Protein AF-0000000072921471 (afdb_homodimer)

Foldseek 3Di:
DCPCVDDDPPPPPPPPPPPPPPPPPPPPPPPPPPCPVVVVVVVVVVVVVVVVVVVVVVVVVVCCVVVPPVQLVVCPVLDQDACLSVVDRKDKDKDKDDPDDPDDDLCRDADDPSSVVVLVVLLLPFAWFWDAPVRCVSSVHDDLAKWWDVVQPIGHTDADLVSPLSNLVVLLVCCPPRNVVVDLVVADDLSVDDDPSSVVSNVVSVVSNVVVCVSVPDPDDWAWDWDDVVDTDTDTDSGDMDIDIPSVSSSVVSNVRGDDDPVPADPNGIDDGDPVSDDPDDD/DDDPDDPDDPPDPPPDDPPPPPPPPPPPPPPDPPPPVVVVVVVVVVVVVVVVVVVVVVVVVVCCVVVVPVQLVVPPVLDQDACLSVVDRKDKDKDKDDPDDPDDDLCRDADDPSSVVVLVVLLLPFAWFWDAPVRCVSNVHDPLAKWWDVVQPIGHTDADLVSPLSNLVVLLVCCDPRNVVVDLVVADDLSVDDDPSSVVSNVVSVVSNVVVCVSVPDPDDWAWDWDDPVDTDTDTDSGDMDIDIPSVSSSVVSNVRGDDDPVPADPNGIDDGDPVSDDPDDD

Sequence (566 aa):
MAHKEAISPFNPHVDGNSSDEESDSFHYVPPTRRRRLSLCRCFGWAITLLSIILISAFAGAWISMVYVNIDQICTAHTSQWSPLLDNIAIKYKMQPFDGNFMRENIFRGNASPEVDAAWEALGVDYRPGVISYKDGLSSGLDDSFVQRAPQHGGGFIVNVEGMHHLHCLNLLRKSLWYNYEYYKDLGGHAFKNDGEVFRMHVTHCLDTVRQVLMCNVDTGVLGQVWVNPKNPNAFPDFNTRHVCKNYNDVREWAEKLQAPPTSEIPDDYLLLPKNKDILESTPMAHKEAISPFNPHVDGNSSDEESDSFHYVPPTRRRRLSLCRCFGWAITLLSIILISAFAGAWISMVYVNIDQICTAHTSQWSPLLDNIAIKYKMQPFDGNFMRENIFRGNASPEVDAAWEALGVDYRPGVISYKDGLSSGLDDSFVQRAPQHGGGFIVNVEGMHHLHCLNLLRKSLWYNYEYYKDLGGHAFKNDGEVFRMHVTHCLDTVRQVLMCNVDTGVLGQVWVNPKNPNAFPDFNTRHVCKNYNDVREWAEKLQAPPTSEIPDDYLLLPKNKDILESTP

Secondary structure (DSSP, 8-state):
-----------------------------------HHHHHHHHHHHHHHHHHHHHHHHHHHHHHHHHS-HHHHHHHHHS---THHHHS---EEEEE----SSS--GGGSPSSHHHHHHHHTTTTTPPPEEE-HHHHHHTT--TTB-BB-GGGT--EEEEEHHHHHHHHHHHHHHTBTTTHHHHHHH--GGGGS-HHHHHHHHHHHHHHHHHHHHHT----EEEEEEE-TTS-EEEE----EEEEE-HHHHHHHHHHHBPPPGGGS-TT-BPPPPGGGEESS--/-----------------------------------HHHHHHHHHHHHHHHHHHHHHHHHHHHHHHHHS-HHHHHHHHHS---THHHHS---EEEEE----SSS--GGGSPSSHHHHHHHHTTTTTPPPEEE-HHHHHHTT--TTB-BB-GGGT--EEEEEHHHHHHHHHHHHHHTBTTTHHHHHHH--GGGGS-HHHHHHHHHHHHHHHHHHHHHT----EEEEEEE-TTS-EEEE----EEEEE-HHHHHHHHHHHBPPPGGGS-TT-BPPPPGGGEESS--

Structure (mmCIF, N/CA/C/O backbone):
data_AF-0000000072921471-model_v1
#
loop_
_entity.id
_entity.type
_entity.pdbx_description
1 polymer 'Tat pathway signal sequence'
#
loop_
_atom_site.group_PDB
_atom_site.id
_atom_site.type_symbol
_atom_site.label_atom_id
_atom_site.label_alt_id
_atom_site.label_comp_id
_atom_site.label_asym_id
_atom_site.label_entity_id
_atom_site.label_seq_id
_atom_site.pdbx_PDB_ins_code
_atom_site.Cartn_x
_atom_site.Cartn_y
_atom_site.Cartn_z
_atom_site.occupancy
_atom_site.B_iso_or_equiv
_atom_site.auth_seq_id
_atom_site.auth_comp_id
_atom_site.auth_asym_id
_atom_site.auth_atom_id
_atom_site.pdbx_PDB_model_num
ATOM 1 N N . MET A 1 1 ? -72.25 99.5 84.875 1 26.23 1 MET A N 1
ATOM 2 C CA . MET A 1 1 ? -71.812 100.062 83.562 1 26.23 1 MET A CA 1
ATOM 3 C C . MET A 1 1 ? -70.375 100.5 83.625 1 26.23 1 MET A C 1
ATOM 5 O O . MET A 1 1 ? -70.062 101.562 84.125 1 26.23 1 MET A O 1
ATOM 9 N N . ALA A 1 2 ? -69.5 99.438 84 1 26.89 2 ALA A N 1
ATOM 10 C CA . ALA A 1 2 ? -68.188 99.25 84.562 1 26.89 2 ALA A CA 1
ATOM 11 C C . ALA A 1 2 ? -67.125 99.625 83.562 1 26.89 2 ALA A C 1
ATOM 13 O O . ALA A 1 2 ? -67 99.062 82.5 1 26.89 2 ALA A O 1
ATOM 14 N N . HIS A 1 3 ? -66.75 100.938 83.5 1 24.89 3 HIS A N 1
ATOM 15 C CA . HIS A 1 3 ? -66.062 101.938 82.688 1 24.89 3 HIS A CA 1
ATOM 16 C C . HIS A 1 3 ? -64.562 101.688 82.625 1 24.89 3 HIS A C 1
ATOM 18 O O . HIS A 1 3 ? -63.75 102.562 82.25 1 24.89 3 HIS A O 1
ATOM 24 N N . LYS A 1 4 ? -64.062 100.375 82.875 1 27.5 4 LYS A N 1
ATOM 25 C CA . LYS A 1 4 ? -62.719 100.188 83.312 1 27.5 4 LYS A CA 1
ATOM 26 C C . LYS A 1 4 ? -61.719 100.625 82.188 1 27.5 4 LYS A C 1
ATOM 28 O O . LYS A 1 4 ? -61.719 100.125 81.125 1 27.5 4 LYS A O 1
ATOM 33 N N . GLU A 1 5 ? -61.156 101.875 82.188 1 25.72 5 GLU A N 1
ATOM 34 C CA . GLU A 1 5 ? -60.438 102.812 81.312 1 25.72 5 GLU A CA 1
ATOM 35 C C . GLU A 1 5 ? -59 102.312 81.062 1 25.72 5 GLU A C 1
ATOM 37 O O . GLU A 1 5 ? -58.188 103.062 80.562 1 25.72 5 GLU A O 1
ATOM 42 N N . ALA A 1 6 ? -58.688 101 81.188 1 27.78 6 ALA A N 1
ATOM 43 C CA . ALA A 1 6 ? -57.312 100.688 81.625 1 27.78 6 ALA A CA 1
ATOM 44 C C . ALA A 1 6 ? -56.312 101.25 80.625 1 27.78 6 ALA A C 1
ATOM 46 O O . ALA A 1 6 ? -56.656 101.625 79.5 1 27.78 6 ALA A O 1
ATOM 47 N N . ILE A 1 7 ? -55 101.125 80.812 1 28.59 7 ILE A N 1
ATOM 48 C CA . ILE A 1 7 ? -53.625 101.625 81 1 28.59 7 ILE A CA 1
ATOM 49 C C . ILE A 1 7 ? -52.875 101.5 79.688 1 28.59 7 ILE A C 1
ATOM 51 O O . ILE A 1 7 ? -52.906 100.438 79 1 28.59 7 ILE A O 1
ATOM 55 N N . SER A 1 8 ? -52.5 102.625 79.125 1 28.52 8 SER A N 1
ATOM 56 C CA . SER A 1 8 ? -51.844 103.125 77.875 1 28.52 8 SER A CA 1
ATOM 57 C C . SER A 1 8 ? -50.469 102.438 77.688 1 28.52 8 SER A C 1
ATOM 59 O O . SER A 1 8 ? -49.625 102.5 78.562 1 28.52 8 SER A O 1
ATOM 61 N N . PRO A 1 9 ? -50.406 101.312 77 1 29.27 9 PRO A N 1
ATOM 62 C CA . PRO A 1 9 ? -49.281 100.375 76.875 1 29.27 9 PRO A CA 1
ATOM 63 C C . PRO A 1 9 ? -48.062 101 76.25 1 29.27 9 PRO A C 1
ATOM 65 O O . PRO A 1 9 ? -48.188 101.812 75.312 1 29.27 9 PRO A O 1
ATOM 68 N N . PHE A 1 10 ? -47.031 101.5 77.062 1 29.27 10 PHE A N 1
ATOM 69 C CA . PHE A 1 10 ? -45.781 102.25 76.812 1 29.27 10 PHE A CA 1
ATOM 70 C C . PHE A 1 10 ? -44.969 101.562 75.75 1 29.27 10 PHE A C 1
ATOM 72 O O . PHE A 1 10 ? -44.656 100.375 75.812 1 29.27 10 PHE A O 1
ATOM 79 N N . ASN A 1 11 ? -45.125 101.875 74.438 1 26.81 11 ASN A N 1
ATOM 80 C CA . ASN A 1 11 ? -44.562 101.375 73.188 1 26.81 11 ASN A CA 1
ATOM 81 C C . ASN A 1 11 ? -43.062 101.562 73.188 1 26.81 11 ASN A C 1
ATOM 83 O O . ASN A 1 11 ? -42.531 102.688 73 1 26.81 11 ASN A O 1
ATOM 87 N N . PRO A 1 12 ? -42.219 101.062 74.188 1 29.7 12 PRO A N 1
ATOM 88 C CA . PRO A 1 12 ? -40.844 101.562 74.062 1 29.7 12 PRO A CA 1
ATOM 89 C C . PRO A 1 12 ? -40.188 101.188 72.75 1 29.7 12 PRO A C 1
ATOM 91 O O . PRO A 1 12 ? -40.562 100.188 72.125 1 29.7 12 PRO A O 1
ATOM 94 N N . HIS A 1 13 ? -39.812 102.062 71.875 1 29.56 13 HIS A N 1
ATOM 95 C CA . HIS A 1 13 ? -39.25 102.125 70.562 1 29.56 13 HIS A CA 1
ATOM 96 C C . HIS A 1 13 ? -37.875 101.438 70.5 1 29.56 13 HIS A C 1
ATOM 98 O O . HIS A 1 13 ? -36.906 102 71.062 1 29.56 13 HIS A O 1
ATOM 104 N N . VAL A 1 14 ? -37.75 100.188 70.938 1 30.3 14 VAL A N 1
ATOM 105 C CA . VAL A 1 14 ? -36.406 99.562 71 1 30.3 14 VAL A CA 1
ATOM 106 C C . VAL A 1 14 ? -35.719 99.625 69.688 1 30.3 14 VAL A C 1
ATOM 108 O O . VAL A 1 14 ? -36.344 99.375 68.625 1 30.3 14 VAL A O 1
ATOM 111 N N . ASP A 1 15 ? -34.688 100.5 69.5 1 28.94 15 ASP A N 1
ATOM 112 C CA . ASP A 1 15 ? -33.812 100.875 68.375 1 28.94 15 ASP A CA 1
ATOM 113 C C . ASP A 1 15 ? -33.094 99.625 67.875 1 28.94 15 ASP A C 1
ATOM 115 O O . ASP A 1 15 ? -32.5 98.875 68.625 1 28.94 15 ASP A O 1
ATOM 119 N N . GLY A 1 16 ? -33.594 98.938 66.875 1 27.23 16 GLY A N 1
ATOM 120 C CA . GLY A 1 16 ? -33.219 97.688 66.188 1 27.23 16 GLY A CA 1
ATOM 121 C C . GLY A 1 16 ? -31.844 97.75 65.5 1 27.23 16 GLY A C 1
ATOM 122 O O . GLY A 1 16 ? -31.609 98.625 64.688 1 27.23 16 GLY A O 1
ATOM 123 N N . ASN A 1 17 ? -30.719 97.688 66.312 1 27.39 17 ASN A N 1
ATOM 124 C CA . ASN A 1 17 ? -29.359 97.688 65.812 1 27.39 17 ASN A CA 1
ATOM 125 C C . ASN A 1 17 ? -29.188 96.688 64.688 1 27.39 17 ASN A C 1
ATOM 127 O O . ASN A 1 17 ? -29.609 95.5 64.812 1 27.39 17 ASN A O 1
ATOM 131 N N . SER A 1 18 ? -29.078 97.062 63.438 1 28.48 18 SER A N 1
ATOM 132 C CA . SER A 1 18 ? -28.984 96.438 62.125 1 28.48 18 SER A CA 1
ATOM 133 C C . SER A 1 18 ? -27.688 95.625 62 1 28.48 18 SER A C 1
ATOM 135 O O . SER A 1 18 ? -26.594 96.125 61.969 1 28.48 18 SER A O 1
ATOM 137 N N . SER A 1 19 ? -27.328 94.625 62.875 1 28.16 19 SER A N 1
ATOM 138 C CA . SER A 1 19 ? -26.047 93.938 62.656 1 28.16 19 SER A CA 1
ATOM 139 C C . SER A 1 19 ? -25.969 93.312 61.281 1 28.16 19 SER A C 1
ATOM 141 O O . SER A 1 19 ? -26.938 92.75 60.812 1 28.16 19 SER A O 1
ATOM 143 N N . ASP A 1 20 ? -25.094 93.812 60.344 1 28.38 20 ASP A N 1
ATOM 144 C CA . ASP A 1 20 ? -24.734 93.5 58.969 1 28.38 20 ASP A CA 1
ATOM 145 C C . ASP A 1 20 ? -24.219 92.062 58.875 1 28.38 20 ASP A C 1
ATOM 147 O O . ASP A 1 20 ? -23.203 91.688 59.469 1 28.38 20 ASP A O 1
ATOM 151 N N . GLU A 1 21 ? -24.969 91 59.094 1 29.67 21 GLU A N 1
ATOM 152 C CA . GLU A 1 21 ? -24.469 89.625 58.906 1 29.67 21 GLU A CA 1
ATOM 153 C C . GLU A 1 21 ? -23.953 89.438 57.5 1 29.67 21 GLU A C 1
ATOM 155 O O . GLU A 1 21 ? -24.656 89.625 56.531 1 29.67 21 GLU A O 1
ATOM 160 N N . GLU A 1 22 ? -22.641 89.562 57.25 1 32.12 22 GLU A N 1
ATOM 161 C CA . GLU A 1 22 ? -21.938 89.25 56 1 32.12 22 GLU A CA 1
ATOM 162 C C . GLU A 1 22 ? -22.188 87.812 55.594 1 32.12 22 GLU A C 1
ATOM 164 O O . GLU A 1 22 ? -22.016 86.875 56.375 1 32.12 22 GLU A O 1
ATOM 169 N N . SER A 1 23 ? -23.188 87.5 54.719 1 33.44 23 SER A N 1
ATOM 170 C CA . SER A 1 23 ? -23.531 86.25 54.062 1 33.44 23 SER A CA 1
ATOM 171 C C . SER A 1 23 ? -22.312 85.688 53.344 1 33.44 23 SER A C 1
ATOM 173 O O . SER A 1 23 ? -21.703 86.312 52.531 1 33.44 23 SER A O 1
ATOM 175 N N . ASP A 1 24 ? -21.469 84.875 54.031 1 34.72 24 ASP A N 1
ATOM 176 C CA . ASP A 1 24 ? -20.406 84.125 53.406 1 34.72 24 ASP A CA 1
ATOM 177 C C . ASP A 1 24 ? -20.938 83.312 52.219 1 34.72 24 ASP A C 1
ATOM 179 O O . ASP A 1 24 ? -21.922 82.625 52.344 1 34.72 24 ASP A O 1
ATOM 183 N N . SER A 1 25 ? -20.922 83.938 51.031 1 36.66 25 SER A N 1
ATOM 184 C CA . SER A 1 25 ? -21.219 83.25 49.781 1 36.66 25 SER A CA 1
ATOM 185 C C . SER A 1 25 ? -20.453 81.938 49.656 1 36.66 25 SER A C 1
ATOM 187 O O . SER A 1 25 ? -19.234 81.875 49.75 1 36.66 25 SER A O 1
ATOM 189 N N . PHE A 1 26 ? -21 80.812 50.312 1 39.38 26 PHE A N 1
ATOM 190 C CA . PHE A 1 26 ? -20.5 79.5 50.062 1 39.38 26 PHE A CA 1
ATOM 191 C C . PHE A 1 26 ? -20.312 79.25 48.562 1 39.38 26 PHE A C 1
ATOM 193 O O . PHE A 1 26 ? -21.266 79.312 47.812 1 39.38 26 PHE A O 1
ATOM 200 N N . HIS A 1 27 ? -19.203 79.688 47.938 1 40.25 27 HIS A N 1
ATOM 201 C CA . HIS A 1 27 ? -18.844 79.312 46.562 1 40.25 27 HIS A CA 1
ATOM 202 C C . HIS A 1 27 ? -18.953 77.812 46.406 1 40.25 27 HIS A C 1
ATOM 204 O O . HIS A 1 27 ? -18.359 77 47.156 1 40.25 27 HIS A O 1
ATOM 210 N N . TYR A 1 28 ? -20.125 77.25 45.969 1 42.69 28 TYR A N 1
ATOM 211 C CA . TYR A 1 28 ? -20.344 75.875 45.5 1 42.69 28 TYR A CA 1
ATOM 212 C C . TYR A 1 28 ? -19.219 75.438 44.562 1 42.69 28 TYR A C 1
ATOM 214 O O . TYR A 1 28 ? -19.047 76 43.5 1 42.69 28 TYR A O 1
ATOM 222 N N . VAL A 1 29 ? -18.047 75 45.062 1 47.5 29 VAL A N 1
ATOM 223 C CA . VAL A 1 29 ? -17.062 74.375 44.188 1 47.5 29 VAL A CA 1
ATOM 224 C C . VAL A 1 29 ? -17.703 73.188 43.5 1 47.5 29 VAL A C 1
ATOM 226 O O . VAL A 1 29 ? -18.25 72.312 44.156 1 47.5 29 VAL A O 1
ATOM 229 N N . PRO A 1 30 ? -18.141 73.312 42.25 1 49.88 30 PRO A N 1
ATOM 230 C CA . PRO A 1 30 ? -18.703 72.188 41.562 1 49.88 30 PRO A CA 1
ATOM 231 C C . PRO A 1 30 ? -17.891 70.875 41.781 1 49.88 30 PRO A C 1
ATOM 233 O O . PRO A 1 30 ? -16.688 70.938 42 1 49.88 30 PRO A O 1
ATOM 236 N N . PRO A 1 31 ? -18.516 69.875 42.344 1 49.59 31 PRO A N 1
ATOM 237 C CA . PRO A 1 31 ? -17.812 68.625 42.531 1 49.59 31 PRO A CA 1
ATOM 238 C C . PRO A 1 31 ? -16.875 68.25 41.375 1 49.59 31 PRO A C 1
ATOM 240 O O . PRO A 1 31 ? -17.125 68.688 40.25 1 49.59 31 PRO A O 1
ATOM 243 N N . THR A 1 32 ? -15.625 68.188 41.531 1 45.56 32 THR A N 1
ATOM 244 C CA . THR A 1 32 ? -14.641 67.688 40.562 1 45.56 32 THR A CA 1
ATOM 245 C C . THR A 1 32 ? -15.188 66.5 39.781 1 45.56 32 THR A C 1
ATOM 247 O O . THR A 1 32 ? -15.703 65.562 40.375 1 45.56 32 THR A O 1
ATOM 250 N N . ARG A 1 33 ? -15.75 66.688 38.594 1 45.84 33 ARG A N 1
ATOM 251 C CA . ARG A 1 33 ? -16.016 65.562 37.656 1 45.84 33 ARG A CA 1
ATOM 252 C C . ARG A 1 33 ? -14.961 64.5 37.781 1 45.84 33 ARG A C 1
ATOM 254 O O . ARG A 1 33 ? -13.789 64.688 37.469 1 45.84 33 ARG A O 1
ATOM 261 N N . ARG A 1 34 ? -15.016 63.594 38.719 1 45.53 34 ARG A N 1
ATOM 262 C CA . ARG A 1 34 ? -14.195 62.406 38.781 1 45.53 34 ARG A CA 1
ATOM 263 C C . ARG A 1 34 ? -13.977 61.812 37.406 1 45.53 34 ARG A C 1
ATOM 265 O O . ARG A 1 34 ? -14.875 61.812 36.562 1 45.53 34 ARG A O 1
ATOM 272 N N . ARG A 1 35 ? -12.727 61.562 36.969 1 47.56 35 ARG A N 1
ATOM 273 C CA . ARG A 1 35 ? -12.039 60.938 35.812 1 47.56 35 ARG A CA 1
ATOM 274 C C . ARG A 1 35 ? -12.656 59.594 35.469 1 47.56 35 ARG A C 1
ATOM 276 O O . ARG A 1 35 ? -12.219 58.562 35.969 1 47.56 35 ARG A O 1
ATOM 283 N N . ARG A 1 36 ? -13.984 59.375 35.562 1 49.69 36 ARG A N 1
ATOM 284 C CA . ARG A 1 36 ? -14.594 58.188 34.938 1 49.69 36 ARG A CA 1
ATOM 285 C C . ARG A 1 36 ? -14.086 58 33.5 1 49.69 36 ARG A C 1
ATOM 287 O O . ARG A 1 36 ? -14.242 56.938 32.906 1 49.69 36 ARG A O 1
ATOM 294 N N . LEU A 1 37 ? -13.68 59.094 32.938 1 52.41 37 LEU A N 1
ATOM 295 C CA . LEU A 1 37 ? -13.227 59 31.547 1 52.41 37 LEU A CA 1
ATOM 296 C C . LEU A 1 37 ? -11.961 58.156 31.438 1 52.41 37 LEU A C 1
ATOM 298 O O . LEU A 1 37 ? -11.711 57.531 30.406 1 52.41 37 LEU A O 1
ATOM 302 N N . SER A 1 38 ? -11.273 58 32.625 1 57.69 38 SER A N 1
ATOM 303 C CA . SER A 1 38 ? -9.984 57.344 32.531 1 57.69 38 SER A CA 1
ATOM 304 C C . SER A 1 38 ? -10.164 55.812 32.5 1 57.69 38 SER A C 1
ATOM 306 O O . SER A 1 38 ? -9.445 55.125 31.766 1 57.69 38 SER A O 1
ATOM 308 N N . LEU A 1 39 ? -11.195 55.375 33.25 1 59.91 39 LEU A N 1
ATOM 309 C CA . LEU A 1 39 ? -11.391 53.906 33.281 1 59.91 39 LEU A CA 1
ATOM 310 C C . LEU A 1 39 ? -11.969 53.438 31.953 1 59.91 39 LEU A C 1
ATOM 312 O O . LEU A 1 39 ? -11.602 52.344 31.469 1 59.91 39 LEU A O 1
ATOM 316 N N . CYS A 1 40 ? -12.859 54.281 31.422 1 61.53 40 CYS A N 1
ATOM 317 C CA . CYS A 1 40 ? -13.492 53.938 30.172 1 61.53 40 CYS A CA 1
ATOM 318 C C . CYS A 1 40 ? -12.484 53.938 29.031 1 61.53 40 CYS A C 1
ATOM 320 O O . CYS A 1 40 ? -12.539 53.094 28.141 1 61.53 40 CYS A O 1
ATOM 322 N N . ARG A 1 41 ? -11.578 54.812 29.047 1 70.81 41 ARG A N 1
ATOM 323 C CA . ARG A 1 41 ? -10.531 54.844 28.031 1 70.81 41 ARG A CA 1
ATOM 324 C C . ARG A 1 41 ? -9.57 53.688 28.172 1 70.81 41 ARG A C 1
ATOM 326 O O . ARG A 1 41 ? -9.148 53.094 27.172 1 70.81 41 ARG A O 1
ATOM 333 N N . CYS A 1 42 ? -9.383 53.344 29.469 1 74.75 42 CYS A N 1
ATOM 334 C CA . CYS A 1 42 ? -8.516 52.188 29.703 1 74.75 42 CYS A CA 1
ATOM 335 C C . CYS A 1 42 ? -9.195 50.906 29.266 1 74.75 42 CYS A C 1
ATOM 337 O O . CYS A 1 42 ? -8.547 50 28.719 1 74.75 42 CYS A O 1
ATOM 339 N N . PHE A 1 43 ? -10.539 50.844 29.562 1 79.75 43 PHE A N 1
ATOM 340 C CA . PHE A 1 43 ? -11.297 49.688 29.125 1 79.75 43 PHE A CA 1
ATOM 341 C C . PHE A 1 43 ? -11.32 49.594 27.609 1 79.75 43 PHE A C 1
ATOM 343 O O . PHE A 1 43 ? -11.164 48.5 27.047 1 79.75 43 PHE A O 1
ATOM 350 N N . GLY A 1 44 ? -11.539 50.688 26.953 1 78.25 44 GLY A N 1
ATOM 351 C CA . GLY A 1 44 ? -11.492 50.719 25.5 1 78.25 44 GLY A CA 1
ATOM 352 C C . GLY A 1 44 ? -10.148 50.281 24.953 1 78.25 44 GLY A C 1
ATOM 353 O O . GLY A 1 44 ? -10.086 49.5 23.984 1 78.25 44 GLY A O 1
ATOM 354 N N . TRP A 1 45 ? -9.055 50.812 25.547 1 82.06 45 TRP A N 1
ATOM 355 C CA . TRP A 1 45 ? -7.711 50.438 25.125 1 82.06 45 TRP A CA 1
ATOM 356 C C . TRP A 1 45 ? -7.449 48.969 25.391 1 82.06 45 TRP A C 1
ATOM 358 O O . TRP A 1 45 ? -6.812 48.281 24.594 1 82.06 45 TRP A O 1
ATOM 368 N N . ALA A 1 46 ? -7.992 48.438 26.516 1 83.06 46 ALA A N 1
ATOM 369 C CA . ALA A 1 46 ? -7.824 47.031 26.828 1 83.06 46 ALA A CA 1
ATOM 370 C C . ALA A 1 46 ? -8.555 46.125 25.828 1 83.06 46 ALA A C 1
ATOM 372 O O . ALA A 1 46 ? -8.016 45.125 25.375 1 83.06 46 ALA A O 1
ATOM 373 N N . ILE A 1 47 ? -9.75 46.5 25.406 1 84.94 47 ILE A N 1
ATOM 374 C CA . ILE A 1 47 ? -10.523 45.75 24.438 1 84.94 47 ILE A CA 1
ATOM 375 C C . ILE A 1 47 ? -9.836 45.781 23.078 1 84.94 47 ILE A C 1
ATOM 377 O O . ILE A 1 47 ? -9.75 44.781 22.375 1 84.94 47 ILE A O 1
ATOM 381 N N . THR A 1 48 ? -9.328 46.938 22.703 1 83.19 48 THR A N 1
ATOM 382 C CA . THR A 1 48 ? -8.609 47.062 21.438 1 83.19 48 THR A CA 1
ATOM 383 C C . THR A 1 48 ? -7.352 46.219 21.453 1 83.19 48 THR A C 1
ATOM 385 O O . THR A 1 48 ? -7.051 45.531 20.453 1 83.19 48 THR A O 1
ATOM 388 N N . LEU A 1 49 ? -6.637 46.219 22.594 1 84.25 49 LEU A N 1
ATOM 389 C CA . LEU A 1 49 ? -5.426 45.406 22.688 1 84.25 49 LEU A CA 1
ATOM 390 C C . LEU A 1 49 ? -5.762 43.938 22.609 1 84.25 49 LEU A C 1
ATOM 392 O O . LEU A 1 49 ? -5.074 43.188 21.906 1 84.25 49 LEU A O 1
ATOM 396 N N . LEU A 1 50 ? -6.801 43.469 23.281 1 85.06 50 LEU A N 1
ATOM 397 C CA . LEU A 1 50 ? -7.223 42.094 23.234 1 85.06 50 LEU A CA 1
ATOM 398 C C . LEU A 1 50 ? -7.629 41.688 21.828 1 85.06 50 LEU A C 1
ATOM 400 O O . LEU A 1 50 ? -7.293 40.594 21.359 1 85.06 50 LEU A O 1
ATOM 404 N N . SER A 1 51 ? -8.312 42.594 21.125 1 86.38 51 SER A N 1
ATOM 405 C CA . SER A 1 51 ? -8.703 42.312 19.75 1 86.38 51 SER A CA 1
ATOM 406 C C . SER A 1 51 ? -7.484 42.156 18.844 1 86.38 51 SER A C 1
ATOM 408 O O . SER A 1 51 ? -7.441 41.281 17.984 1 86.38 51 SER A O 1
ATOM 410 N N . ILE A 1 52 ? -6.504 42.969 19.047 1 83.88 52 ILE A N 1
ATOM 411 C CA . ILE A 1 52 ? -5.285 42.906 18.25 1 83.88 52 ILE A CA 1
ATOM 412 C C . ILE A 1 52 ? -4.562 41.594 18.531 1 83.88 52 ILE A C 1
ATOM 414 O O . ILE A 1 52 ? -4.074 40.938 17.594 1 83.88 52 ILE A O 1
ATOM 418 N N . ILE A 1 53 ? -4.523 41.156 19.766 1 83.56 53 ILE A N 1
ATOM 419 C CA . ILE A 1 53 ? -3.877 39.906 20.141 1 83.56 53 ILE A CA 1
ATOM 420 C C . ILE A 1 53 ? -4.609 38.719 19.5 1 83.56 53 ILE A C 1
ATOM 422 O O . ILE A 1 53 ? -3.984 37.844 18.906 1 83.56 53 ILE A O 1
ATOM 426 N N . LEU A 1 54 ? -5.887 38.75 19.516 1 84.44 54 LEU A N 1
ATOM 427 C CA . LEU A 1 54 ? -6.68 37.656 18.969 1 84.44 54 LEU A CA 1
ATOM 428 C C . LEU A 1 54 ? -6.574 37.625 17.438 1 84.44 54 LEU A C 1
ATOM 430 O O . LEU A 1 54 ? -6.43 36.531 16.859 1 84.44 54 LEU A O 1
ATOM 434 N N . ILE A 1 55 ? -6.609 38.75 16.844 1 82.81 55 ILE A N 1
ATOM 435 C CA . ILE A 1 55 ? -6.508 38.812 15.391 1 82.81 55 ILE A CA 1
ATOM 436 C C . ILE A 1 55 ? -5.113 38.375 14.945 1 82.81 55 ILE A C 1
ATOM 438 O O . ILE A 1 55 ? -4.965 37.656 13.961 1 82.81 55 ILE A O 1
ATOM 442 N N . SER A 1 56 ? -4.117 38.781 15.719 1 84.56 56 SER A N 1
ATOM 443 C CA . SER A 1 56 ? -2.754 38.375 15.383 1 84.56 56 SER A CA 1
ATOM 444 C C . SER A 1 56 ? -2.559 36.875 15.562 1 84.56 56 SER A C 1
ATOM 446 O O . SER A 1 56 ? -1.908 36.25 14.742 1 84.56 56 SER A O 1
ATOM 448 N N . ALA A 1 57 ? -3.102 36.344 16.594 1 81.69 57 ALA A N 1
ATOM 449 C CA . ALA A 1 57 ? -3.02 34.906 16.828 1 81.69 57 ALA A CA 1
ATOM 450 C C . ALA A 1 57 ? -3.73 34.125 15.719 1 81.69 57 ALA A C 1
ATOM 452 O O . ALA A 1 57 ? -3.205 33.125 15.219 1 81.69 57 ALA A O 1
ATOM 453 N N . PHE A 1 58 ? -4.852 34.594 15.289 1 81.38 58 PHE A N 1
ATOM 454 C CA . PHE A 1 58 ? -5.609 33.938 14.234 1 81.38 58 PHE A CA 1
ATOM 455 C C . PHE A 1 58 ? -4.891 34.062 12.891 1 81.38 58 PHE A C 1
ATOM 457 O O . PHE A 1 58 ? -4.852 33.125 12.109 1 81.38 58 PHE A O 1
ATOM 464 N N . ALA A 1 59 ? -4.387 35.219 12.633 1 78.19 59 ALA A N 1
ATOM 465 C CA . ALA A 1 59 ? -3.625 35.406 11.398 1 78.19 59 ALA A CA 1
ATOM 466 C C . ALA A 1 59 ? -2.387 34.531 11.367 1 78.19 59 ALA A C 1
ATOM 468 O O . ALA A 1 59 ? -2.076 33.906 10.336 1 78.19 59 ALA A O 1
ATOM 469 N N . GLY A 1 60 ? -1.702 34.438 12.492 1 74.25 60 GLY A N 1
ATOM 470 C CA . GLY A 1 60 ? -0.546 33.562 12.562 1 74.25 60 GLY A CA 1
ATOM 471 C C . GLY A 1 60 ? -0.891 32.094 12.336 1 74.25 60 GLY A C 1
ATOM 472 O O . GLY A 1 60 ? -0.194 31.406 11.594 1 74.25 60 GLY A O 1
ATOM 473 N N . ALA A 1 61 ? -1.928 31.672 12.953 1 74.69 61 ALA A N 1
ATOM 474 C CA . ALA A 1 61 ? -2.402 30.297 12.758 1 74.69 61 ALA A CA 1
ATOM 475 C C . ALA A 1 61 ? -2.789 30.062 11.297 1 74.69 61 ALA A C 1
ATOM 477 O O . ALA A 1 61 ? -2.461 29.016 10.734 1 74.69 61 ALA A O 1
ATOM 478 N N . TRP A 1 62 ? -3.451 31 10.742 1 71.25 62 TRP A N 1
ATOM 479 C CA . TRP A 1 62 ? -3.893 30.891 9.359 1 71.25 62 TRP A CA 1
ATOM 480 C C . TRP A 1 62 ? -2.701 30.875 8.406 1 71.25 62 TRP A C 1
ATOM 482 O O . TRP A 1 62 ? -2.646 30.062 7.48 1 71.25 62 TRP A O 1
ATOM 492 N N . ILE A 1 63 ? -1.809 31.734 8.555 1 65.94 63 ILE A N 1
ATOM 493 C CA . ILE A 1 63 ? -0.606 31.781 7.734 1 65.94 63 ILE A CA 1
ATOM 494 C C . ILE A 1 63 ? 0.134 30.438 7.824 1 65.94 63 ILE A C 1
ATOM 496 O O . ILE A 1 63 ? 0.583 29.906 6.812 1 65.94 63 ILE A O 1
ATOM 500 N N . SER A 1 64 ? 0.219 29.953 9.039 1 64.5 64 SER A N 1
ATOM 501 C CA . SER A 1 64 ? 0.896 28.672 9.203 1 64.5 64 SER A CA 1
ATOM 502 C C . SER A 1 64 ? 0.179 27.562 8.445 1 64.5 64 SER A C 1
ATOM 504 O O . SER A 1 64 ? 0.818 26.75 7.773 1 64.5 64 SER A O 1
ATOM 506 N N . MET A 1 65 ? -1.06 27.641 8.508 1 63.59 65 MET A N 1
ATOM 507 C CA . MET A 1 65 ? -1.851 26.609 7.844 1 63.59 65 MET A CA 1
ATOM 508 C C . MET A 1 65 ? -1.747 26.734 6.328 1 63.59 65 MET A C 1
ATOM 510 O O . MET A 1 65 ? -1.701 25.719 5.617 1 63.59 65 MET A O 1
ATOM 514 N N . VAL A 1 66 ? -1.863 27.984 5.934 1 58.97 66 VAL A N 1
ATOM 515 C CA . VAL A 1 66 ? -1.877 28.234 4.496 1 58.97 66 VAL A CA 1
ATOM 516 C C . VAL A 1 66 ? -0.489 27.969 3.916 1 58.97 66 VAL A C 1
ATOM 518 O O . VAL A 1 66 ? -0.363 27.438 2.809 1 58.97 66 VAL A O 1
ATOM 521 N N . TYR A 1 67 ? 0.456 28.422 4.66 1 60.84 67 TYR A N 1
ATOM 522 C CA . TYR A 1 67 ? 1.787 28.312 4.07 1 60.84 67 TYR A CA 1
ATOM 523 C C . TYR A 1 67 ? 2.395 26.938 4.348 1 60.84 67 TYR A C 1
ATOM 525 O O . TYR A 1 67 ? 3.422 26.578 3.768 1 60.84 67 TYR A O 1
ATOM 533 N N . VAL A 1 68 ? 1.638 26.344 5.242 1 67.19 68 VAL A N 1
ATOM 534 C CA . VAL A 1 68 ? 2.131 24.984 5.496 1 67.19 68 VAL A CA 1
ATOM 535 C C . VAL A 1 68 ? 1.706 24.062 4.359 1 67.19 68 VAL A C 1
ATOM 537 O O . VAL A 1 68 ? 0.528 24.016 4 1 67.19 68 VAL A O 1
ATOM 540 N N . ASN A 1 69 ? 2.689 23.625 3.525 1 85.06 69 ASN A N 1
ATOM 541 C CA . ASN A 1 69 ? 2.463 22.625 2.484 1 85.06 69 ASN A CA 1
ATOM 542 C C . ASN A 1 69 ? 2.016 21.297 3.076 1 85.06 69 ASN A C 1
ATOM 544 O O . ASN A 1 69 ? 2.846 20.5 3.512 1 85.06 69 ASN A O 1
ATOM 548 N N . ILE A 1 70 ? 0.675 21.141 3.154 1 89.19 70 ILE A N 1
ATOM 549 C CA . ILE A 1 70 ? 0.076 20 3.834 1 89.19 70 ILE A CA 1
ATOM 550 C C . ILE A 1 70 ? 0.594 18.703 3.217 1 89.19 70 ILE A C 1
ATOM 552 O O . ILE A 1 70 ? 0.789 17.703 3.92 1 89.19 70 ILE A O 1
A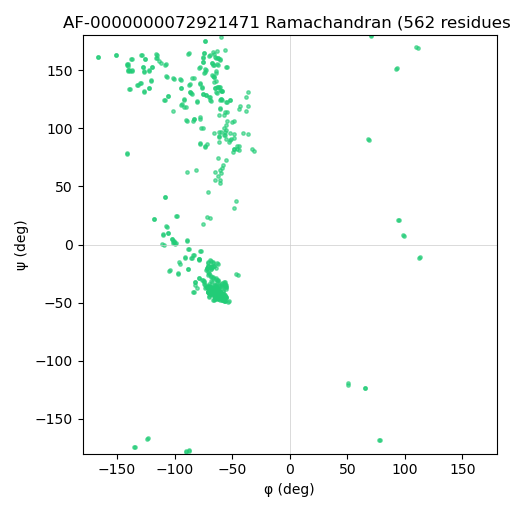TOM 556 N N . ASP A 1 71 ? 0.864 18.781 1.926 1 94.88 71 ASP A N 1
ATOM 557 C CA . ASP A 1 71 ? 1.406 17.594 1.263 1 94.88 71 ASP A CA 1
ATOM 558 C C . ASP A 1 71 ? 2.754 17.203 1.861 1 94.88 71 ASP A C 1
ATOM 560 O O . ASP A 1 71 ? 2.979 16.031 2.184 1 94.88 71 ASP A O 1
ATOM 564 N N . GLN A 1 72 ? 3.598 18.141 2.043 1 93.88 72 GLN A N 1
ATOM 565 C CA . GLN A 1 72 ? 4.938 17.844 2.545 1 93.88 72 GLN A CA 1
ATOM 566 C C . GLN A 1 72 ? 4.898 17.469 4.027 1 93.88 72 GLN A C 1
ATOM 568 O O . GLN A 1 72 ? 5.621 16.578 4.465 1 93.88 72 GLN A O 1
ATOM 573 N N . ILE A 1 73 ? 4.035 18.109 4.738 1 90.56 73 ILE A N 1
ATOM 574 C CA . ILE A 1 73 ? 3.904 17.797 6.156 1 90.56 73 ILE A CA 1
ATOM 575 C C . ILE A 1 73 ? 3.4 16.375 6.328 1 90.56 73 ILE A C 1
ATOM 577 O O . ILE A 1 73 ? 3.953 15.602 7.121 1 90.56 73 ILE A O 1
ATOM 581 N N . CYS A 1 74 ? 2.434 16.047 5.613 1 94.44 74 CYS A N 1
ATOM 582 C CA . CYS A 1 74 ? 1.849 14.711 5.742 1 94.44 74 CYS A CA 1
ATOM 583 C C . CYS A 1 74 ? 2.799 13.648 5.211 1 94.44 74 CYS A C 1
ATOM 585 O O . CYS A 1 74 ? 2.871 12.547 5.762 1 94.44 74 CYS A O 1
ATOM 587 N N . THR A 1 75 ? 3.498 13.977 4.148 1 96.62 75 THR A N 1
ATOM 588 C CA . THR A 1 75 ? 4.488 13.031 3.648 1 96.62 75 THR A CA 1
ATOM 589 C C . THR A 1 75 ? 5.559 12.758 4.703 1 96.62 75 THR A C 1
ATOM 591 O O . THR A 1 75 ? 5.914 11.609 4.953 1 96.62 75 THR A O 1
ATOM 594 N N . ALA A 1 76 ? 6.043 13.797 5.32 1 94.38 76 ALA A N 1
ATOM 595 C CA . ALA A 1 76 ? 7.086 13.656 6.336 1 94.38 76 ALA A CA 1
ATOM 596 C C . ALA A 1 76 ? 6.574 12.883 7.547 1 94.38 76 ALA A C 1
ATOM 598 O O . ALA A 1 76 ? 7.32 12.125 8.164 1 94.38 76 ALA A O 1
ATOM 599 N N . HIS A 1 77 ? 5.305 13.109 7.836 1 94.19 77 HIS A N 1
ATOM 600 C CA . HIS A 1 77 ? 4.727 12.516 9.039 1 94.19 77 HIS A CA 1
ATOM 601 C C . HIS A 1 77 ? 4.383 11.047 8.812 1 94.19 77 HIS A C 1
ATOM 603 O O . HIS A 1 77 ? 4.441 10.242 9.742 1 94.19 77 HIS A O 1
ATOM 609 N N . THR A 1 78 ? 4.062 10.641 7.582 1 97.69 78 THR A N 1
ATOM 610 C CA . THR A 1 78 ? 3.492 9.32 7.34 1 97.69 78 THR A CA 1
ATOM 611 C C . THR A 1 78 ? 4.492 8.422 6.613 1 97.69 78 THR A C 1
ATOM 613 O O . THR A 1 78 ? 4.141 7.34 6.145 1 97.69 78 THR A O 1
ATOM 616 N N . SER A 1 79 ? 5.723 8.828 6.441 1 97.69 79 SER A N 1
ATOM 617 C CA . SER A 1 79 ? 6.723 8.031 5.734 1 97.69 79 SER A CA 1
ATOM 618 C C . SER A 1 79 ? 8.078 8.094 6.438 1 97.69 79 SER A C 1
ATOM 620 O O . SER A 1 79 ? 8.383 9.07 7.117 1 97.69 79 SER A O 1
ATOM 622 N N . GLN A 1 80 ? 8.836 7.004 6.305 1 97 80 GLN A N 1
ATOM 623 C CA . GLN A 1 80 ? 10.242 7.039 6.699 1 97 80 GLN A CA 1
ATOM 624 C C . GLN A 1 80 ? 11.039 8.008 5.824 1 97 80 GLN A C 1
ATOM 626 O O . GLN A 1 80 ? 10.883 8.008 4.602 1 97 80 GLN A O 1
ATOM 631 N N . TRP A 1 81 ? 11.836 8.789 6.445 1 97 81 TRP A N 1
ATOM 632 C CA . TRP A 1 81 ? 12.578 9.805 5.703 1 97 81 TRP A CA 1
ATOM 633 C C . TRP A 1 81 ? 13.578 9.148 4.754 1 97 81 TRP A C 1
ATOM 635 O O . TRP A 1 81 ? 14.203 8.141 5.094 1 97 81 TRP A O 1
ATOM 645 N N . SER A 1 82 ? 13.766 9.695 3.668 1 98.06 82 SER A N 1
ATOM 646 C CA . SER A 1 82 ? 14.805 9.461 2.68 1 98.06 82 SER A CA 1
ATOM 647 C C . SER A 1 82 ? 15.109 10.727 1.88 1 98.06 82 SER A C 1
ATOM 649 O O . SER A 1 82 ? 14.344 11.688 1.922 1 98.06 82 SER A O 1
ATOM 651 N N . PRO A 1 83 ? 16.25 10.758 1.208 1 98.25 83 PRO A N 1
ATOM 652 C CA . PRO A 1 83 ? 16.547 11.961 0.438 1 98.25 83 PRO A CA 1
ATOM 653 C C . PRO A 1 83 ? 15.531 12.211 -0.681 1 98.25 83 PRO A C 1
ATOM 655 O O . PRO A 1 83 ? 15.461 13.32 -1.214 1 98.25 83 PRO A O 1
ATOM 658 N N . LEU A 1 84 ? 14.789 11.203 -1.007 1 98 84 LEU A N 1
ATOM 659 C CA . LEU A 1 84 ? 13.734 11.359 -1.998 1 98 84 LEU A CA 1
ATOM 660 C C . LEU A 1 84 ? 12.781 12.492 -1.602 1 98 84 LEU A C 1
ATOM 662 O O . LEU A 1 84 ? 12.336 13.258 -2.455 1 98 84 LEU A O 1
ATOM 666 N N . LEU A 1 85 ? 12.508 12.664 -0.356 1 96.81 85 LEU A N 1
ATOM 667 C CA . LEU A 1 85 ? 11.539 13.633 0.137 1 96.81 85 LEU A CA 1
ATOM 668 C C . LEU A 1 85 ? 12.078 15.055 0.001 1 96.81 85 LEU A C 1
ATOM 670 O O . LEU A 1 85 ? 11.312 16.016 -0.002 1 96.81 85 LEU A O 1
ATOM 674 N N . ASP A 1 86 ? 13.406 15.203 -0.092 1 95.31 86 ASP A N 1
ATOM 675 C CA . ASP A 1 86 ? 14.016 16.516 -0.298 1 95.31 86 ASP A CA 1
ATOM 676 C C . ASP A 1 86 ? 14.125 16.844 -1.786 1 95.31 86 ASP A C 1
ATOM 678 O O . ASP A 1 86 ? 14.258 18 -2.164 1 95.31 86 ASP A O 1
ATOM 682 N N . ASN A 1 87 ? 14.086 15.805 -2.562 1 96.12 87 ASN A N 1
ATOM 683 C CA . ASN A 1 87 ? 14.367 15.984 -3.982 1 96.12 87 ASN A CA 1
ATOM 684 C C . ASN A 1 87 ? 13.078 16.109 -4.797 1 96.12 87 ASN A C 1
ATOM 686 O O . ASN A 1 87 ? 13.094 16.672 -5.895 1 96.12 87 ASN A O 1
ATOM 690 N N . ILE A 1 88 ? 12.016 15.57 -4.277 1 96.12 88 ILE A N 1
ATOM 691 C CA . ILE A 1 88 ? 10.75 15.586 -5 1 96.12 88 ILE A CA 1
ATOM 692 C C . ILE A 1 88 ? 9.641 16.109 -4.09 1 96.12 88 ILE A C 1
ATOM 694 O O . ILE A 1 88 ? 9.578 15.758 -2.91 1 96.12 88 ILE A O 1
ATOM 698 N N . ALA A 1 89 ? 8.812 16.938 -4.723 1 95.62 89 ALA A N 1
ATOM 699 C CA . ALA A 1 89 ? 7.605 17.359 -4.012 1 95.62 89 ALA A CA 1
ATOM 700 C C . ALA A 1 89 ? 6.504 16.312 -4.137 1 95.62 89 ALA A C 1
ATOM 702 O O . ALA A 1 89 ? 5.879 16.172 -5.188 1 95.62 89 ALA A O 1
ATOM 703 N N . ILE A 1 90 ? 6.277 15.648 -3.039 1 97.69 90 ILE A N 1
ATOM 704 C CA . ILE A 1 90 ? 5.199 14.664 -3.045 1 97.69 90 ILE A CA 1
ATOM 705 C C . ILE A 1 90 ? 3.85 15.375 -2.986 1 97.69 90 ILE A C 1
ATOM 707 O O . ILE A 1 90 ? 3.658 16.297 -2.186 1 97.69 90 ILE A O 1
ATOM 711 N N . LYS A 1 91 ? 3 15.016 -3.855 1 97.69 91 LYS A N 1
ATOM 712 C CA . LYS A 1 91 ? 1.644 15.555 -3.934 1 97.69 91 LYS A CA 1
ATOM 713 C C . LYS A 1 91 ? 0.604 14.445 -3.787 1 97.69 91 LYS A C 1
ATOM 715 O O . LYS A 1 91 ? 0.812 13.328 -4.262 1 97.69 91 LYS A O 1
ATOM 720 N N . TYR A 1 92 ? -0.438 14.805 -3.08 1 97.62 92 TYR A N 1
ATOM 721 C CA . TYR A 1 92 ? -1.565 13.898 -2.918 1 97.62 92 TYR A CA 1
ATOM 722 C C . TYR A 1 92 ? -2.754 14.344 -3.758 1 97.62 92 TYR A C 1
ATOM 724 O O . TYR A 1 92 ? -3.182 15.5 -3.676 1 97.62 92 TYR A O 1
ATOM 732 N N . LYS A 1 93 ? -3.283 13.422 -4.566 1 98.12 93 LYS A N 1
ATOM 733 C CA . LYS A 1 93 ? -4.43 13.719 -5.418 1 98.12 93 LYS A CA 1
ATOM 734 C C . LYS A 1 93 ? -5.406 12.547 -5.461 1 98.12 93 LYS A C 1
ATOM 736 O O . LYS A 1 93 ? -4.996 11.391 -5.379 1 98.12 93 LYS A O 1
ATOM 741 N N . MET A 1 94 ? -6.629 12.922 -5.633 1 97.69 94 MET A N 1
ATOM 742 C CA . MET A 1 94 ? -7.652 11.891 -5.824 1 97.69 94 MET A CA 1
ATOM 743 C C . MET A 1 94 ? -7.484 11.203 -7.172 1 97.69 94 MET A C 1
ATOM 745 O O . MET A 1 94 ? -7.371 11.867 -8.203 1 97.69 94 MET A O 1
ATOM 749 N N . GLN A 1 95 ? -7.41 9.898 -7.141 1 98 95 GLN A N 1
ATOM 750 C CA . GLN A 1 95 ? -7.246 9.102 -8.352 1 98 95 GLN A CA 1
ATOM 751 C C . GLN A 1 95 ? -8.234 7.941 -8.391 1 98 95 GLN A C 1
ATOM 753 O O . GLN A 1 95 ? -8.453 7.277 -7.375 1 98 95 GLN A O 1
ATOM 758 N N . PRO A 1 96 ? -8.836 7.715 -9.578 1 97.62 96 PRO A N 1
ATOM 759 C CA . PRO A 1 96 ? -9.68 6.527 -9.711 1 97.62 96 PRO A CA 1
ATOM 760 C C . PRO A 1 96 ? -8.867 5.246 -9.906 1 97.62 96 PRO A C 1
ATOM 762 O O . PRO A 1 96 ? -7.84 5.258 -10.586 1 97.62 96 PRO A O 1
ATOM 765 N N . PHE A 1 97 ? -9.32 4.211 -9.234 1 98.19 97 PHE A N 1
ATOM 766 C CA . PHE A 1 97 ? -8.781 2.887 -9.523 1 98.19 97 PHE A CA 1
ATOM 767 C C . PHE A 1 97 ? -9.555 2.227 -10.664 1 98.19 97 PHE A C 1
ATOM 769 O O . PHE A 1 97 ? -10.781 2.357 -10.742 1 98.19 97 PHE A O 1
ATOM 776 N N . ASP A 1 98 ? -8.805 1.594 -11.555 1 97.94 98 ASP A N 1
ATOM 777 C CA . ASP A 1 98 ? -9.438 0.731 -12.547 1 97.94 98 ASP A CA 1
ATOM 778 C C . ASP A 1 98 ? -9.883 -0.59 -11.922 1 97.94 98 ASP A C 1
ATOM 780 O O . ASP A 1 98 ? -9.078 -1.507 -11.758 1 97.94 98 ASP A O 1
ATOM 784 N N . GLY A 1 99 ? -11.172 -0.687 -11.625 1 96.5 99 GLY A N 1
ATOM 785 C CA . GLY A 1 99 ? -11.711 -1.87 -10.977 1 96.5 99 GLY A CA 1
ATOM 786 C C . GLY A 1 99 ? -12.547 -2.73 -11.906 1 96.5 99 GLY A C 1
ATOM 787 O O . GLY A 1 99 ? -13.305 -3.588 -11.453 1 96.5 99 GLY A O 1
ATOM 788 N N . ASN A 1 100 ? -12.43 -2.521 -13.25 1 94.62 100 ASN A N 1
ATOM 789 C CA . ASN A 1 100 ? -13.234 -3.297 -14.188 1 94.62 100 ASN A CA 1
ATOM 790 C C . ASN A 1 100 ? -12.938 -4.789 -14.078 1 94.62 100 ASN A C 1
ATOM 792 O O . ASN A 1 100 ? -11.812 -5.223 -14.328 1 94.62 100 ASN A O 1
ATOM 796 N N . PHE A 1 101 ? -13.977 -5.5 -13.852 1 93.12 101 PHE A N 1
ATOM 797 C CA . PHE A 1 101 ? -13.789 -6.91 -13.539 1 93.12 101 PHE A CA 1
ATOM 798 C C . PHE A 1 101 ? -13.641 -7.734 -14.812 1 93.12 101 PHE A C 1
ATOM 800 O O . PHE A 1 101 ? -12.75 -8.586 -14.906 1 93.12 101 PHE A O 1
ATOM 807 N N . MET A 1 102 ? -14.43 -7.438 -15.859 1 90.19 102 MET A N 1
ATOM 808 C CA . MET A 1 102 ? -14.516 -8.312 -17.031 1 90.19 102 MET A CA 1
ATOM 809 C C . MET A 1 102 ? -13.578 -7.832 -18.141 1 90.19 102 MET A C 1
ATOM 811 O O . MET A 1 102 ? -13.328 -8.555 -19.094 1 90.19 102 MET A O 1
ATOM 815 N N . ARG A 1 103 ? -13.109 -6.613 -18.031 1 91.06 103 ARG A N 1
ATOM 816 C CA . ARG A 1 103 ? -12.188 -6.066 -19.031 1 91.06 103 ARG A CA 1
ATOM 817 C C . ARG A 1 103 ? -10.781 -5.93 -18.453 1 91.06 103 ARG A C 1
ATOM 819 O O . ARG A 1 103 ? -10.562 -5.16 -17.516 1 91.06 103 ARG A O 1
ATOM 826 N N . GLU A 1 104 ? -9.875 -6.547 -19.141 1 94.69 104 GLU A N 1
ATOM 827 C CA . GLU A 1 104 ? -8.5 -6.539 -18.641 1 94.69 104 GLU A CA 1
ATOM 828 C C . GLU A 1 104 ? -7.695 -5.402 -19.266 1 94.69 104 GLU A C 1
ATOM 830 O O . GLU A 1 104 ? -7.824 -5.125 -20.469 1 94.69 104 GLU A O 1
ATOM 835 N N . ASN A 1 105 ? -6.992 -4.734 -18.453 1 97.75 105 ASN A N 1
ATOM 836 C CA . ASN A 1 105 ? -5.969 -3.828 -18.969 1 97.75 105 ASN A CA 1
ATOM 837 C C . ASN A 1 105 ? -4.641 -4.547 -19.188 1 97.75 105 ASN A C 1
ATOM 839 O O . ASN A 1 105 ? -4.555 -5.766 -19.016 1 97.75 105 ASN A O 1
ATOM 843 N N . ILE A 1 106 ? -3.572 -3.883 -19.609 1 98.56 106 ILE A N 1
ATOM 844 C CA . ILE A 1 106 ? -2.314 -4.48 -20.047 1 98.56 106 ILE A CA 1
ATOM 845 C C . ILE A 1 106 ? -1.656 -5.215 -18.875 1 98.56 106 ILE A C 1
ATOM 847 O O . ILE A 1 106 ? -0.987 -6.23 -19.078 1 98.56 106 ILE A O 1
ATOM 851 N N . PHE A 1 107 ? -1.868 -4.797 -17.656 1 98.75 107 PHE A N 1
ATOM 852 C CA . PHE A 1 107 ? -1.188 -5.352 -16.484 1 98.75 107 PHE A CA 1
ATOM 853 C C . PHE A 1 107 ? -1.821 -6.672 -16.062 1 98.75 107 PHE A C 1
ATOM 855 O O . PHE A 1 107 ? -1.241 -7.422 -15.281 1 98.75 107 PHE A O 1
ATOM 862 N N . ARG A 1 108 ? -2.984 -6.965 -16.625 1 98.06 108 ARG A N 1
ATOM 863 C CA . ARG A 1 108 ? -3.748 -8.156 -16.281 1 98.06 108 ARG A CA 1
ATOM 864 C C . ARG A 1 108 ? -3.57 -9.25 -17.328 1 98.06 108 ARG A C 1
ATOM 866 O O . ARG A 1 108 ? -4.141 -10.336 -17.219 1 98.06 108 ARG A O 1
ATOM 873 N N . GLY A 1 109 ? -2.75 -8.992 -18.359 1 97.31 109 GLY A N 1
ATOM 874 C CA . GLY A 1 109 ? -2.588 -9.93 -19.469 1 97.31 109 GLY A CA 1
ATOM 875 C C . GLY A 1 109 ? -1.758 -11.141 -19.109 1 97.31 109 GLY A C 1
ATOM 876 O O . GLY A 1 109 ? -1.029 -11.133 -18.109 1 97.31 109 GLY A O 1
ATOM 877 N N . ASN A 1 110 ? -1.848 -12.141 -19.953 1 96.38 110 ASN A N 1
ATOM 878 C CA . ASN A 1 110 ? -1.009 -13.32 -19.828 1 96.38 110 ASN A CA 1
ATOM 879 C C . ASN A 1 110 ? 0.463 -13 -20.062 1 96.38 110 ASN A C 1
ATOM 881 O O . ASN A 1 110 ? 0.789 -11.961 -20.641 1 96.38 110 ASN A O 1
ATOM 885 N N . ALA A 1 111 ? 1.268 -13.945 -19.641 1 97.69 111 ALA A N 1
ATOM 886 C CA . ALA A 1 111 ? 2.709 -13.797 -19.828 1 97.69 111 ALA A CA 1
ATOM 887 C C . ALA A 1 111 ? 3.047 -13.539 -21.297 1 97.69 111 ALA A C 1
ATOM 889 O O . ALA A 1 111 ? 2.666 -14.32 -22.172 1 97.69 111 ALA A O 1
ATOM 890 N N . SER A 1 112 ? 3.656 -12.547 -21.578 1 97.75 112 SER A N 1
ATOM 891 C CA . SER A 1 112 ? 4.09 -12.141 -22.922 1 97.75 112 SER A CA 1
ATOM 892 C C . SER A 1 112 ? 5.105 -11 -22.844 1 97.75 112 SER A C 1
ATOM 894 O O . SER A 1 112 ? 5.188 -10.297 -21.844 1 97.75 112 SER A O 1
ATOM 896 N N . PRO A 1 113 ? 5.855 -10.781 -23.875 1 97.69 113 PRO A N 1
ATOM 897 C CA . PRO A 1 113 ? 6.812 -9.672 -23.906 1 97.69 113 PRO A CA 1
ATOM 898 C C . PRO A 1 113 ? 6.141 -8.312 -23.719 1 97.69 113 PRO A C 1
ATOM 900 O O . PRO A 1 113 ? 6.711 -7.418 -23.109 1 97.69 113 PRO A O 1
ATOM 903 N N . GLU A 1 114 ? 4.973 -8.188 -24.266 1 98.44 114 GLU A N 1
ATOM 904 C CA . GLU A 1 114 ? 4.25 -6.918 -24.156 1 98.44 114 GLU A CA 1
ATOM 905 C C . GLU A 1 114 ? 3.855 -6.629 -22.719 1 98.44 114 GLU A C 1
ATOM 907 O O . GLU A 1 114 ? 4.016 -5.504 -22.234 1 98.44 114 GLU A O 1
ATOM 912 N N . VAL A 1 115 ? 3.355 -7.625 -22.047 1 98.62 115 VAL A N 1
ATOM 913 C CA . VAL A 1 115 ? 2.965 -7.477 -20.656 1 98.62 115 VAL A CA 1
ATOM 914 C C . VAL A 1 115 ? 4.203 -7.242 -19.797 1 98.62 115 VAL A C 1
ATOM 916 O O . VAL A 1 115 ? 4.188 -6.406 -18.891 1 98.62 115 VAL A O 1
ATOM 919 N N . ASP A 1 116 ? 5.266 -7.914 -20.156 1 98.38 116 ASP A N 1
ATOM 920 C CA . ASP A 1 116 ? 6.52 -7.723 -19.422 1 98.38 116 ASP A CA 1
ATOM 921 C C . ASP A 1 116 ? 7.031 -6.293 -19.578 1 98.38 116 ASP A C 1
ATOM 923 O O . ASP A 1 116 ? 7.504 -5.691 -18.609 1 98.38 116 ASP A O 1
ATOM 927 N N . ALA A 1 117 ? 6.918 -5.785 -20.75 1 98.62 117 ALA A N 1
ATOM 928 C CA . ALA A 1 117 ? 7.371 -4.418 -20.984 1 98.62 117 ALA A CA 1
ATOM 929 C C . ALA A 1 117 ? 6.559 -3.416 -20.172 1 98.62 117 ALA A C 1
ATOM 931 O O . ALA A 1 117 ? 7.105 -2.434 -19.672 1 98.62 117 ALA A O 1
ATOM 932 N N . ALA A 1 118 ? 5.285 -3.625 -20.062 1 98.81 118 ALA A N 1
ATOM 933 C CA . ALA A 1 118 ? 4.43 -2.75 -19.25 1 98.81 118 ALA A CA 1
ATOM 934 C C . ALA A 1 118 ? 4.844 -2.773 -17.781 1 98.81 118 ALA A C 1
ATOM 936 O O . ALA A 1 118 ? 4.945 -1.726 -17.141 1 98.81 118 ALA A O 1
ATOM 937 N N . TRP A 1 119 ? 5.082 -3.945 -17.281 1 98.81 119 TRP A N 1
ATOM 938 C CA . TRP A 1 119 ? 5.496 -4.078 -15.891 1 98.81 119 TRP A CA 1
ATOM 939 C C . TRP A 1 119 ? 6.887 -3.482 -15.68 1 98.81 119 TRP A C 1
ATOM 941 O O . TRP A 1 119 ? 7.133 -2.807 -14.68 1 98.81 119 TRP A O 1
ATOM 951 N N . GLU A 1 120 ? 7.777 -3.703 -16.625 1 98.31 120 GLU A N 1
ATOM 952 C CA . GLU A 1 120 ? 9.125 -3.15 -16.516 1 98.31 120 GLU A CA 1
ATOM 953 C C . GLU A 1 120 ? 9.094 -1.624 -16.5 1 98.31 120 GLU A C 1
ATOM 955 O O . GLU A 1 120 ? 9.914 -0.99 -15.836 1 98.31 120 GLU A O 1
ATOM 960 N N . ALA A 1 121 ? 8.148 -1.086 -17.156 1 98.69 121 ALA A N 1
ATOM 961 C CA . ALA A 1 121 ? 8.023 0.367 -17.219 1 98.69 121 ALA A CA 1
ATOM 962 C C . ALA A 1 121 ? 7.629 0.946 -15.867 1 98.69 121 ALA A C 1
ATOM 964 O O . ALA A 1 121 ? 7.746 2.154 -15.641 1 98.69 121 ALA A O 1
ATOM 965 N N . LEU A 1 122 ? 7.203 0.108 -14.969 1 98.81 122 LEU A N 1
ATOM 966 C CA . LEU A 1 122 ? 6.828 0.556 -13.625 1 98.81 122 LEU A CA 1
ATOM 967 C C . LEU A 1 122 ? 8.055 0.674 -12.734 1 98.81 122 LEU A C 1
ATOM 969 O O . LEU A 1 122 ? 7.961 1.146 -11.594 1 98.81 122 LEU A O 1
ATOM 973 N N . GLY A 1 123 ? 9.227 0.216 -13.164 1 98.69 123 G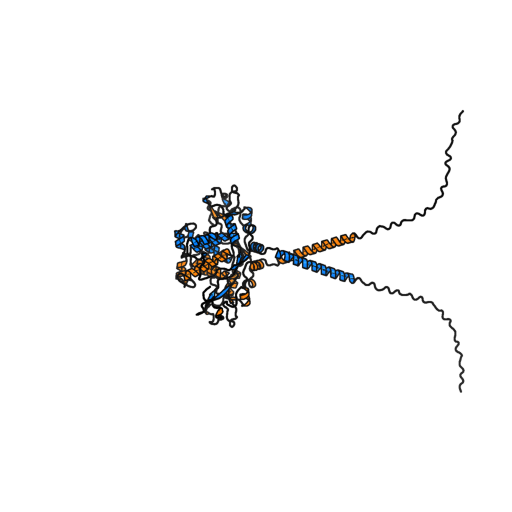LY A N 1
ATOM 974 C CA . GLY A 1 123 ? 10.445 0.298 -12.383 1 98.69 123 GLY A CA 1
ATOM 975 C C . GLY A 1 123 ? 10.719 -0.954 -11.57 1 98.69 123 GLY A C 1
ATOM 976 O O . GLY A 1 123 ? 11.469 -0.915 -10.594 1 98.69 123 GLY A O 1
ATOM 977 N N . VAL A 1 124 ? 10.133 -2.1 -11.945 1 98.25 124 VAL A N 1
ATOM 978 C CA . VAL A 1 124 ? 10.195 -3.318 -11.141 1 98.25 124 VAL A CA 1
ATOM 979 C C . VAL A 1 124 ? 11.609 -3.893 -11.188 1 98.25 124 VAL A C 1
ATOM 981 O O . VAL A 1 124 ? 11.992 -4.691 -10.328 1 98.25 124 VAL A O 1
ATOM 984 N N . ASP A 1 125 ? 12.422 -3.486 -12.195 1 96.75 125 ASP A N 1
ATOM 985 C CA . ASP A 1 125 ? 13.758 -4.051 -12.336 1 96.75 125 ASP A CA 1
ATOM 986 C C . ASP A 1 125 ? 14.828 -2.977 -12.18 1 96.75 125 ASP A C 1
ATOM 988 O O . ASP A 1 125 ? 15.945 -3.123 -12.688 1 96.75 125 ASP A O 1
ATOM 992 N N . TYR A 1 126 ? 14.453 -1.897 -11.531 1 98.06 126 TYR A N 1
ATOM 993 C CA . TYR A 1 126 ? 15.43 -0.832 -11.32 1 98.06 126 TYR A CA 1
ATOM 994 C C . TYR A 1 126 ? 16.594 -1.317 -10.469 1 98.06 126 TYR A C 1
ATOM 996 O O . TYR A 1 126 ? 16.391 -2.051 -9.5 1 98.06 126 TYR A O 1
ATOM 1004 N N . ARG A 1 127 ? 17.734 -0.978 -10.891 1 97.31 127 ARG A N 1
ATOM 1005 C CA . ARG A 1 127 ? 18.969 -1.333 -10.188 1 97.31 127 ARG A CA 1
ATOM 1006 C C . ARG A 1 127 ? 19.156 -0.472 -8.945 1 97.31 127 ARG A C 1
ATOM 1008 O O . ARG A 1 127 ? 18.531 0.583 -8.812 1 97.31 127 ARG A O 1
ATOM 1015 N N . PRO A 1 128 ? 20 -0.957 -8.055 1 97.56 128 PRO A N 1
ATOM 1016 C CA . PRO A 1 128 ? 20.328 -0.079 -6.93 1 97.56 128 PRO A CA 1
ATOM 1017 C C . PRO A 1 128 ? 21.031 1.2 -7.367 1 97.56 128 PRO A C 1
ATOM 1019 O O . PRO A 1 128 ? 21.625 1.241 -8.453 1 97.56 128 PRO A O 1
ATOM 1022 N N . GLY A 1 129 ? 20.891 2.201 -6.543 1 97.88 129 GLY A N 1
ATOM 1023 C CA . GLY A 1 129 ? 21.594 3.459 -6.723 1 97.88 129 GLY A CA 1
ATOM 1024 C C . GLY A 1 129 ? 22.422 3.854 -5.516 1 97.88 129 GLY A C 1
ATOM 1025 O O . GLY A 1 129 ? 22.766 3.008 -4.684 1 97.88 129 GLY A O 1
ATOM 1026 N N . VAL A 1 130 ? 22.875 5.188 -5.559 1 98 130 VAL A N 1
ATOM 1027 C CA . VAL A 1 130 ? 23.734 5.668 -4.484 1 98 130 VAL A CA 1
ATOM 1028 C C . VAL A 1 130 ? 23.141 6.941 -3.877 1 98 130 VAL A C 1
ATOM 1030 O O . VAL A 1 130 ? 22.688 7.828 -4.602 1 98 130 VAL A O 1
ATOM 1033 N N . ILE A 1 131 ? 23.094 6.918 -2.578 1 98.56 131 ILE A N 1
ATOM 1034 C CA . ILE A 1 131 ? 22.781 8.156 -1.874 1 98.56 131 ILE A CA 1
ATOM 1035 C C . ILE A 1 131 ? 23.984 8.578 -1.021 1 98.56 131 ILE A C 1
ATOM 1037 O O . ILE A 1 131 ? 24.844 7.754 -0.721 1 98.56 131 ILE A O 1
ATOM 1041 N N . SER A 1 132 ? 24.047 9.852 -0.637 1 98.25 132 SER A N 1
ATOM 1042 C CA . SER A 1 132 ? 25.188 10.359 0.106 1 98.25 132 SER A CA 1
ATOM 1043 C C . SER A 1 132 ? 25.312 9.688 1.474 1 98.25 132 SER A C 1
ATOM 1045 O O . SER A 1 132 ? 24.328 9.117 1.973 1 98.25 132 SER A O 1
ATOM 1047 N N . TYR A 1 133 ? 26.5 9.797 2.008 1 98.25 133 TYR A N 1
ATOM 1048 C CA . TYR A 1 133 ? 26.75 9.266 3.342 1 98.25 133 TYR A CA 1
ATOM 1049 C C . TYR A 1 133 ? 25.828 9.906 4.367 1 98.25 133 TYR A C 1
ATOM 1051 O O . TYR A 1 133 ? 25.188 9.203 5.16 1 98.25 133 TYR A O 1
ATOM 1059 N N . LYS A 1 134 ? 25.703 11.18 4.328 1 98 134 LYS A N 1
ATOM 1060 C CA . LYS A 1 134 ? 24.844 11.906 5.25 1 98 134 LYS A CA 1
ATOM 1061 C C . LYS A 1 134 ? 23.375 11.477 5.098 1 98 134 LYS A C 1
ATOM 1063 O O . LYS A 1 134 ? 22.688 11.242 6.09 1 98 134 LYS A O 1
ATOM 1068 N N . ASP A 1 135 ? 22.969 11.289 3.896 1 98.19 135 ASP A N 1
ATOM 1069 C CA . ASP A 1 135 ? 21.594 10.891 3.621 1 98.19 135 ASP A CA 1
ATOM 1070 C C . ASP A 1 135 ? 21.328 9.461 4.082 1 98.19 135 ASP A C 1
ATOM 1072 O O . ASP A 1 135 ? 20.234 9.148 4.555 1 98.19 135 ASP A O 1
ATOM 1076 N N . GLY A 1 136 ? 22.297 8.609 3.852 1 98.44 136 GLY A N 1
ATOM 1077 C CA . GLY A 1 136 ? 22.156 7.238 4.316 1 98.44 136 GLY A CA 1
ATOM 1078 C C . GLY A 1 136 ? 21.953 7.137 5.82 1 98.44 136 GLY A C 1
ATOM 1079 O O . GLY A 1 136 ? 21.078 6.406 6.285 1 98.44 136 GLY A O 1
ATOM 1080 N N . LEU A 1 137 ? 22.75 7.914 6.523 1 98 137 LEU A N 1
ATOM 1081 C CA . LEU A 1 137 ? 22.609 7.93 7.977 1 98 137 LEU A CA 1
ATOM 1082 C C . LEU A 1 137 ? 21.234 8.438 8.391 1 98 137 LEU A C 1
ATOM 1084 O O . LEU A 1 137 ? 20.594 7.863 9.266 1 98 137 LEU A O 1
ATOM 1088 N N . SER A 1 138 ? 20.812 9.469 7.715 1 96.94 138 SER A N 1
ATOM 1089 C CA . SER A 1 138 ? 19.516 10.055 8.016 1 96.94 138 SER A CA 1
ATOM 1090 C C . SER A 1 138 ? 18.375 9.117 7.633 1 96.94 138 SER A C 1
ATOM 1092 O O . SER A 1 138 ? 17.25 9.25 8.125 1 96.94 138 SER A O 1
ATOM 1094 N N . SER A 1 139 ? 18.672 8.164 6.719 1 97.56 139 SER A N 1
ATOM 1095 C CA . SER A 1 139 ? 17.656 7.207 6.27 1 97.56 139 SER A CA 1
ATOM 1096 C C . SER A 1 139 ? 17.641 5.965 7.156 1 97.56 139 SER A C 1
ATOM 1098 O O . SER A 1 139 ? 16.906 5.012 6.887 1 97.56 139 SER A O 1
ATOM 1100 N N . GLY A 1 140 ? 18.438 5.945 8.156 1 96.19 140 GLY A N 1
ATOM 1101 C CA . GLY A 1 140 ? 18.438 4.852 9.117 1 96.19 140 GLY A CA 1
ATOM 1102 C C . GLY A 1 140 ? 19.547 3.836 8.867 1 96.19 140 GLY A C 1
ATOM 1103 O O . GLY A 1 140 ? 19.578 2.785 9.508 1 96.19 140 GLY A O 1
ATOM 1104 N N . LEU A 1 141 ? 20.453 4.121 7.938 1 97.94 141 LEU A N 1
ATOM 1105 C CA . LEU A 1 141 ? 21.594 3.242 7.691 1 97.94 141 LEU A CA 1
ATOM 1106 C C . LEU A 1 141 ? 22.766 3.592 8.609 1 97.94 141 LEU A C 1
ATOM 1108 O O . LEU A 1 141 ? 22.75 4.637 9.258 1 97.94 141 LEU A O 1
ATOM 1112 N N . ASP A 1 142 ? 23.688 2.689 8.688 1 97.25 142 ASP A N 1
ATOM 1113 C CA . ASP A 1 142 ? 24.891 2.959 9.469 1 97.25 142 ASP A CA 1
ATOM 1114 C C . ASP A 1 142 ? 26.141 2.516 8.719 1 97.25 142 ASP A C 1
ATOM 1116 O O . ASP A 1 142 ? 26.062 2.039 7.582 1 97.25 142 ASP A O 1
ATOM 1120 N N . ASP A 1 143 ? 27.25 2.59 9.336 1 96.56 143 ASP A N 1
ATOM 1121 C CA . ASP A 1 143 ? 28.547 2.445 8.672 1 96.56 143 ASP A CA 1
ATOM 1122 C C . ASP A 1 143 ? 28.75 1.016 8.18 1 96.56 143 ASP A C 1
ATOM 1124 O O . ASP A 1 143 ? 29.609 0.765 7.332 1 96.56 143 ASP A O 1
ATOM 1128 N N . SER A 1 144 ? 28.031 0.086 8.703 1 97.38 144 SER A N 1
ATOM 1129 C CA . SER A 1 144 ? 28.25 -1.311 8.336 1 97.38 144 SER 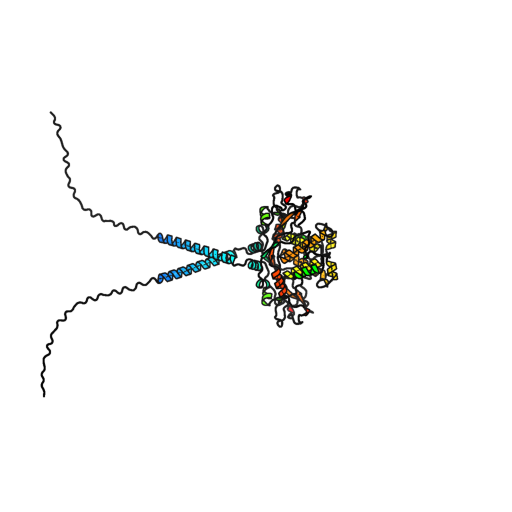A CA 1
ATOM 1130 C C . SER A 1 144 ? 27.609 -1.633 6.984 1 97.38 144 SER A C 1
ATOM 1132 O O . SER A 1 144 ? 27.906 -2.676 6.395 1 97.38 144 SER A O 1
ATOM 1134 N N . PHE A 1 145 ? 26.781 -0.747 6.496 1 98.5 145 PHE A N 1
ATOM 1135 C CA . PHE A 1 145 ? 26.094 -0.986 5.23 1 98.5 145 PHE A CA 1
ATOM 1136 C C . PHE A 1 145 ? 27.047 -0.785 4.055 1 98.5 145 PHE A C 1
ATOM 1138 O O . PHE A 1 145 ? 28.047 -0.071 4.172 1 98.5 145 PHE A O 1
ATOM 1145 N N . VAL A 1 146 ? 26.688 -1.418 2.957 1 98.31 146 VAL A N 1
ATOM 1146 C CA . VAL A 1 146 ? 27.516 -1.38 1.753 1 98.31 146 VAL A CA 1
ATOM 1147 C C . VAL A 1 146 ? 27.594 0.053 1.23 1 98.31 146 VAL A C 1
ATOM 1149 O O . VAL A 1 146 ? 26.578 0.731 1.092 1 98.31 146 VAL A O 1
ATOM 1152 N N . GLN A 1 147 ? 28.812 0.474 0.959 1 98.31 147 GLN A N 1
ATOM 1153 C CA . GLN A 1 147 ? 29.078 1.816 0.454 1 98.31 147 GLN A CA 1
ATOM 1154 C C . GLN A 1 147 ? 29.906 1.768 -0.829 1 98.31 147 GLN A C 1
ATOM 1156 O O . GLN A 1 147 ? 30.641 0.812 -1.06 1 98.31 147 GLN A O 1
ATOM 1161 N N . ARG A 1 148 ? 29.672 2.732 -1.656 1 97.81 148 ARG A N 1
ATOM 1162 C CA . ARG A 1 148 ? 30.594 2.961 -2.766 1 97.81 148 ARG A CA 1
ATOM 1163 C C . ARG A 1 148 ? 31.953 3.432 -2.262 1 97.81 148 ARG A C 1
ATOM 1165 O O . ARG A 1 148 ? 32.031 4.191 -1.295 1 97.81 148 ARG A O 1
ATOM 1172 N N . ALA A 1 149 ? 33 3.006 -2.969 1 97.19 149 ALA A N 1
ATOM 1173 C CA . ALA A 1 149 ? 34.344 3.393 -2.578 1 97.19 149 ALA A CA 1
ATOM 1174 C C . ALA A 1 149 ? 34.531 4.902 -2.697 1 97.19 149 ALA A C 1
ATOM 1176 O O . ALA A 1 149 ? 34 5.535 -3.605 1 97.19 149 ALA A O 1
ATOM 1177 N N . PRO A 1 150 ? 35.406 5.457 -1.806 1 96.88 150 PRO A N 1
ATOM 1178 C CA . PRO A 1 150 ? 35.625 6.902 -1.827 1 96.88 150 PRO A CA 1
ATOM 1179 C C . PRO A 1 150 ? 36.156 7.398 -3.172 1 96.88 150 PRO A C 1
ATOM 1181 O O . PRO A 1 150 ? 35.812 8.508 -3.602 1 96.88 150 PRO A O 1
ATOM 1184 N N . GLN A 1 151 ? 36.969 6.586 -3.836 1 96 151 GLN A N 1
ATOM 1185 C CA . GLN A 1 151 ? 37.531 6.992 -5.109 1 96 151 GLN A CA 1
ATOM 1186 C C . GLN A 1 151 ? 36.469 7.141 -6.184 1 96 151 GLN A C 1
ATOM 1188 O O . GLN A 1 151 ? 36.688 7.828 -7.188 1 96 151 GLN A O 1
ATOM 1193 N N . HIS A 1 152 ? 35.312 6.535 -5.93 1 95.94 152 HIS A N 1
ATOM 1194 C CA . HIS A 1 152 ? 34.219 6.629 -6.883 1 95.94 152 HIS A CA 1
ATOM 1195 C C . HIS A 1 152 ? 33.125 7.57 -6.375 1 95.94 152 HIS A C 1
ATOM 1197 O O . HIS A 1 152 ? 32.031 7.574 -6.898 1 95.94 152 HIS A O 1
ATOM 1203 N N . GLY A 1 153 ? 33.375 8.297 -5.297 1 95.94 153 GLY A N 1
ATOM 1204 C CA . GLY A 1 153 ? 32.469 9.336 -4.84 1 95.94 153 GLY A CA 1
ATOM 1205 C C . GLY A 1 153 ? 31.812 9.008 -3.512 1 95.94 153 GLY A C 1
ATOM 1206 O O . GLY A 1 153 ? 31.125 9.852 -2.924 1 95.94 153 GLY A O 1
ATOM 1207 N N . GLY A 1 154 ? 31.922 7.812 -3.029 1 97.62 154 GLY A N 1
ATOM 1208 C CA . GLY A 1 154 ? 31.344 7.438 -1.749 1 97.62 154 GLY A CA 1
ATOM 1209 C C . GLY A 1 154 ? 29.828 7.367 -1.775 1 97.62 154 GLY A C 1
ATOM 1210 O O . GLY A 1 154 ? 29.219 7.531 -2.83 1 97.62 154 GLY A O 1
ATOM 1211 N N . GLY A 1 155 ? 29.281 6.984 -0.532 1 98.38 155 GLY A N 1
ATOM 1212 C CA . GLY A 1 155 ? 27.828 6.883 -0.399 1 98.38 155 GLY A CA 1
ATOM 1213 C C . GLY A 1 155 ? 27.344 5.457 -0.228 1 98.38 155 GLY A C 1
ATOM 1214 O O . GLY A 1 155 ? 28.109 4.508 -0.411 1 98.38 155 GLY A O 1
ATOM 1215 N N . PHE A 1 156 ? 26.094 5.383 0.107 1 98.75 156 PHE A N 1
ATOM 1216 C CA . PHE A 1 156 ? 25.484 4.082 0.376 1 98.75 156 PHE A CA 1
ATOM 1217 C C . PHE A 1 156 ? 24.797 3.535 -0.87 1 98.75 156 PHE A C 1
ATOM 1219 O O . PHE A 1 156 ? 24.156 4.281 -1.608 1 98.75 156 PHE A O 1
ATOM 1226 N N . ILE A 1 157 ? 24.891 2.238 -1.089 1 98.38 157 ILE A N 1
ATOM 1227 C CA . ILE A 1 157 ? 24.125 1.547 -2.117 1 98.38 157 ILE A CA 1
ATOM 1228 C C . ILE A 1 157 ? 22.719 1.266 -1.606 1 98.38 157 ILE A C 1
ATOM 1230 O O . ILE A 1 157 ? 22.547 0.636 -0.561 1 98.38 157 ILE A O 1
ATOM 1234 N N . VAL A 1 158 ? 21.719 1.769 -2.357 1 98.75 158 VAL A N 1
ATOM 1235 C CA . VAL A 1 158 ? 20.359 1.62 -1.845 1 98.75 158 VAL A CA 1
ATOM 1236 C C . VAL A 1 158 ? 19.406 1.294 -2.992 1 98.75 158 VAL A C 1
ATOM 1238 O O . VAL A 1 158 ? 19.719 1.562 -4.156 1 98.75 158 VAL A O 1
ATOM 1241 N N . ASN A 1 159 ? 18.328 0.668 -2.695 1 98.5 159 ASN A N 1
ATOM 1242 C CA . ASN A 1 159 ? 17.141 0.579 -3.533 1 98.5 159 ASN A CA 1
ATOM 1243 C C . ASN A 1 159 ? 16 1.423 -2.973 1 98.5 159 ASN A C 1
ATOM 1245 O O . ASN A 1 159 ? 16 1.766 -1.79 1 98.5 159 ASN A O 1
ATOM 1249 N N . VAL A 1 160 ? 15.125 1.809 -3.852 1 98.69 160 VAL A N 1
ATOM 1250 C CA . VAL A 1 160 ? 13.93 2.52 -3.412 1 98.69 160 VAL A CA 1
ATOM 1251 C C . VAL A 1 160 ? 12.844 1.517 -3.025 1 98.69 160 VAL A C 1
ATOM 1253 O O . VAL A 1 160 ? 12.523 0.613 -3.799 1 98.69 160 VAL A O 1
ATOM 1256 N N . GLU A 1 161 ? 12.266 1.692 -1.861 1 98.69 161 GLU A N 1
ATOM 1257 C CA . GLU A 1 161 ? 11.312 0.741 -1.297 1 98.69 161 GLU A CA 1
ATOM 1258 C C . GLU A 1 161 ? 10.117 0.546 -2.221 1 98.69 161 GLU A C 1
ATOM 1260 O O . GLU A 1 161 ? 9.664 -0.581 -2.434 1 98.69 161 GLU A O 1
ATOM 1265 N N . GLY A 1 162 ? 9.594 1.645 -2.74 1 98.81 162 GLY A N 1
ATOM 1266 C CA . GLY A 1 162 ? 8.438 1.541 -3.617 1 98.81 162 GLY A CA 1
ATOM 1267 C C . GLY A 1 162 ? 8.68 0.659 -4.828 1 98.81 162 GLY A C 1
ATOM 1268 O O . GLY A 1 162 ? 7.812 -0.121 -5.219 1 98.81 162 GLY A O 1
ATOM 1269 N N . MET A 1 163 ? 9.828 0.731 -5.43 1 98.88 163 MET A N 1
ATOM 1270 C CA . MET A 1 163 ? 10.195 -0.108 -6.57 1 98.88 163 MET A CA 1
ATOM 1271 C C . MET A 1 163 ? 10.367 -1.561 -6.141 1 98.88 163 MET A C 1
ATOM 1273 O O . MET A 1 163 ? 9.977 -2.479 -6.863 1 98.88 163 MET A O 1
ATOM 1277 N N . HIS A 1 164 ? 10.922 -1.714 -4.977 1 98.75 164 HIS A N 1
ATOM 1278 C CA . HIS A 1 164 ? 11.07 -3.062 -4.441 1 98.75 164 HIS A CA 1
ATOM 1279 C C . HIS A 1 164 ? 9.719 -3.736 -4.262 1 98.75 164 HIS A C 1
ATOM 1281 O O . HIS A 1 164 ? 9.555 -4.914 -4.59 1 98.75 164 HIS A O 1
ATOM 1287 N N . HIS A 1 165 ? 8.75 -3.006 -3.717 1 98.88 165 HIS A N 1
ATOM 1288 C CA . HIS A 1 165 ? 7.418 -3.564 -3.518 1 98.88 165 HIS A CA 1
ATOM 1289 C C . HIS A 1 165 ? 6.789 -3.982 -4.844 1 98.88 165 HIS A C 1
ATOM 1291 O O . HIS A 1 165 ? 6.18 -5.051 -4.938 1 98.88 165 HIS A O 1
ATOM 1297 N N . LEU A 1 166 ? 6.965 -3.156 -5.844 1 98.94 166 LEU A N 1
ATOM 1298 C CA . LEU A 1 166 ? 6.438 -3.492 -7.16 1 98.94 166 LEU A CA 1
ATOM 1299 C C . LEU A 1 166 ? 7.203 -4.656 -7.773 1 98.94 166 LEU A C 1
ATOM 1301 O O . LEU A 1 166 ? 6.625 -5.484 -8.484 1 98.94 166 LEU A O 1
ATOM 1305 N N . HIS A 1 167 ? 8.516 -4.723 -7.559 1 98.69 167 HIS A N 1
ATOM 1306 C CA . HIS A 1 167 ? 9.312 -5.879 -7.945 1 98.69 167 HIS A CA 1
ATOM 1307 C C . HIS A 1 167 ? 8.758 -7.164 -7.348 1 98.69 167 HIS A C 1
ATOM 1309 O O . HIS A 1 167 ? 8.609 -8.172 -8.047 1 98.69 167 HIS A O 1
ATOM 1315 N N . CYS A 1 168 ? 8.43 -7.086 -6.051 1 98.75 168 CYS A N 1
ATOM 1316 C CA . CYS A 1 168 ? 7.859 -8.234 -5.355 1 98.75 168 CYS A CA 1
ATOM 1317 C C . CYS A 1 168 ? 6.535 -8.648 -5.988 1 98.75 168 CYS A C 1
ATOM 1319 O O . CYS A 1 168 ? 6.301 -9.836 -6.223 1 98.75 168 CYS A O 1
ATOM 1321 N N . LEU A 1 169 ? 5.691 -7.695 -6.273 1 98.94 169 LEU A N 1
ATOM 1322 C CA . LEU A 1 169 ? 4.406 -8.023 -6.883 1 98.94 169 LEU A CA 1
ATOM 1323 C C . LEU A 1 169 ? 4.602 -8.648 -8.258 1 98.94 169 LEU A C 1
ATOM 1325 O O . LEU A 1 169 ? 3.883 -9.578 -8.625 1 98.94 169 LEU A O 1
ATOM 1329 N N . ASN A 1 170 ? 5.551 -8.109 -9 1 98.81 170 ASN A N 1
ATOM 1330 C CA . ASN A 1 170 ? 5.848 -8.672 -10.312 1 98.81 170 ASN A CA 1
ATOM 1331 C C . ASN A 1 170 ? 6.316 -10.117 -10.219 1 98.81 170 ASN A C 1
ATOM 1333 O O . ASN A 1 170 ? 5.98 -10.945 -11.07 1 98.81 170 ASN A O 1
ATOM 1337 N N . LEU A 1 171 ? 7.102 -10.406 -9.227 1 98.44 171 LEU A N 1
ATOM 1338 C CA . LEU A 1 171 ? 7.535 -11.789 -9.047 1 98.44 171 LEU A CA 1
ATOM 1339 C C . LEU A 1 171 ? 6.348 -12.688 -8.711 1 98.44 171 LEU A C 1
ATOM 1341 O O . LEU A 1 171 ? 6.281 -13.828 -9.172 1 98.44 171 LEU A O 1
ATOM 1345 N N . LEU A 1 172 ? 5.426 -12.195 -7.906 1 98.69 172 LEU A N 1
ATOM 1346 C CA . LEU A 1 172 ? 4.203 -12.953 -7.645 1 98.69 172 LEU A CA 1
ATOM 1347 C C . LEU A 1 172 ? 3.43 -13.195 -8.938 1 98.69 172 LEU A C 1
ATOM 1349 O O . LEU A 1 172 ? 2.973 -14.312 -9.195 1 98.69 172 LEU A O 1
ATOM 1353 N N . ARG A 1 173 ? 3.289 -12.148 -9.758 1 98.81 173 ARG A N 1
ATOM 1354 C CA . ARG A 1 173 ? 2.625 -12.266 -11.047 1 98.81 173 ARG A CA 1
ATOM 1355 C C . ARG A 1 173 ? 3.244 -13.391 -11.875 1 98.81 173 ARG A C 1
ATOM 1357 O O . ARG A 1 173 ? 2.529 -14.242 -12.414 1 98.81 173 ARG A O 1
ATOM 1364 N N . LYS A 1 174 ? 4.52 -13.383 -11.961 1 98.31 174 LYS A N 1
ATOM 1365 C CA . LYS A 1 174 ? 5.242 -14.344 -12.789 1 98.31 174 LYS A CA 1
ATOM 1366 C C . LYS A 1 174 ? 5.125 -15.758 -12.219 1 98.31 174 LYS A C 1
ATOM 1368 O O . LYS A 1 174 ? 5.305 -16.734 -12.938 1 98.31 174 LYS A O 1
ATOM 1373 N N . SER A 1 175 ? 4.773 -15.852 -10.93 1 97.69 175 SER A N 1
ATOM 1374 C CA . SER A 1 175 ? 4.758 -17.141 -10.234 1 97.69 175 SER A CA 1
ATOM 1375 C C . SER A 1 175 ? 3.34 -17.672 -10.094 1 97.69 175 SER A C 1
ATOM 1377 O O . SER A 1 175 ? 3.105 -18.641 -9.367 1 97.69 175 SER A O 1
ATOM 1379 N N . LEU A 1 176 ? 2.391 -17.016 -10.664 1 98.06 176 LEU A N 1
ATOM 1380 C CA . LEU A 1 176 ? 1.022 -17.516 -10.688 1 98.06 176 LEU A CA 1
ATOM 1381 C C . LEU A 1 176 ? 0.927 -18.797 -11.531 1 98.06 176 LEU A C 1
ATOM 1383 O O . LEU A 1 176 ? 1.691 -18.969 -12.484 1 98.06 176 LEU A O 1
ATOM 1387 N N . TRP A 1 177 ? -0.053 -19.609 -11.227 1 95.94 177 TRP A N 1
ATOM 1388 C CA . TRP A 1 177 ? -0.113 -20.953 -11.766 1 95.94 177 TRP A CA 1
ATOM 1389 C C . TRP A 1 177 ? -0.101 -20.938 -13.289 1 95.94 177 TRP A C 1
ATOM 1391 O O . TRP A 1 177 ? 0.505 -21.812 -13.922 1 95.94 177 TRP A O 1
ATOM 1401 N N . TYR A 1 178 ? -0.693 -19.953 -13.938 1 95.69 178 TYR A N 1
ATOM 1402 C CA . TYR A 1 178 ? -0.817 -19.938 -15.391 1 95.69 178 TYR A CA 1
ATOM 1403 C C . TYR A 1 178 ? 0.372 -19.234 -16.031 1 95.69 178 TYR A C 1
ATOM 1405 O O . TYR A 1 178 ? 0.552 -19.281 -17.25 1 95.69 178 TYR A O 1
ATOM 1413 N N . ASN A 1 179 ? 1.19 -18.547 -15.242 1 96.88 179 ASN A N 1
ATOM 1414 C CA . ASN A 1 179 ? 2.342 -17.797 -15.75 1 96.88 179 ASN A CA 1
ATOM 1415 C C . ASN A 1 179 ? 3.648 -18.531 -15.469 1 96.88 179 ASN A C 1
ATOM 1417 O O . ASN A 1 179 ? 4.645 -18.328 -16.172 1 96.88 179 ASN A O 1
ATOM 1421 N N . TYR A 1 180 ? 3.66 -19.406 -14.516 1 95.94 180 TYR A N 1
ATOM 1422 C CA . TYR A 1 180 ? 4.871 -19.938 -13.906 1 95.94 180 TYR A CA 1
ATOM 1423 C C . TYR A 1 180 ? 5.719 -20.688 -14.938 1 95.94 180 TYR A C 1
ATOM 1425 O O . TYR A 1 180 ? 6.922 -20.453 -15.047 1 95.94 180 TYR A O 1
ATOM 1433 N N . GLU A 1 181 ? 5.137 -21.547 -15.727 1 95.12 181 GLU A N 1
ATOM 1434 C CA . GLU A 1 181 ? 5.898 -22.344 -16.688 1 95.12 181 GLU A CA 1
ATOM 1435 C C . GLU A 1 181 ? 6.574 -21.469 -17.734 1 95.12 181 GLU A C 1
ATOM 1437 O O . GLU A 1 181 ? 7.707 -21.734 -18.141 1 95.12 181 GLU A O 1
ATOM 1442 N N . TYR A 1 182 ? 5.875 -20.438 -18.156 1 96.62 182 TYR A N 1
ATOM 1443 C CA . TYR A 1 182 ? 6.426 -19.516 -19.141 1 96.62 182 TYR A CA 1
ATOM 1444 C C . TYR A 1 182 ? 7.711 -18.875 -18.625 1 96.62 182 TYR A C 1
ATOM 1446 O O . TYR A 1 182 ? 8.727 -18.859 -19.328 1 96.62 182 TYR A O 1
ATOM 1454 N N . TYR A 1 183 ? 7.68 -18.438 -17.453 1 96.44 183 TYR A N 1
ATOM 1455 C CA . TYR A 1 183 ? 8.82 -17.688 -16.922 1 96.44 183 TYR A CA 1
ATOM 1456 C C . TYR A 1 183 ? 9.906 -18.625 -16.422 1 96.44 183 TYR A C 1
ATOM 1458 O O . TYR A 1 183 ? 11.094 -18.297 -16.453 1 96.44 183 TYR A O 1
ATOM 1466 N N . LYS A 1 184 ? 9.492 -19.766 -15.922 1 93.81 184 LYS A N 1
ATOM 1467 C CA . LYS A 1 184 ? 10.484 -20.781 -15.602 1 93.81 184 LYS A CA 1
ATOM 1468 C C . LYS A 1 184 ? 11.328 -21.141 -16.828 1 93.81 184 LYS A C 1
ATOM 1470 O O . LYS A 1 184 ? 12.555 -21.25 -16.734 1 93.81 184 LYS A O 1
ATOM 1475 N N . ASP A 1 185 ? 10.688 -21.281 -17.938 1 93.94 185 ASP A N 1
ATOM 1476 C CA . ASP A 1 185 ? 11.367 -21.625 -19.188 1 93.94 185 ASP A CA 1
ATOM 1477 C C . ASP A 1 185 ? 12.258 -20.469 -19.656 1 93.94 185 ASP A C 1
ATOM 1479 O O . ASP A 1 185 ? 13.336 -20.703 -20.203 1 93.94 185 ASP A O 1
ATOM 1483 N N . LEU A 1 186 ? 11.727 -19.266 -19.5 1 92.38 186 LEU A N 1
ATOM 1484 C CA . LEU A 1 186 ? 12.508 -18.094 -19.891 1 92.38 186 LEU A CA 1
ATOM 1485 C C . LEU A 1 186 ? 13.75 -17.953 -19.016 1 92.38 186 LEU A C 1
ATOM 1487 O O . LEU A 1 186 ? 14.805 -17.547 -19.5 1 92.38 186 LEU A O 1
ATOM 1491 N N . GLY A 1 187 ? 13.531 -18.234 -17.688 1 89.06 187 GLY A N 1
ATOM 1492 C CA . GLY A 1 187 ? 14.641 -18.141 -16.75 1 89.06 187 GLY A CA 1
ATOM 1493 C C . GLY A 1 187 ? 14.977 -16.719 -16.344 1 89.06 187 GLY A C 1
ATOM 1494 O O . GLY A 1 187 ? 14.109 -15.844 -16.391 1 89.06 187 GLY A O 1
ATOM 1495 N N . GLY A 1 188 ? 16.203 -16.562 -15.656 1 79.56 188 GLY A N 1
ATOM 1496 C CA . GLY A 1 188 ? 16.672 -15.25 -15.258 1 79.56 188 GLY A CA 1
ATOM 1497 C C . GLY A 1 188 ? 16.25 -14.859 -13.859 1 79.56 188 GLY A C 1
ATOM 1498 O O . GLY A 1 188 ? 15.258 -15.375 -13.336 1 79.56 188 GLY A O 1
ATOM 1499 N N . HIS A 1 189 ? 17.141 -14.031 -13.336 1 77.56 189 HIS A N 1
ATOM 1500 C CA . HIS A 1 189 ? 16.891 -13.445 -12.016 1 77.56 189 HIS A CA 1
ATOM 1501 C C . HIS A 1 189 ? 16.531 -14.523 -11 1 77.56 189 HIS A C 1
ATOM 1503 O O . HIS A 1 189 ? 17.312 -15.438 -10.758 1 77.56 189 HIS A O 1
ATOM 1509 N N . ALA A 1 190 ? 15.359 -14.445 -10.391 1 81.69 190 ALA A N 1
ATOM 1510 C CA . ALA A 1 190 ? 14.945 -15.391 -9.359 1 81.69 190 ALA A CA 1
ATOM 1511 C C . ALA A 1 190 ? 14.719 -16.781 -9.938 1 81.69 190 ALA A C 1
ATOM 1513 O O . ALA A 1 190 ? 14.922 -17.797 -9.258 1 81.69 190 ALA A O 1
ATOM 1514 N N . PHE A 1 191 ? 14.383 -16.891 -11.188 1 83.31 191 PHE A N 1
ATOM 1515 C CA . PHE A 1 191 ? 14.023 -18.156 -11.812 1 83.31 191 PHE A CA 1
ATOM 1516 C C . PHE A 1 191 ? 15.266 -18.984 -12.125 1 83.31 191 PHE A C 1
ATOM 1518 O O . PHE A 1 191 ? 15.156 -20.141 -12.531 1 83.31 191 PHE A O 1
ATOM 1525 N N . LYS A 1 192 ? 16.438 -18.391 -11.906 1 81 192 LYS A N 1
ATOM 1526 C CA . LYS A 1 192 ? 17.672 -19.156 -11.992 1 81 192 LYS A CA 1
ATOM 1527 C C . LYS A 1 192 ? 17.797 -20.141 -10.82 1 81 192 LYS A C 1
ATOM 1529 O O . LYS A 1 192 ? 18.547 -21.109 -10.898 1 81 192 LYS A O 1
ATOM 1534 N N . ASN A 1 193 ? 17.109 -19.734 -9.812 1 80.25 193 ASN A N 1
ATOM 1535 C CA . ASN A 1 193 ? 17.062 -20.609 -8.641 1 80.25 193 ASN A CA 1
ATOM 1536 C C . ASN A 1 193 ? 16 -21.703 -8.781 1 80.25 193 ASN A C 1
ATOM 1538 O O . ASN A 1 193 ? 15.078 -21.562 -9.586 1 80.25 193 ASN A O 1
ATOM 1542 N N . ASP A 1 194 ? 16.406 -22.891 -8.242 1 75 194 ASP A N 1
ATOM 1543 C CA . ASP A 1 194 ? 15.43 -23.969 -8.328 1 75 194 ASP A CA 1
ATOM 1544 C C . ASP A 1 194 ? 14.898 -24.344 -6.949 1 75 194 ASP A C 1
ATOM 1546 O O . ASP A 1 194 ? 15.469 -23.953 -5.93 1 75 194 ASP A O 1
ATOM 1550 N N . GLY A 1 195 ? 13.711 -24.922 -7.004 1 81.62 195 GLY A N 1
ATOM 1551 C CA . GLY A 1 195 ? 13.172 -25.562 -5.816 1 81.62 195 GLY A CA 1
ATOM 1552 C C . GLY A 1 195 ? 12.875 -24.594 -4.688 1 81.62 195 GLY A C 1
ATOM 1553 O O . GLY A 1 195 ? 12.195 -23.594 -4.891 1 81.62 195 GLY A O 1
ATOM 1554 N N . GLU A 1 196 ? 13.461 -24.828 -3.535 1 86.31 196 GLU A N 1
ATOM 1555 C CA . GLU A 1 196 ? 13.133 -24.188 -2.27 1 86.31 196 GLU A CA 1
ATOM 1556 C C . GLU A 1 196 ? 13.68 -22.75 -2.229 1 86.31 196 GLU A C 1
ATOM 1558 O O . GLU A 1 196 ? 13.047 -21.859 -1.655 1 86.31 196 GLU A O 1
ATOM 1563 N N . VAL A 1 197 ? 14.758 -22.516 -2.887 1 87.06 197 VAL A N 1
ATOM 1564 C CA . VAL A 1 197 ? 15.336 -21.172 -2.877 1 87.06 197 VAL A CA 1
ATOM 1565 C C . VAL A 1 197 ? 14.43 -20.219 -3.666 1 87.06 197 VAL A C 1
ATOM 1567 O O . VAL A 1 197 ? 14.219 -19.078 -3.258 1 87.06 197 VAL A O 1
ATOM 1570 N N . PHE A 1 198 ? 13.922 -20.719 -4.812 1 92.62 198 PHE A N 1
ATOM 1571 C CA . PHE A 1 198 ? 13 -19.891 -5.578 1 92.62 198 PHE A CA 1
ATOM 1572 C C . PHE A 1 198 ? 11.742 -19.594 -4.773 1 92.62 198 PHE A C 1
ATOM 1574 O O . PHE A 1 198 ? 11.258 -18.453 -4.762 1 92.62 198 PHE A O 1
ATOM 1581 N N . ARG A 1 199 ? 11.273 -20.594 -4.086 1 94.69 199 ARG A N 1
ATOM 1582 C CA . ARG A 1 199 ? 10.094 -20.391 -3.256 1 94.69 199 ARG A CA 1
ATOM 1583 C C . ARG A 1 199 ? 10.352 -19.344 -2.178 1 94.69 199 ARG A C 1
ATOM 1585 O O . ARG A 1 199 ? 9.469 -18.562 -1.843 1 94.69 199 ARG A O 1
ATOM 1592 N N . MET A 1 200 ? 11.555 -19.312 -1.661 1 93.94 200 MET A N 1
ATOM 1593 C CA . MET A 1 200 ? 11.914 -18.328 -0.645 1 93.94 200 MET A CA 1
ATOM 1594 C C . MET A 1 200 ? 11.836 -16.906 -1.207 1 93.94 200 MET A C 1
ATOM 1596 O O . MET A 1 200 ? 11.445 -15.984 -0.504 1 93.94 200 MET A O 1
ATOM 1600 N N . HIS A 1 201 ? 12.242 -16.781 -2.504 1 95.5 201 HIS A N 1
ATOM 1601 C CA . HIS A 1 201 ? 12.094 -15.484 -3.154 1 95.5 201 HIS A CA 1
ATOM 1602 C C . HIS A 1 201 ? 10.625 -15.078 -3.256 1 95.5 201 HIS A C 1
ATOM 1604 O O . HIS A 1 201 ? 10.266 -13.953 -2.92 1 95.5 201 HIS A O 1
ATOM 1610 N N . VAL A 1 202 ? 9.844 -16.016 -3.611 1 97.56 202 VAL A N 1
ATOM 1611 C CA . VAL A 1 202 ? 8.438 -15.727 -3.861 1 97.56 202 VAL A CA 1
ATOM 1612 C C . VAL A 1 202 ? 7.727 -15.43 -2.541 1 97.56 202 VAL A C 1
ATOM 1614 O O . VAL A 1 202 ? 6.949 -14.477 -2.447 1 97.56 202 VAL A O 1
ATOM 1617 N N . THR A 1 203 ? 8.062 -16.203 -1.509 1 97.94 203 THR A N 1
ATOM 1618 C CA . THR A 1 203 ? 7.375 -16 -0.236 1 97.94 203 THR A CA 1
ATOM 1619 C C . THR A 1 203 ? 7.867 -14.742 0.459 1 97.94 203 THR A C 1
ATOM 1621 O O . THR A 1 203 ? 7.105 -14.078 1.172 1 97.94 203 THR A O 1
ATOM 1624 N N . HIS A 1 204 ? 9.102 -14.406 0.267 1 97.56 204 HIS A N 1
ATOM 1625 C CA . HIS A 1 204 ? 9.586 -13.102 0.706 1 97.56 204 HIS A CA 1
ATOM 1626 C C . HIS A 1 204 ? 8.75 -11.977 0.096 1 97.56 204 HIS A C 1
ATOM 1628 O O . HIS A 1 204 ? 8.336 -11.055 0.802 1 97.56 204 HIS A O 1
ATOM 1634 N N . CYS A 1 205 ? 8.555 -12.07 -1.215 1 98.5 205 CYS A N 1
ATOM 1635 C CA . CYS A 1 205 ? 7.793 -11.055 -1.934 1 98.5 205 CYS A CA 1
ATOM 1636 C C . CYS A 1 205 ? 6.352 -11.008 -1.44 1 98.5 205 CYS A C 1
ATOM 1638 O O . CYS A 1 205 ? 5.801 -9.922 -1.23 1 98.5 205 CYS A O 1
ATOM 1640 N N . LEU A 1 206 ? 5.77 -12.203 -1.217 1 98.88 206 LEU A N 1
ATOM 1641 C CA . LEU A 1 206 ? 4.402 -12.281 -0.71 1 98.88 206 LEU A CA 1
ATOM 1642 C C . LEU A 1 206 ? 4.281 -11.57 0.634 1 98.88 206 LEU A C 1
ATOM 1644 O O . LEU A 1 206 ? 3.393 -10.734 0.821 1 98.88 206 LEU A O 1
ATOM 1648 N N . ASP A 1 207 ? 5.172 -11.852 1.489 1 98.88 207 ASP A N 1
ATOM 1649 C CA . ASP A 1 207 ? 5.121 -11.297 2.838 1 98.88 207 ASP A CA 1
ATOM 1650 C C . ASP A 1 207 ? 5.441 -9.805 2.834 1 98.88 207 ASP A C 1
ATOM 1652 O O . ASP A 1 207 ? 4.891 -9.047 3.633 1 98.88 207 ASP A O 1
ATOM 1656 N N . THR A 1 208 ? 6.359 -9.391 1.998 1 98.81 208 THR A N 1
ATOM 1657 C CA . THR A 1 208 ? 6.664 -7.969 1.862 1 98.81 208 THR A CA 1
ATOM 1658 C C . THR A 1 208 ? 5.418 -7.184 1.456 1 98.81 208 THR A C 1
ATOM 1660 O O . THR A 1 208 ? 5.094 -6.164 2.066 1 98.81 208 THR A O 1
ATOM 1663 N N . VAL A 1 209 ? 4.684 -7.691 0.468 1 98.94 209 VAL A N 1
ATOM 1664 C CA . VAL A 1 209 ? 3.479 -7.016 -0.003 1 98.94 209 VAL A CA 1
ATOM 1665 C C . VAL A 1 209 ? 2.408 -7.051 1.087 1 98.94 209 VAL A C 1
ATOM 1667 O O . VAL A 1 209 ? 1.689 -6.066 1.288 1 98.94 209 VAL A O 1
ATOM 1670 N N . ARG A 1 210 ? 2.322 -8.172 1.83 1 98.94 210 ARG A N 1
ATOM 1671 C CA . ARG A 1 210 ? 1.386 -8.25 2.947 1 98.94 210 ARG A CA 1
ATOM 1672 C C . ARG A 1 210 ? 1.649 -7.141 3.961 1 98.94 210 ARG A C 1
ATOM 1674 O O . ARG A 1 210 ? 0.729 -6.422 4.359 1 98.94 210 ARG A O 1
ATOM 1681 N N . GLN A 1 211 ? 2.867 -6.98 4.32 1 98.88 211 GLN A N 1
ATOM 1682 C CA . GLN A 1 211 ? 3.236 -6.02 5.352 1 98.88 211 GLN A CA 1
ATOM 1683 C C . GLN A 1 211 ? 2.992 -4.59 4.883 1 98.88 211 GLN A C 1
ATOM 1685 O O . GLN A 1 211 ? 2.521 -3.75 5.656 1 98.88 211 GLN A O 1
ATOM 1690 N N . VAL A 1 212 ? 3.316 -4.324 3.609 1 98.88 212 VAL A N 1
ATOM 1691 C CA . VAL A 1 212 ? 3.135 -2.955 3.141 1 98.88 212 VAL A CA 1
ATOM 1692 C C . VAL A 1 212 ? 1.644 -2.637 3.045 1 98.88 212 VAL A C 1
ATOM 1694 O O . VAL A 1 212 ? 1.225 -1.51 3.32 1 98.88 212 VAL A O 1
ATOM 1697 N N . LEU A 1 213 ? 0.766 -3.623 2.643 1 98.94 213 LEU A N 1
ATOM 1698 C CA . LEU A 1 213 ? -0.675 -3.404 2.592 1 98.94 213 LEU A CA 1
ATOM 1699 C C . LEU A 1 213 ? -1.235 -3.15 3.988 1 98.94 213 LEU A C 1
ATOM 1701 O O . LEU A 1 213 ? -2.105 -2.295 4.164 1 98.94 213 LEU A O 1
ATOM 1705 N N . MET A 1 214 ? -0.723 -3.861 4.977 1 98.88 214 MET A N 1
ATOM 1706 C CA . MET A 1 214 ? -1.143 -3.646 6.359 1 98.88 214 MET A CA 1
ATOM 1707 C C . MET A 1 214 ? -0.662 -2.291 6.867 1 98.88 214 MET A C 1
ATOM 1709 O O . MET A 1 214 ? -1.405 -1.579 7.547 1 98.88 214 MET A O 1
ATOM 1713 N N . CYS A 1 215 ? 0.584 -1.96 6.539 1 98.88 215 CYS A N 1
ATOM 1714 C CA . CYS A 1 215 ? 1.183 -0.703 6.969 1 98.88 215 CYS A CA 1
ATOM 1715 C C . CYS A 1 215 ? 0.386 0.488 6.449 1 98.88 215 CYS A C 1
ATOM 1717 O O . CYS A 1 215 ? 0.177 1.464 7.172 1 98.88 215 CYS A O 1
ATOM 1719 N N . ASN A 1 216 ? -0.052 0.397 5.191 1 98.69 216 ASN A N 1
ATOM 1720 C CA . ASN A 1 216 ? -0.814 1.451 4.527 1 98.69 216 ASN A CA 1
ATOM 1721 C C . ASN A 1 216 ? -2.273 1.051 4.336 1 98.69 216 ASN A C 1
ATOM 1723 O O . ASN A 1 216 ? -2.854 1.289 3.273 1 98.69 216 ASN A O 1
ATOM 1727 N N . VAL A 1 217 ? -2.826 0.407 5.363 1 98.81 217 VAL A N 1
ATOM 1728 C CA . VAL A 1 217 ? -4.18 -0.122 5.242 1 98.81 217 VAL A CA 1
ATOM 1729 C C . VAL A 1 217 ? -5.121 0.978 4.754 1 98.81 217 VAL A C 1
ATOM 1731 O O . VAL A 1 217 ? -5.145 2.076 5.312 1 98.81 217 VAL A O 1
ATOM 1734 N N . ASP A 1 218 ? -5.812 0.731 3.676 1 98.75 218 ASP A N 1
ATOM 1735 C CA . ASP A 1 218 ? -6.758 1.672 3.084 1 98.75 218 ASP A CA 1
ATOM 1736 C C . ASP A 1 218 ? -8.023 1.78 3.93 1 98.75 218 ASP A C 1
ATOM 1738 O O . ASP A 1 218 ? -8.672 0.772 4.215 1 98.75 218 ASP A O 1
ATOM 1742 N N . THR A 1 219 ? -8.406 2.982 4.262 1 98.62 219 THR A N 1
ATOM 1743 C CA . THR A 1 219 ? -9.508 3.199 5.199 1 98.62 219 THR A CA 1
ATOM 1744 C C . THR A 1 219 ? -10.789 3.551 4.453 1 98.62 219 THR A C 1
ATOM 1746 O O . THR A 1 219 ? -11.805 3.877 5.074 1 98.62 219 THR A O 1
ATOM 1749 N N . GLY A 1 220 ? -10.742 3.547 3.143 1 98.25 220 GLY A N 1
ATOM 1750 C CA . GLY A 1 220 ? -11.945 3.785 2.357 1 98.25 220 GLY A CA 1
ATOM 1751 C C . GLY A 1 220 ? -12.906 2.609 2.363 1 98.25 220 GLY A C 1
ATOM 1752 O O . GLY A 1 220 ? -12.617 1.568 2.955 1 98.25 220 GLY A O 1
ATOM 1753 N N . VAL A 1 221 ? -14.062 2.855 1.735 1 98.56 221 VAL A N 1
ATOM 1754 C CA . VAL A 1 221 ? -15.047 1.788 1.572 1 98.56 221 VAL A CA 1
ATOM 1755 C C . VAL A 1 221 ? -15.445 1.673 0.103 1 98.56 221 VAL A C 1
ATOM 1757 O O . VAL A 1 221 ? -15.305 2.631 -0.661 1 98.56 221 VAL A O 1
ATOM 1760 N N . LEU A 1 222 ? -15.844 0.513 -0.276 1 98.38 222 LEU A N 1
ATOM 1761 C CA . LEU A 1 222 ? -16.391 0.306 -1.61 1 98.38 222 LEU A CA 1
ATOM 1762 C C . LEU A 1 222 ? -17.812 -0.267 -1.531 1 98.38 222 LEU A C 1
ATOM 1764 O O . LEU A 1 222 ? -18.094 -1.093 -0.663 1 98.38 222 LEU A O 1
ATOM 1768 N N . GLY A 1 223 ? -18.688 0.27 -2.314 1 98.44 223 GLY A N 1
ATOM 1769 C CA . GLY A 1 223 ? -20.094 -0.138 -2.342 1 98.44 223 GLY A CA 1
ATOM 1770 C C . GLY A 1 223 ? -20.375 -1.248 -3.336 1 98.44 223 GLY A C 1
ATOM 1771 O O . GLY A 1 223 ? -19.438 -1.811 -3.924 1 98.44 223 GLY A O 1
ATOM 1772 N N . GLN A 1 224 ? -21.625 -1.584 -3.4 1 98.19 224 GLN A N 1
ATOM 1773 C CA . GLN A 1 224 ? -22.109 -2.561 -4.367 1 98.19 224 GLN A CA 1
ATOM 1774 C C . GLN A 1 224 ? -23.156 -1.941 -5.297 1 98.19 224 GLN A C 1
ATOM 1776 O O . GLN A 1 224 ? -23.859 -1.009 -4.91 1 98.19 224 GLN A O 1
ATOM 1781 N N . VAL A 1 225 ? -23.219 -2.506 -6.465 1 98 225 VAL A N 1
ATOM 1782 C CA . VAL A 1 225 ? -24.172 -2.031 -7.453 1 98 225 VAL A CA 1
ATOM 1783 C C . VAL A 1 225 ? -25.031 -3.199 -7.938 1 98 225 VAL A C 1
ATOM 1785 O O . VAL A 1 225 ? -24.656 -4.363 -7.785 1 98 225 VAL A O 1
ATOM 1788 N N . TRP A 1 226 ? -26.156 -2.861 -8.477 1 97.75 226 TRP A N 1
ATOM 1789 C CA . TRP A 1 226 ? -27.047 -3.861 -9.062 1 97.75 226 TRP A CA 1
ATOM 1790 C C . TRP A 1 226 ? -26.672 -4.133 -10.516 1 97.75 226 TRP A C 1
ATOM 1792 O O . TRP A 1 226 ? -26.484 -3.197 -11.305 1 97.75 226 TRP A O 1
ATOM 1802 N N . VAL A 1 227 ? -26.578 -5.41 -10.805 1 96.62 227 VAL A N 1
ATOM 1803 C CA . VAL A 1 227 ? -26.234 -5.789 -12.172 1 96.62 227 VAL A CA 1
ATOM 1804 C C . VAL A 1 227 ? -27.234 -6.82 -12.688 1 96.62 227 VAL A C 1
ATOM 1806 O O . VAL A 1 227 ? -28 -7.406 -11.906 1 96.62 227 VAL A O 1
ATOM 1809 N N . ASN A 1 228 ? -27.297 -7.02 -14.023 1 94.12 228 ASN A N 1
ATOM 1810 C CA . ASN A 1 228 ? -28.156 -8.008 -14.656 1 94.12 228 ASN A CA 1
ATOM 1811 C C . ASN A 1 228 ? -29.641 -7.637 -14.523 1 94.12 228 ASN A C 1
ATOM 1813 O O . ASN A 1 228 ? -30.328 -8.156 -13.648 1 94.12 228 ASN A O 1
ATOM 1817 N N . PRO A 1 229 ? -30.203 -6.938 -15.398 1 93.75 229 PRO A N 1
ATOM 1818 C CA . PRO A 1 229 ? -31.578 -6.445 -15.297 1 93.75 229 PRO A CA 1
ATOM 1819 C C . PRO A 1 229 ? -32.594 -7.57 -15.25 1 93.75 229 PRO A C 1
ATOM 1821 O O . PRO A 1 229 ? -33.656 -7.422 -14.617 1 93.75 229 PRO A O 1
ATOM 1824 N N . LYS A 1 230 ? -32.375 -8.664 -15.844 1 93.62 230 LYS A N 1
ATOM 1825 C CA . LYS A 1 230 ? -33.344 -9.766 -15.867 1 93.62 230 LYS A CA 1
ATOM 1826 C C . LYS A 1 230 ? -33.375 -10.477 -14.516 1 93.62 230 LYS A C 1
ATOM 1828 O O . LYS A 1 230 ? -34.438 -10.945 -14.086 1 93.62 230 LYS A O 1
ATOM 1833 N N . ASN A 1 231 ? -32.25 -10.555 -13.859 1 93.31 231 ASN A N 1
ATOM 1834 C CA . ASN A 1 231 ? -32.094 -11.141 -12.531 1 93.31 231 ASN A CA 1
ATOM 1835 C C . ASN A 1 231 ? -31.125 -10.359 -11.672 1 93.31 231 ASN A C 1
ATOM 1837 O O . ASN A 1 231 ? -29.984 -10.805 -11.445 1 93.31 231 ASN A O 1
ATOM 1841 N N . PRO A 1 232 ? -31.594 -9.289 -11.172 1 94.19 232 PRO A N 1
ATOM 1842 C CA . PRO A 1 232 ? -30.688 -8.359 -10.5 1 94.19 232 PRO A CA 1
ATOM 1843 C C . PRO A 1 232 ? -29.953 -9 -9.32 1 94.19 232 PRO A C 1
ATOM 1845 O O . PRO A 1 232 ? -30.578 -9.719 -8.531 1 94.19 232 PRO A O 1
ATOM 1848 N N . ASN A 1 233 ? -28.703 -8.805 -9.281 1 94 233 ASN A N 1
ATOM 1849 C CA . ASN A 1 233 ? -27.875 -9.234 -8.156 1 94 233 ASN A CA 1
ATOM 1850 C C . ASN A 1 233 ? -26.859 -8.172 -7.766 1 94 233 ASN A C 1
ATOM 1852 O O . ASN A 1 233 ? -26.438 -7.371 -8.602 1 94 233 ASN A O 1
ATOM 1856 N N . ALA A 1 234 ? -26.531 -8.148 -6.508 1 95.38 234 ALA A N 1
ATOM 1857 C CA . ALA A 1 234 ? -25.562 -7.199 -5.969 1 95.38 234 ALA A CA 1
ATOM 1858 C C . ALA A 1 234 ? -24.125 -7.609 -6.316 1 95.38 234 ALA A C 1
ATOM 1860 O O . ALA A 1 234 ? -23.781 -8.789 -6.258 1 95.38 234 ALA A O 1
ATOM 1861 N N . PHE A 1 235 ? -23.328 -6.621 -6.754 1 96.06 235 PHE A N 1
ATOM 1862 C CA . PHE A 1 235 ? -21.938 -6.844 -7.102 1 96.06 235 PHE A CA 1
ATOM 1863 C C . PHE A 1 235 ? -21.062 -5.695 -6.605 1 96.06 235 PHE A C 1
ATOM 1865 O O . PHE A 1 235 ? -21.406 -4.527 -6.793 1 96.06 235 PHE A O 1
ATOM 1872 N N . PRO A 1 236 ? -19.938 -6.074 -5.988 1 96.88 236 PRO A N 1
ATOM 1873 C CA . PRO A 1 236 ? -19.062 -4.992 -5.551 1 96.88 236 PRO A CA 1
ATOM 1874 C C . PRO A 1 236 ? -18.578 -4.121 -6.707 1 96.88 236 PRO A C 1
ATOM 1876 O O . PRO A 1 236 ? -18.219 -4.637 -7.77 1 96.88 236 PRO A O 1
ATOM 1879 N N . ASP A 1 237 ? -18.656 -2.832 -6.551 1 97.25 237 ASP A N 1
ATOM 1880 C CA . ASP A 1 237 ? -18.078 -1.894 -7.508 1 97.25 237 ASP A CA 1
ATOM 1881 C C . ASP A 1 237 ? -16.641 -1.559 -7.148 1 97.25 237 ASP A C 1
ATOM 1883 O O . ASP A 1 237 ? -16.375 -0.744 -6.258 1 97.25 237 ASP A O 1
ATOM 1887 N N . PHE A 1 238 ? -15.727 -2.094 -7.918 1 97.56 238 PHE A N 1
ATOM 1888 C CA . PHE A 1 238 ? -14.305 -1.959 -7.602 1 97.56 238 PHE A CA 1
ATOM 1889 C C . PHE A 1 238 ? -13.734 -0.685 -8.211 1 97.56 238 PHE A C 1
ATOM 1891 O O . PHE A 1 238 ? -12.547 -0.404 -8.07 1 97.56 238 PHE A O 1
ATOM 1898 N N . ASN A 1 239 ? -14.594 0.021 -8.984 1 97.06 239 ASN A N 1
ATOM 1899 C CA . ASN A 1 239 ? -14.188 1.336 -9.469 1 97.06 239 ASN A CA 1
ATOM 1900 C C . ASN A 1 239 ? -14.305 2.396 -8.375 1 97.06 239 ASN A C 1
ATOM 1902 O O . ASN A 1 239 ? -15.305 3.113 -8.312 1 97.06 239 ASN A O 1
ATOM 1906 N N . THR A 1 240 ? -13.227 2.496 -7.594 1 97.31 240 THR A N 1
ATOM 1907 C CA . THR A 1 240 ? -13.219 3.365 -6.422 1 97.31 240 THR A CA 1
ATOM 1908 C C . THR A 1 240 ? -12.211 4.496 -6.594 1 97.31 240 THR A C 1
ATOM 1910 O O . THR A 1 240 ? -11.391 4.473 -7.52 1 97.31 240 THR A O 1
ATOM 1913 N N . ARG A 1 241 ? -12.352 5.52 -5.77 1 97 241 ARG A N 1
ATOM 1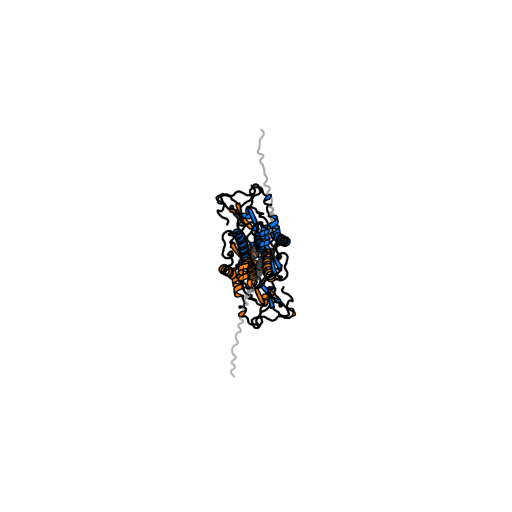914 C CA . ARG A 1 241 ? -11.422 6.641 -5.762 1 97 241 ARG A CA 1
ATOM 1915 C C . ARG A 1 241 ? -10.531 6.605 -4.527 1 97 241 ARG A C 1
ATOM 1917 O O . ARG A 1 241 ? -10.977 6.227 -3.441 1 97 241 ARG A O 1
ATOM 1924 N N . HIS A 1 242 ? -9.32 7.016 -4.695 1 98.31 242 HIS A N 1
ATOM 1925 C CA . HIS A 1 242 ? -8.305 7.023 -3.646 1 98.31 242 HIS A CA 1
ATOM 1926 C C . HIS A 1 242 ? -7.438 8.273 -3.725 1 98.31 242 HIS A C 1
ATOM 1928 O O . HIS A 1 242 ? -7.32 8.883 -4.789 1 98.31 242 HIS A O 1
ATOM 1934 N N . VAL A 1 243 ? -6.863 8.672 -2.611 1 98.56 243 VAL A N 1
ATOM 1935 C CA . VAL A 1 243 ? -5.859 9.734 -2.6 1 98.56 243 VAL A CA 1
ATOM 1936 C C . VAL A 1 243 ? -4.465 9.133 -2.73 1 98.56 243 VAL A C 1
ATOM 1938 O O . VAL A 1 243 ? -4.043 8.336 -1.887 1 98.56 243 VAL A O 1
ATOM 1941 N N . CYS A 1 244 ? -3.814 9.531 -3.816 1 98.81 244 CYS A N 1
ATOM 1942 C CA . CYS A 1 244 ? -2.566 8.852 -4.145 1 98.81 244 CYS A CA 1
ATOM 1943 C C . CYS A 1 244 ? -1.408 9.844 -4.211 1 98.81 244 CYS A C 1
ATOM 1945 O O . CYS A 1 244 ? -1.605 11.016 -4.531 1 98.81 244 CYS A O 1
ATOM 1947 N N . LYS A 1 245 ? -0.225 9.359 -3.887 1 98.75 245 LYS A N 1
ATOM 1948 C CA . LYS A 1 245 ? 1.011 10.086 -4.164 1 98.75 245 LYS A CA 1
ATOM 1949 C C . LYS A 1 245 ? 1.272 10.172 -5.664 1 98.75 245 LYS A C 1
ATOM 1951 O O . LYS A 1 245 ? 0.745 9.375 -6.441 1 98.75 245 LYS A O 1
ATOM 1956 N N . ASN A 1 246 ? 2.08 11.227 -6.023 1 98.69 246 ASN A N 1
ATOM 1957 C CA . ASN A 1 246 ? 2.5 11.336 -7.414 1 98.69 246 ASN A CA 1
ATOM 1958 C C . ASN A 1 246 ? 3.557 10.289 -7.762 1 98.69 246 ASN A C 1
ATOM 1960 O O . ASN A 1 246 ? 4.738 10.609 -7.879 1 98.69 246 ASN A O 1
ATOM 1964 N N . TYR A 1 247 ? 3.135 9.07 -8.102 1 98.81 247 TYR A N 1
ATOM 1965 C CA . TYR A 1 247 ? 3.941 7.879 -8.344 1 98.81 247 TYR A CA 1
ATOM 1966 C C . TYR A 1 247 ? 4.996 8.141 -9.414 1 98.81 247 TYR A C 1
ATOM 1968 O O . TYR A 1 247 ? 6.156 7.758 -9.25 1 98.81 247 TYR A O 1
ATOM 1976 N N . ASN A 1 248 ? 4.594 8.766 -10.469 1 98.69 248 ASN A N 1
ATOM 1977 C CA . ASN A 1 248 ? 5.5 8.938 -11.594 1 98.69 248 ASN A CA 1
ATOM 1978 C C . ASN A 1 248 ? 6.73 9.758 -11.211 1 98.69 248 ASN A C 1
ATOM 1980 O O . ASN A 1 248 ? 7.836 9.484 -11.672 1 98.69 248 ASN A O 1
ATOM 1984 N N . ASP A 1 249 ? 6.586 10.75 -10.391 1 98.69 249 ASP A N 1
ATOM 1985 C CA . ASP A 1 249 ? 7.723 11.539 -9.93 1 98.69 249 ASP A CA 1
ATOM 1986 C C . ASP A 1 249 ? 8.68 10.688 -9.094 1 98.69 249 ASP A C 1
ATOM 1988 O O . ASP A 1 249 ? 9.898 10.82 -9.219 1 98.69 249 ASP A O 1
ATOM 1992 N N . VAL A 1 250 ? 8.125 9.836 -8.25 1 98.69 250 VAL A N 1
ATOM 1993 C CA . VAL A 1 250 ? 8.938 8.945 -7.422 1 98.69 250 VAL A CA 1
ATOM 1994 C C . VAL A 1 250 ? 9.695 7.965 -8.312 1 98.69 250 VAL A C 1
ATOM 1996 O O . VAL A 1 250 ? 10.898 7.754 -8.133 1 98.69 250 VAL A O 1
ATOM 1999 N N . ARG A 1 251 ? 8.984 7.406 -9.266 1 98.81 251 ARG A N 1
ATOM 2000 C CA . ARG A 1 251 ? 9.578 6.457 -10.203 1 98.81 251 ARG A CA 1
ATOM 2001 C C . ARG A 1 251 ? 10.711 7.105 -10.992 1 98.81 251 ARG A C 1
ATOM 2003 O O . ARG A 1 251 ? 11.773 6.5 -11.172 1 98.81 251 ARG A O 1
ATOM 2010 N N . GLU A 1 252 ? 10.484 8.289 -11.445 1 98.62 252 GLU A N 1
ATOM 2011 C CA . GLU A 1 252 ? 11.508 9 -12.219 1 98.62 252 GLU A CA 1
ATOM 2012 C C . GLU A 1 252 ? 12.75 9.273 -11.375 1 98.62 252 GLU A C 1
ATOM 2014 O O . GLU A 1 252 ? 13.875 9.141 -11.859 1 98.62 252 GLU A O 1
ATOM 2019 N N . TRP A 1 253 ? 12.555 9.703 -10.18 1 98.62 253 TRP A N 1
ATOM 2020 C CA . TRP A 1 253 ? 13.688 9.898 -9.273 1 98.62 253 TRP A CA 1
ATOM 2021 C C . TRP A 1 253 ? 14.453 8.602 -9.078 1 98.62 253 TRP A C 1
ATOM 2023 O O . TRP A 1 253 ? 15.688 8.594 -9.117 1 98.62 253 TRP A O 1
ATOM 2033 N N . ALA A 1 254 ? 13.742 7.488 -8.891 1 98.75 254 ALA A N 1
ATOM 2034 C CA . ALA A 1 254 ? 14.359 6.176 -8.719 1 98.75 254 ALA A CA 1
ATOM 2035 C C . ALA A 1 254 ? 15.133 5.77 -9.969 1 98.75 254 ALA A C 1
ATOM 2037 O O . ALA A 1 254 ? 16.203 5.156 -9.867 1 98.75 254 ALA A O 1
ATOM 2038 N N . GLU A 1 255 ? 14.57 6.102 -11.078 1 98.56 255 GLU A N 1
ATOM 2039 C CA . GLU A 1 255 ? 15.234 5.789 -12.344 1 98.56 255 GLU A CA 1
ATOM 2040 C C . GLU A 1 255 ? 16.578 6.508 -12.453 1 98.56 255 GLU A C 1
ATOM 2042 O O . GLU A 1 255 ? 17.578 5.902 -12.828 1 98.56 255 GLU A O 1
ATOM 2047 N N . LYS A 1 256 ? 16.594 7.738 -12.102 1 97.75 256 LYS A N 1
ATOM 2048 C CA . LYS A 1 256 ? 17.797 8.562 -12.195 1 97.75 256 LYS A CA 1
ATOM 2049 C C . LYS A 1 256 ? 18.828 8.141 -11.148 1 97.75 256 LYS A C 1
ATOM 2051 O O . LYS A 1 256 ? 20.031 8.312 -11.359 1 97.75 256 LYS A O 1
ATOM 2056 N N . LEU A 1 257 ? 18.391 7.586 -10.102 1 97.88 257 LEU A N 1
ATOM 2057 C CA . LEU A 1 257 ? 19.25 7.203 -8.984 1 97.88 257 LEU A CA 1
ATOM 2058 C C . LEU A 1 257 ? 20.109 6 -9.344 1 97.88 257 LEU A C 1
ATOM 2060 O O . LEU A 1 257 ? 21.156 5.77 -8.727 1 97.88 257 LEU A O 1
ATOM 2064 N N . GLN A 1 258 ? 19.75 5.227 -10.344 1 97.19 258 GLN A N 1
ATOM 2065 C CA . GLN A 1 258 ? 20.344 3.922 -10.633 1 97.19 258 GLN A CA 1
ATOM 2066 C C . GLN A 1 258 ? 21.828 4.039 -10.938 1 97.19 258 GLN A C 1
ATOM 2068 O O . GLN A 1 258 ? 22.25 4.941 -11.656 1 97.19 258 GLN A O 1
ATOM 2073 N N . ALA A 1 259 ? 22.578 3.137 -10.344 1 94.06 259 ALA A N 1
ATOM 2074 C CA . ALA A 1 259 ? 23.969 2.971 -10.727 1 94.06 259 ALA A CA 1
ATOM 2075 C C . ALA A 1 259 ? 24.094 2.371 -12.125 1 94.06 259 ALA A C 1
ATOM 2077 O O . ALA A 1 259 ? 23.141 1.786 -12.641 1 94.06 259 ALA A O 1
ATOM 2078 N N . PRO A 1 260 ? 25.266 2.51 -12.688 1 91.19 260 PRO A N 1
ATOM 2079 C CA . PRO A 1 260 ? 25.453 1.865 -13.984 1 91.19 260 PRO A CA 1
ATOM 2080 C C . PRO A 1 260 ? 25.281 0.35 -13.922 1 91.19 260 PRO A C 1
ATOM 2082 O O . PRO A 1 260 ? 25.312 -0.235 -12.844 1 91.19 260 PRO A O 1
ATOM 2085 N N . PRO A 1 261 ? 25.016 -0.187 -15.109 1 92.56 261 PRO A N 1
ATOM 2086 C CA . PRO A 1 261 ? 24.906 -1.647 -15.125 1 92.56 261 PRO A CA 1
ATOM 2087 C C . PRO A 1 261 ? 26.141 -2.338 -14.562 1 92.56 261 PRO A C 1
ATOM 2089 O O . PRO A 1 261 ? 27.25 -1.795 -14.641 1 92.56 261 PRO A O 1
ATOM 2092 N N . THR A 1 262 ? 25.875 -3.457 -14.078 1 87.06 262 THR A N 1
ATOM 2093 C CA . THR A 1 262 ? 26.922 -4.215 -13.391 1 87.06 262 THR A CA 1
ATOM 2094 C C . THR A 1 262 ? 28.125 -4.418 -14.305 1 87.06 262 THR A C 1
ATOM 2096 O O . THR A 1 262 ? 29.266 -4.398 -13.844 1 87.06 262 THR A O 1
ATOM 2099 N N . SER A 1 263 ? 27.891 -4.586 -15.547 1 89.75 263 SER A N 1
ATOM 2100 C CA . SER A 1 263 ? 28.969 -4.82 -16.516 1 89.75 263 SER A CA 1
ATOM 2101 C C . SER A 1 263 ? 29.859 -3.594 -16.656 1 89.75 263 SER A C 1
ATOM 2103 O O . SER A 1 263 ? 31 -3.699 -17.109 1 89.75 263 SER A O 1
ATOM 2105 N N . GLU A 1 264 ? 29.391 -2.525 -16.203 1 92.75 264 GLU A N 1
ATOM 2106 C CA . GLU A 1 264 ? 30.109 -1.272 -16.391 1 92.75 264 GLU A CA 1
ATOM 2107 C C . GLU A 1 264 ? 30.703 -0.764 -15.078 1 92.75 264 GLU A C 1
ATOM 2109 O O . GLU A 1 264 ? 31.344 0.287 -15.047 1 92.75 264 GLU A O 1
ATOM 2114 N N . ILE A 1 265 ? 30.469 -1.507 -14.078 1 91.94 265 ILE A N 1
ATOM 2115 C CA . ILE A 1 265 ? 30.953 -1.1 -12.766 1 91.94 265 ILE A CA 1
ATOM 2116 C C . ILE A 1 265 ? 32.344 -1.702 -12.516 1 91.94 265 ILE A C 1
ATOM 2118 O O . ILE A 1 265 ? 32.531 -2.908 -12.688 1 91.94 265 ILE A O 1
ATOM 2122 N N . PRO A 1 266 ? 33.344 -0.869 -12.188 1 92.88 266 PRO A N 1
ATOM 2123 C CA . PRO A 1 266 ? 34.688 -1.394 -11.906 1 92.88 266 PRO A CA 1
ATOM 2124 C C . PRO A 1 266 ? 34.719 -2.332 -10.703 1 92.88 266 PRO A C 1
ATOM 2126 O O . PRO A 1 266 ? 33.844 -2.246 -9.828 1 92.88 266 PRO A O 1
ATOM 2129 N N . ASP A 1 267 ? 35.719 -3.139 -10.57 1 91.19 267 ASP A N 1
ATOM 2130 C CA . ASP A 1 267 ? 35.844 -4.145 -9.523 1 91.19 267 ASP A CA 1
ATOM 2131 C C . ASP A 1 267 ? 36 -3.494 -8.156 1 91.19 267 ASP A C 1
ATOM 2133 O O . ASP A 1 267 ? 35.625 -4.07 -7.137 1 91.19 267 ASP A O 1
ATOM 2137 N N . ASP A 1 268 ? 36.562 -2.336 -8.211 1 94.5 268 ASP A N 1
ATOM 2138 C CA . ASP A 1 268 ? 36.844 -1.675 -6.938 1 94.5 268 ASP A CA 1
ATOM 2139 C C . ASP A 1 268 ? 35.75 -0.653 -6.605 1 94.5 268 ASP A C 1
ATOM 2141 O O . ASP A 1 268 ? 36 0.326 -5.902 1 94.5 268 ASP A O 1
ATOM 2145 N N . TYR A 1 269 ? 34.562 -0.821 -7.137 1 96.19 269 TYR A N 1
ATOM 2146 C CA . TYR A 1 269 ? 33.469 0.137 -7.016 1 96.19 269 TYR A CA 1
ATOM 2147 C C . TYR A 1 269 ? 32.969 0.217 -5.578 1 96.19 269 TYR A C 1
ATOM 2149 O O . TYR A 1 269 ? 32.562 1.288 -5.109 1 96.19 269 TYR A O 1
ATOM 2157 N N . LEU A 1 270 ? 33.031 -0.878 -4.844 1 96.62 270 LEU A N 1
ATOM 2158 C CA . LEU A 1 270 ? 32.5 -0.937 -3.486 1 96.62 270 LEU A CA 1
ATOM 2159 C C . LEU A 1 270 ? 33.625 -0.816 -2.455 1 96.62 270 LEU A C 1
ATOM 2161 O O . LEU A 1 270 ? 34.719 -1.312 -2.674 1 96.62 270 LEU A O 1
ATOM 2165 N N . LEU A 1 271 ? 33.281 -0.142 -1.412 1 96.75 271 LEU A N 1
ATOM 2166 C CA . LEU A 1 271 ? 34.156 -0.088 -0.263 1 96.75 271 LEU A CA 1
ATOM 2167 C C . LEU A 1 271 ? 34.25 -1.442 0.435 1 96.75 271 LEU A C 1
ATOM 2169 O O . LEU A 1 271 ? 33.219 -2.004 0.812 1 96.75 271 LEU A O 1
ATOM 2173 N N . LEU A 1 272 ? 35.375 -1.975 0.597 1 94.31 272 LEU A N 1
ATOM 2174 C CA . LEU A 1 272 ? 35.531 -3.27 1.25 1 94.31 272 LEU A CA 1
ATOM 2175 C C . LEU A 1 272 ? 35.125 -3.199 2.711 1 94.31 272 LEU A C 1
ATOM 2177 O O . LEU A 1 272 ? 35.375 -2.213 3.396 1 94.31 272 LEU A O 1
ATOM 2181 N N . PRO A 1 273 ? 34.469 -4.211 3.125 1 95.38 273 PRO A N 1
ATOM 2182 C CA . PRO A 1 273 ? 33.969 -4.203 4.5 1 95.38 273 PRO A CA 1
ATOM 2183 C C . PRO A 1 273 ? 35.062 -4.512 5.531 1 95.38 273 PRO A C 1
ATOM 2185 O O . PRO A 1 273 ? 36.031 -5.184 5.211 1 95.38 273 PRO A O 1
ATOM 2188 N N . LYS A 1 274 ? 34.812 -3.961 6.738 1 94.56 274 LYS A N 1
ATOM 2189 C CA . LYS A 1 274 ? 35.531 -4.48 7.887 1 94.56 274 LYS A CA 1
ATOM 2190 C C . LYS A 1 274 ? 35.031 -5.855 8.297 1 94.56 274 LYS A C 1
ATOM 2192 O O . LYS A 1 274 ? 33.844 -6.141 8.164 1 94.56 274 LYS A O 1
ATOM 2197 N N . ASN A 1 275 ? 35.906 -6.664 8.852 1 94.19 275 ASN A N 1
ATOM 2198 C CA . ASN A 1 275 ? 35.531 -8.023 9.227 1 94.19 275 ASN A CA 1
ATOM 2199 C C . ASN A 1 275 ? 34.344 -8.039 10.18 1 94.19 275 ASN A C 1
ATOM 2201 O O . ASN A 1 275 ? 33.438 -8.883 10.062 1 94.19 275 ASN A O 1
ATOM 2205 N N . LYS A 1 276 ? 34.312 -7.086 11.031 1 94.44 276 LYS A N 1
ATOM 2206 C CA . LYS A 1 276 ? 33.25 -7.035 12.047 1 94.44 276 LYS A CA 1
ATOM 2207 C C . LYS A 1 276 ? 31.906 -6.68 11.43 1 94.44 276 LYS A C 1
ATOM 2209 O O . LYS A 1 276 ? 30.859 -6.883 12.047 1 94.44 276 LYS A O 1
ATOM 2214 N N . ASP A 1 277 ? 31.922 -6.164 10.188 1 95.5 277 ASP A N 1
ATOM 2215 C CA . ASP A 1 277 ? 30.703 -5.668 9.555 1 95.5 277 ASP A CA 1
ATOM 2216 C C . ASP A 1 277 ? 30.109 -6.707 8.609 1 95.5 277 ASP A C 1
ATOM 2218 O O . ASP A 1 277 ? 29.094 -6.449 7.945 1 95.5 277 ASP A O 1
ATOM 2222 N N . ILE A 1 278 ? 30.719 -7.859 8.5 1 97 278 ILE A N 1
ATOM 2223 C CA . ILE A 1 278 ? 30.234 -8.914 7.621 1 97 278 ILE A CA 1
ATOM 2224 C C . ILE A 1 278 ? 29.359 -9.875 8.414 1 97 278 ILE A C 1
ATOM 2226 O O . ILE A 1 278 ? 29.812 -10.508 9.367 1 97 278 ILE A O 1
ATOM 2230 N N . LEU A 1 279 ? 28.125 -10.016 8.031 1 95.44 279 LEU A N 1
ATOM 2231 C CA . LEU A 1 279 ? 27.203 -10.906 8.703 1 95.44 279 LEU A CA 1
ATOM 2232 C C . LEU A 1 279 ? 27.516 -12.367 8.375 1 95.44 279 LEU A C 1
ATOM 2234 O O . LEU A 1 279 ? 27.875 -12.688 7.246 1 95.44 279 LEU A O 1
ATOM 2238 N N . GLU A 1 280 ? 27.266 -13.211 9.289 1 91.81 280 GLU A N 1
ATOM 2239 C CA . GLU A 1 280 ? 27.531 -14.641 9.109 1 91.81 280 GLU A CA 1
ATOM 2240 C C . GLU A 1 280 ? 26.547 -15.258 8.117 1 91.81 280 GLU A C 1
ATOM 2242 O O . GLU A 1 280 ? 26.906 -16.156 7.352 1 91.81 280 GLU A O 1
ATOM 2247 N N . SER A 1 281 ? 25.266 -14.695 8.203 1 89.5 281 SER A N 1
ATOM 2248 C CA . SER A 1 281 ? 24.25 -15.258 7.332 1 89.5 281 SER A CA 1
ATOM 2249 C C . SER A 1 281 ? 23.391 -14.156 6.703 1 89.5 281 SER A C 1
ATOM 2251 O O . SER A 1 281 ? 23.375 -13.023 7.191 1 89.5 281 SER A O 1
ATOM 2253 N N . THR A 1 282 ? 22.734 -14.508 5.609 1 88.44 282 THR A N 1
ATOM 2254 C CA . THR A 1 282 ? 21.797 -13.609 4.945 1 88.44 282 THR A CA 1
ATOM 2255 C C . THR A 1 282 ? 20.672 -13.211 5.895 1 88.44 282 THR A C 1
ATOM 2257 O O . THR A 1 282 ? 20.078 -14.062 6.562 1 88.44 282 THR A O 1
ATOM 2260 N N . PRO A 1 283 ? 20.578 -12.023 5.984 1 88 283 PRO A N 1
ATOM 2261 C CA . PRO A 1 283 ? 19.531 -11.578 6.918 1 88 283 PRO A CA 1
ATOM 2262 C C . PRO A 1 283 ? 18.125 -11.859 6.402 1 88 283 PRO A C 1
ATOM 2264 O O . PRO A 1 283 ? 17.906 -11.953 5.191 1 88 283 PRO A O 1
ATOM 2267 N N . MET B 1 1 ? 75.688 121.75 42.281 1 20.5 1 MET B N 1
ATOM 2268 C CA . MET B 1 1 ? 74.5 122.312 41.625 1 20.5 1 MET B CA 1
ATOM 2269 C C . MET B 1 1 ? 73.375 121.312 41.594 1 20.5 1 MET B C 1
ATOM 2271 O O . MET B 1 1 ? 72.25 121.562 42.125 1 20.5 1 MET B O 1
ATOM 2275 N N . ALA B 1 2 ? 72.875 120.812 40.406 1 27.27 2 ALA B N 1
ATOM 2276 C CA . ALA B 1 2 ? 71.562 120.812 39.812 1 27.27 2 ALA B CA 1
ATOM 2277 C C . ALA B 1 2 ? 70.75 119.688 40.344 1 27.27 2 ALA B C 1
ATOM 2279 O O . ALA B 1 2 ? 71.125 118.5 40.219 1 27.27 2 ALA B O 1
ATOM 2280 N N . HIS B 1 3 ? 69.75 120 41.25 1 23.48 3 HIS B N 1
ATOM 2281 C CA . HIS B 1 3 ? 68.75 119.625 42.219 1 23.48 3 HIS B CA 1
ATOM 2282 C C . HIS B 1 3 ? 67.688 118.75 41.562 1 23.48 3 HIS B C 1
ATOM 2284 O O . HIS B 1 3 ? 67.125 119.125 40.531 1 23.48 3 HIS B O 1
ATOM 2290 N N . LYS B 1 4 ? 67.562 117.438 41.875 1 27.73 4 LYS B N 1
ATOM 2291 C CA . LYS B 1 4 ? 66.938 116.188 41.406 1 27.73 4 LYS B CA 1
ATOM 2292 C C . LYS B 1 4 ? 65.438 116.188 41.688 1 27.73 4 LYS B C 1
ATOM 2294 O O . LYS B 1 4 ? 64.812 115.125 41.594 1 27.73 4 LYS B O 1
ATOM 2299 N N . GLU B 1 5 ? 64.812 117.562 41.969 1 24.41 5 GLU B N 1
ATOM 2300 C CA . GLU B 1 5 ? 63.688 117.312 42.844 1 24.41 5 GLU B CA 1
ATOM 2301 C C . GLU B 1 5 ? 62.625 116.438 42.156 1 24.41 5 GLU B C 1
ATOM 2303 O O . GLU B 1 5 ? 62.594 116.375 40.938 1 24.41 5 GLU B O 1
ATOM 2308 N N . ALA B 1 6 ? 61.656 115.938 43.125 1 28.8 6 ALA B N 1
ATOM 2309 C CA . ALA B 1 6 ? 60.656 114.875 43.406 1 28.8 6 ALA B CA 1
ATOM 2310 C C . ALA B 1 6 ? 59.312 115.188 42.719 1 28.8 6 ALA B C 1
ATOM 2312 O O . ALA B 1 6 ? 58.625 116.125 43.125 1 28.8 6 ALA B O 1
ATOM 2313 N N . ILE B 1 7 ? 59.156 115.25 41.406 1 29.02 7 ILE B N 1
ATOM 2314 C CA . ILE B 1 7 ? 58.062 115.875 40.719 1 29.02 7 ILE B CA 1
ATOM 2315 C C . ILE B 1 7 ? 56.781 115.062 40.906 1 29.02 7 ILE B C 1
ATOM 2317 O O . ILE B 1 7 ? 56.312 114.375 39.969 1 29.02 7 ILE B O 1
ATOM 2321 N N . SER B 1 8 ? 56.562 114.625 42.344 1 25.14 8 SER B N 1
ATOM 2322 C CA . SER B 1 8 ? 55.625 113.5 42.406 1 25.14 8 SER B CA 1
ATOM 2323 C C . SER B 1 8 ? 54.312 113.812 41.75 1 25.14 8 SER B C 1
ATOM 2325 O O . SER B 1 8 ? 53.938 114.938 41.594 1 25.14 8 SER B O 1
ATOM 2327 N N . PRO B 1 9 ? 53.344 112.688 41.469 1 28.36 9 PRO B N 1
ATOM 2328 C CA . PRO B 1 9 ? 52.312 112.125 40.594 1 28.36 9 PRO B CA 1
ATOM 2329 C C . PRO B 1 9 ? 50.906 112.562 40.938 1 28.36 9 PRO B C 1
ATOM 2331 O O . PRO B 1 9 ? 50.438 112.312 42.062 1 28.36 9 PRO B O 1
ATOM 2334 N N . PHE B 1 10 ? 50.406 113.875 40.906 1 27.3 10 PHE B N 1
ATOM 2335 C CA . PHE B 1 10 ? 49.156 114.375 41.469 1 27.3 10 PHE B CA 1
ATOM 2336 C C . PHE B 1 10 ? 47.938 113.688 40.844 1 27.3 10 PHE B C 1
ATOM 2338 O O . PHE B 1 10 ? 47.656 113.875 39.656 1 27.3 10 PHE B O 1
ATOM 2345 N N . ASN B 1 11 ? 47.781 112.375 41.031 1 26.27 11 ASN B N 1
ATOM 2346 C CA . ASN B 1 11 ? 46.719 111.625 40.344 1 26.27 11 ASN B CA 1
ATOM 2347 C C . ASN B 1 11 ? 45.344 112.125 40.719 1 26.27 11 ASN B C 1
ATOM 2349 O O . ASN B 1 11 ? 44.969 112.062 41.906 1 26.27 11 ASN B O 1
ATOM 2353 N N . PRO B 1 12 ? 44.75 113.125 40.062 1 29.14 12 PRO B N 1
ATOM 2354 C CA . PRO B 1 12 ? 43.469 113.75 40.438 1 29.14 12 PRO B CA 1
ATOM 2355 C C . PRO B 1 12 ? 42.312 112.75 40.438 1 29.14 12 PRO B C 1
ATOM 2357 O O . PRO B 1 12 ? 42.375 111.688 39.75 1 29.14 12 PRO B O 1
ATOM 2360 N N . HIS B 1 13 ? 41.594 112.438 41.594 1 29.06 13 HIS B N 1
ATOM 2361 C CA . HIS B 1 13 ? 40.5 111.625 42.031 1 29.06 13 HIS B CA 1
ATOM 2362 C C . HIS B 1 13 ? 39.219 111.938 41.281 1 29.06 13 HIS B C 1
ATOM 2364 O O . HIS B 1 13 ? 38.656 113 41.438 1 29.06 13 HIS B O 1
ATOM 2370 N N . VAL B 1 14 ? 39.125 111.625 39.969 1 29.89 14 VAL B N 1
ATOM 2371 C CA . VAL B 1 14 ? 37.969 111.938 39.125 1 29.89 14 VAL B CA 1
ATOM 2372 C C . VAL B 1 14 ? 36.719 111.25 39.719 1 29.89 14 VAL B C 1
ATOM 2374 O O . VAL B 1 14 ? 36.719 110.062 39.969 1 29.89 14 VAL B O 1
ATOM 2377 N N . ASP B 1 15 ? 35.875 111.875 40.5 1 28.67 15 ASP B N 1
ATOM 2378 C CA . ASP B 1 15 ? 34.656 111.5 41.219 1 28.67 15 ASP B CA 1
ATOM 2379 C C . ASP B 1 15 ? 33.562 111 40.219 1 28.67 15 ASP B C 1
ATOM 2381 O O . ASP B 1 15 ? 33.094 111.812 39.406 1 28.67 15 ASP B O 1
ATOM 2385 N N . GLY B 1 16 ? 33.75 109.938 39.469 1 26.75 16 GLY B N 1
ATOM 2386 C CA . GLY B 1 16 ? 32.844 109.438 38.469 1 26.75 16 GLY B CA 1
ATOM 2387 C C . GLY B 1 16 ? 31.438 109.188 38.969 1 26.75 16 GLY B C 1
ATOM 2388 O O . GLY B 1 16 ? 31.266 108.812 40.156 1 26.75 16 GLY B O 1
ATOM 2389 N N . ASN B 1 17 ? 30.406 109.938 38.5 1 28.2 17 ASN B N 1
ATOM 2390 C CA . ASN B 1 17 ? 28.953 109.938 38.656 1 28.2 17 ASN B CA 1
ATOM 2391 C C . ASN B 1 17 ? 28.359 108.562 38.406 1 28.2 17 ASN B C 1
ATOM 2393 O O . ASN B 1 17 ? 28.672 107.875 37.375 1 28.2 17 ASN B O 1
ATOM 2397 N N . SER B 1 18 ? 27.906 107.75 39.375 1 28.34 18 SER B N 1
ATOM 2398 C CA . SER B 1 18 ? 27.344 106.375 39.531 1 28.34 18 SER B CA 1
ATOM 2399 C C . SER B 1 18 ? 26 106.312 38.812 1 28.34 18 SER B C 1
ATOM 2401 O O . SER B 1 18 ? 25.016 106.938 39.25 1 28.34 18 SER B O 1
ATOM 2403 N N . SER B 1 19 ? 25.859 106.5 37.5 1 28.33 19 SER B N 1
ATOM 2404 C CA . SER B 1 19 ? 24.531 106.312 36.875 1 28.33 19 SER B CA 1
ATOM 2405 C C . SER B 1 19 ? 23.984 104.938 37.156 1 28.33 19 SER B C 1
ATOM 2407 O O . SER B 1 19 ? 24.719 103.938 37.062 1 28.33 19 SER B O 1
ATOM 2409 N N . ASP B 1 20 ? 22.891 104.75 37.906 1 28.3 20 ASP B N 1
ATOM 2410 C CA . ASP B 1 20 ? 22.094 103.625 38.375 1 28.3 20 ASP B CA 1
ATOM 2411 C C . ASP B 1 20 ? 21.484 102.875 37.219 1 28.3 20 ASP B C 1
ATOM 2413 O O . ASP B 1 20 ? 20.641 103.438 36.5 1 28.3 20 ASP B O 1
ATOM 2417 N N . GLU B 1 21 ? 22.203 102.312 36.25 1 29.23 21 GLU B N 1
ATOM 2418 C CA . GLU B 1 21 ? 21.578 101.562 35.188 1 29.23 21 GLU B CA 1
ATOM 2419 C C . GLU B 1 21 ? 20.703 100.438 35.719 1 29.23 21 GLU B C 1
ATOM 2421 O O . GLU B 1 21 ? 21.141 99.625 36.562 1 29.23 21 GLU B O 1
ATOM 2426 N N . GLU B 1 22 ? 19.359 100.562 35.75 1 31.91 22 GLU B N 1
ATOM 2427 C CA . GLU B 1 22 ? 18.312 99.625 36.062 1 31.91 22 GLU B CA 1
ATOM 2428 C C . GLU B 1 22 ? 18.406 98.375 35.188 1 31.91 22 GLU B C 1
ATOM 2430 O O . GLU B 1 22 ? 18.328 98.5 33.938 1 31.91 22 GLU B O 1
ATOM 2435 N N . SER B 1 23 ? 19.359 97.438 35.344 1 33.31 23 SER B N 1
ATOM 2436 C CA . SER B 1 23 ? 19.469 96.188 34.594 1 33.31 23 SER B CA 1
ATOM 2437 C C . SER B 1 23 ? 18.172 95.438 34.625 1 33.31 23 SER B C 1
ATOM 2439 O O . SER B 1 23 ? 17.609 95.188 35.719 1 33.31 23 SER B O 1
ATOM 2441 N N . ASP B 1 24 ? 17.312 95.562 33.625 1 35.75 24 ASP B N 1
ATOM 2442 C CA . ASP B 1 24 ? 16.125 94.75 33.375 1 35.75 24 ASP B CA 1
ATOM 2443 C C . ASP B 1 24 ? 16.469 93.25 33.469 1 35.75 24 ASP B C 1
ATOM 2445 O O . ASP B 1 24 ? 17.469 92.812 32.906 1 35.75 24 ASP B O 1
ATOM 2449 N N . SER B 1 25 ? 16.266 92.625 34.625 1 36.53 25 SER B N 1
ATOM 2450 C CA . SER B 1 25 ? 16.375 91.188 34.875 1 36.53 25 SER B CA 1
ATOM 2451 C C . SER B 1 25 ? 15.617 90.438 33.844 1 36.53 25 SER B C 1
ATOM 2453 O O . SER B 1 25 ? 14.406 90.562 33.656 1 36.53 25 SER B O 1
ATOM 2455 N N . PHE B 1 26 ? 16.219 90.25 32.594 1 39.34 26 PHE B N 1
ATOM 2456 C CA . PHE B 1 26 ? 15.664 89.312 31.641 1 39.34 26 PHE B CA 1
ATOM 2457 C C . PHE B 1 26 ? 15.375 87.938 32.312 1 39.34 26 PHE B C 1
ATOM 2459 O O . PHE B 1 26 ? 16.266 87.375 32.938 1 39.34 26 PHE B O 1
ATOM 2466 N N . HIS B 1 27 ? 14.203 87.812 33 1 40.5 27 HIS B N 1
ATOM 2467 C CA . HIS B 1 27 ? 13.734 86.5 33.469 1 40.5 27 HIS B CA 1
ATOM 2468 C C . HIS B 1 27 ? 13.859 85.438 32.375 1 40.5 27 HIS B C 1
ATOM 2470 O O . HIS B 1 27 ? 13.32 85.625 31.281 1 40.5 27 HIS B O 1
ATOM 2476 N N . TYR B 1 28 ? 15.039 84.812 32.219 1 42.47 28 TYR B N 1
ATOM 2477 C CA . TYR B 1 28 ? 15.234 83.625 31.375 1 42.47 28 TYR B CA 1
ATOM 2478 C C . TYR B 1 28 ? 14.102 82.625 31.594 1 42.47 28 TYR B C 1
ATOM 2480 O O . TYR B 1 28 ? 13.922 82.125 32.688 1 42.47 28 TYR B O 1
ATOM 2488 N N . VAL B 1 29 ? 12.938 82.75 30.906 1 47.78 29 VAL B N 1
ATOM 2489 C CA . VAL B 1 29 ? 11.945 81.688 30.891 1 47.78 29 VAL B CA 1
ATOM 2490 C C . VAL B 1 29 ? 12.594 80.375 30.406 1 47.78 29 VAL B C 1
ATOM 2492 O O . VAL B 1 29 ? 13.203 80.375 29.344 1 47.78 29 VAL B O 1
ATOM 2495 N N . PRO B 1 30 ? 12.969 79.5 31.312 1 49.47 30 PRO B N 1
ATOM 2496 C CA . PRO B 1 30 ? 13.539 78.25 30.859 1 49.47 30 PRO B CA 1
ATOM 2497 C C . PRO B 1 30 ? 12.773 77.625 29.688 1 49.47 30 PRO B C 1
ATOM 2499 O O . PRO B 1 30 ? 11.57 77.875 29.547 1 49.47 30 PRO B O 1
ATOM 2502 N N . PRO B 1 31 ? 13.422 77.5 28.531 1 49.66 31 PRO B N 1
ATOM 2503 C CA . PRO B 1 31 ? 12.742 76.875 27.391 1 49.66 31 PRO B CA 1
ATOM 2504 C C . PRO B 1 31 ? 11.836 75.75 27.812 1 49.66 31 PRO B C 1
ATOM 2506 O O . PRO B 1 31 ? 12.086 75.062 28.812 1 49.66 31 PRO B O 1
ATOM 2509 N N . THR B 1 32 ? 10.578 75.75 27.609 1 45.78 32 THR B N 1
ATOM 2510 C CA . THR B 1 32 ? 9.617 74.688 27.812 1 45.78 32 THR B CA 1
ATOM 2511 C C . THR B 1 32 ? 10.211 73.375 27.359 1 45.78 32 THR B C 1
ATOM 2513 O O . THR B 1 32 ? 10.773 73.25 26.25 1 45.78 32 THR B O 1
ATOM 2516 N N . ARG B 1 33 ? 10.781 72.562 28.219 1 45.84 33 ARG B N 1
ATOM 2517 C CA . ARG B 1 33 ? 11.094 71.125 27.922 1 45.84 33 ARG B CA 1
ATOM 2518 C C . ARG B 1 33 ? 10.086 70.562 26.953 1 45.84 33 ARG B C 1
ATOM 2520 O O . ARG B 1 33 ? 8.906 70.375 27.297 1 45.84 33 ARG B O 1
ATOM 2527 N N . ARG B 1 34 ? 10.148 70.75 25.688 1 46.31 34 ARG B N 1
ATOM 2528 C CA . ARG B 1 34 ? 9.391 70.062 24.656 1 46.31 34 ARG B CA 1
ATOM 2529 C C . ARG B 1 34 ? 9.203 68.625 25.016 1 46.31 34 ARG B C 1
ATOM 2531 O O . ARG B 1 34 ? 10.094 68 25.594 1 46.31 34 ARG B O 1
ATOM 2538 N N . ARG B 1 35 ? 7.973 68.062 24.938 1 48.03 35 ARG B N 1
ATOM 2539 C CA . ARG B 1 35 ? 7.297 66.75 25.078 1 48.03 35 ARG B CA 1
ATOM 2540 C C . ARG B 1 35 ? 8.016 65.688 24.297 1 48.03 35 ARG B C 1
ATOM 2542 O O . ARG B 1 35 ? 7.66 65.375 23.141 1 48.03 35 ARG B O 1
ATOM 2549 N N . ARG B 1 36 ? 9.359 65.688 24.094 1 49.81 36 ARG B N 1
ATOM 2550 C CA . ARG B 1 36 ? 10.055 64.5 23.609 1 49.81 36 ARG B CA 1
ATOM 2551 C C . ARG B 1 36 ? 9.578 63.25 24.344 1 49.81 36 ARG B C 1
ATOM 2553 O O . ARG B 1 36 ? 9.812 62.125 23.891 1 49.81 36 ARG B O 1
ATOM 2560 N N . LEU B 1 37 ? 9.117 63.469 25.531 1 52.75 37 LEU B N 1
ATOM 2561 C CA . LEU B 1 37 ? 8.68 62.312 26.312 1 52.75 37 LEU B CA 1
ATOM 2562 C C . LEU B 1 37 ? 7.48 61.625 25.656 1 52.75 37 LEU B C 1
ATOM 2564 O O . LEU B 1 37 ? 7.293 60.406 25.797 1 52.75 37 LEU B O 1
ATOM 2568 N N . SER B 1 38 ? 6.797 62.438 24.766 1 58.09 38 SER B N 1
ATOM 2569 C CA . SER B 1 38 ? 5.555 61.875 24.234 1 58.09 38 SER B CA 1
ATOM 2570 C C . SER B 1 38 ? 5.824 60.906 23.094 1 58.09 38 SER B C 1
ATOM 2572 O O . SER B 1 38 ? 5.176 59.875 22.984 1 58.09 38 SER B O 1
ATOM 2574 N N . LEU B 1 39 ? 6.852 61.281 22.281 1 60.28 39 LEU B N 1
ATOM 2575 C CA . LEU B 1 39 ? 7.141 60.406 21.156 1 60.28 39 LEU B CA 1
ATOM 2576 C C . LEU B 1 39 ? 7.781 59.125 21.625 1 60.28 39 LEU B C 1
ATOM 2578 O O . LEU B 1 39 ? 7.492 58.031 21.094 1 60.28 39 LEU B O 1
ATOM 2582 N N . CYS B 1 40 ? 8.617 59.312 22.656 1 62 40 CYS B N 1
ATOM 2583 C CA . CYS B 1 40 ? 9.297 58.125 23.203 1 62 40 CYS B CA 1
ATOM 2584 C C . CYS B 1 40 ? 8.312 57.188 23.875 1 62 40 CYS B C 1
ATOM 2586 O O . CYS B 1 40 ? 8.445 55.969 23.781 1 62 40 CYS B O 1
ATOM 2588 N N . ARG B 1 41 ? 7.371 57.688 24.531 1 71.25 41 ARG B N 1
ATOM 2589 C CA . ARG B 1 41 ? 6.344 56.875 25.172 1 71.25 41 ARG B CA 1
ATOM 2590 C C . ARG B 1 41 ? 5.461 56.188 24.125 1 71.25 41 ARG B C 1
ATOM 2592 O O . ARG B 1 41 ? 5.098 55.031 24.281 1 71.25 41 ARG B O 1
ATOM 2599 N N . CYS B 1 42 ? 5.258 57 23.047 1 74.88 42 CYS B N 1
ATOM 2600 C CA . CYS B 1 42 ? 4.465 56.406 21.984 1 74.88 42 CYS B CA 1
ATOM 2601 C C . CYS B 1 42 ? 5.234 55.281 21.281 1 74.88 42 CYS B C 1
ATOM 2603 O O . CYS B 1 42 ? 4.66 54.281 20.906 1 74.88 42 CYS B O 1
ATOM 2605 N N . PHE B 1 43 ? 6.566 55.562 21.078 1 80.25 43 PHE B N 1
ATOM 2606 C CA . PHE B 1 43 ? 7.41 54.531 20.469 1 80.25 43 PHE B CA 1
ATOM 2607 C C . PHE B 1 43 ? 7.48 53.312 21.344 1 80.25 43 PHE B C 1
ATOM 2609 O O . PHE B 1 43 ? 7.41 52.188 20.844 1 80.25 43 PHE B O 1
ATOM 2616 N N . GLY B 1 44 ? 7.633 53.531 22.641 1 78.5 44 GLY B N 1
ATOM 2617 C CA . GLY B 1 44 ? 7.621 52.406 23.562 1 78.5 44 GLY B CA 1
ATOM 2618 C C . GLY B 1 44 ? 6.32 51.625 23.531 1 78.5 44 GLY B C 1
ATOM 2619 O O . GLY B 1 44 ? 6.332 50.375 23.531 1 78.5 44 GLY B O 1
ATOM 2620 N N . TRP B 1 45 ? 5.176 52.344 23.516 1 82.25 45 TRP B N 1
ATOM 2621 C CA . TRP B 1 45 ? 3.873 51.688 23.438 1 82.25 45 TRP B CA 1
ATOM 2622 C C . TRP B 1 45 ? 3.701 50.969 22.109 1 82.25 45 TRP B C 1
ATOM 2624 O O . TRP B 1 45 ? 3.133 49.875 22.062 1 82.25 45 TRP B O 1
ATOM 2634 N N . ALA B 1 46 ? 4.258 51.531 21.016 1 83.19 46 ALA B N 1
ATOM 2635 C CA . ALA B 1 46 ? 4.176 50.906 19.703 1 83.19 46 ALA B CA 1
ATOM 2636 C C . ALA B 1 46 ? 4.988 49.594 19.672 1 83.19 46 ALA B C 1
ATOM 2638 O O . ALA B 1 46 ? 4.527 48.594 19.156 1 83.19 46 ALA B O 1
ATOM 2639 N N . ILE B 1 47 ? 6.172 49.594 20.281 1 85 47 ILE B N 1
ATOM 2640 C CA . ILE B 1 47 ? 7.012 48.406 20.312 1 85 47 ILE B CA 1
ATOM 2641 C C . ILE B 1 47 ? 6.355 47.312 21.188 1 85 47 ILE B C 1
ATOM 2643 O O . ILE B 1 47 ? 6.359 46.156 20.828 1 85 47 ILE B O 1
ATOM 2647 N N . THR B 1 48 ? 5.785 47.719 22.297 1 83.06 48 THR B N 1
ATOM 2648 C CA . THR B 1 48 ? 5.094 46.781 23.156 1 83.06 48 THR B CA 1
ATOM 2649 C C . THR B 1 48 ? 3.893 46.188 22.453 1 83.06 48 THR B C 1
ATOM 2651 O O . THR B 1 48 ? 3.662 44.969 22.531 1 83.06 48 THR B O 1
ATOM 2654 N N . LEU B 1 49 ? 3.15 47.031 21.719 1 84.06 49 LEU B N 1
ATOM 2655 C CA . LEU B 1 49 ? 1.995 46.531 20.984 1 84.06 49 LEU B CA 1
ATOM 2656 C C . LEU B 1 49 ? 2.426 45.562 19.906 1 84.06 49 LEU B C 1
ATOM 2658 O O . LEU B 1 49 ? 1.811 44.5 19.734 1 84.06 49 LEU B O 1
ATOM 2662 N N . LEU B 1 50 ? 3.477 45.844 19.156 1 85.31 50 LEU B N 1
ATOM 2663 C CA . LEU B 1 50 ? 3.992 44.969 18.109 1 85.31 50 LEU B CA 1
ATOM 2664 C C . LEU B 1 50 ? 4.461 43.656 18.703 1 85.31 50 LEU B C 1
ATOM 2666 O O . LEU B 1 50 ? 4.211 42.594 18.125 1 85.31 50 LEU B O 1
ATOM 2670 N N . SER B 1 51 ? 5.098 43.719 19.875 1 86.44 51 SER B N 1
ATOM 2671 C CA . SER B 1 51 ? 5.543 42.5 20.531 1 86.44 51 SER B CA 1
ATOM 2672 C C . SER B 1 51 ? 4.359 41.625 20.953 1 86.44 51 SER B C 1
ATOM 2674 O O . SER B 1 51 ? 4.398 40.406 20.812 1 86.44 51 SER B O 1
ATOM 2676 N N . ILE B 1 52 ? 3.332 42.219 21.406 1 83.81 52 ILE B N 1
ATOM 2677 C CA . ILE B 1 52 ? 2.143 41.5 21.812 1 83.81 52 ILE B CA 1
ATOM 2678 C C . ILE B 1 52 ? 1.504 40.844 20.594 1 83.81 52 ILE B C 1
ATOM 2680 O O . ILE B 1 52 ? 1.082 39.688 20.656 1 83.81 52 ILE B O 1
ATOM 2684 N N . ILE B 1 53 ? 1.453 41.531 19.484 1 83.5 53 ILE B N 1
ATOM 2685 C CA . ILE B 1 53 ? 0.881 41 18.25 1 83.5 53 ILE B CA 1
ATOM 2686 C C . ILE B 1 53 ? 1.71 39.812 17.781 1 83.5 53 ILE B C 1
ATOM 2688 O O . ILE B 1 53 ? 1.162 38.75 17.453 1 83.5 53 ILE B O 1
ATOM 2692 N N . LEU B 1 54 ? 2.986 39.906 17.828 1 84.25 54 LEU B N 1
ATOM 2693 C CA . LEU B 1 54 ? 3.865 38.844 17.344 1 84.25 54 LEU B CA 1
ATOM 2694 C C . LEU B 1 54 ? 3.805 37.656 18.281 1 84.25 54 LEU B C 1
ATOM 2696 O O . LEU B 1 54 ? 3.758 36.5 17.812 1 84.25 54 LEU B O 1
ATOM 2700 N N . ILE B 1 55 ? 3.783 37.906 19.531 1 83.12 55 ILE B N 1
ATOM 2701 C CA . ILE B 1 55 ? 3.715 36.812 20.516 1 83.12 55 ILE B CA 1
ATOM 2702 C C . ILE B 1 55 ? 2.363 36.094 20.406 1 83.12 55 ILE B C 1
ATOM 2704 O O . ILE B 1 55 ? 2.291 34.875 20.453 1 83.12 55 ILE B O 1
ATOM 2708 N N . SER B 1 56 ? 1.319 36.906 20.188 1 84.5 56 SER B N 1
ATOM 2709 C CA . SER B 1 56 ? -0.006 36.312 20.047 1 84.5 56 SER B CA 1
ATOM 2710 C C . SER B 1 56 ? -0.108 35.469 18.766 1 84.5 56 SER B C 1
ATOM 2712 O O . SER B 1 56 ? -0.693 34.406 18.766 1 84.5 56 SER B O 1
ATOM 2714 N N . ALA B 1 57 ? 0.44 35.969 17.719 1 81.69 57 ALA B N 1
ATOM 2715 C CA . ALA B 1 57 ? 0.445 35.25 16.453 1 81.69 57 ALA B CA 1
ATOM 2716 C C . ALA B 1 57 ? 1.238 33.938 16.562 1 81.69 57 ALA B C 1
ATOM 2718 O O . ALA B 1 57 ? 0.797 32.875 16.094 1 81.69 57 ALA B O 1
ATOM 2719 N N . PHE B 1 58 ? 2.346 33.969 17.234 1 81.44 58 PHE B N 1
ATOM 2720 C CA . PHE B 1 58 ? 3.176 32.812 17.422 1 81.44 58 PHE B CA 1
ATOM 2721 C C . PHE B 1 58 ? 2.492 31.797 18.344 1 81.44 58 PHE B C 1
ATOM 2723 O O . PHE B 1 58 ? 2.537 30.594 18.094 1 81.44 58 PHE B O 1
ATOM 2730 N N . ALA B 1 59 ? 1.911 32.281 19.359 1 78.31 59 ALA B N 1
ATOM 2731 C CA . ALA B 1 59 ? 1.177 31.406 20.281 1 78.31 59 ALA B CA 1
ATOM 2732 C C . ALA B 1 59 ? 0 30.734 19.578 1 78.31 59 ALA B C 1
ATOM 2734 O O . ALA B 1 59 ? -0.24 29.531 19.75 1 78.31 59 ALA B O 1
ATOM 2735 N N . GLY B 1 60 ? -0.713 31.516 18.781 1 74.12 60 GLY B N 1
ATOM 2736 C CA . GLY B 1 60 ? -1.812 30.938 18.016 1 74.12 60 GLY B CA 1
ATOM 2737 C C . GLY B 1 60 ? -1.366 29.859 17.047 1 74.12 60 GLY B C 1
ATOM 2738 O O . GLY B 1 60 ? -1.995 28.797 16.953 1 74.12 60 GLY B O 1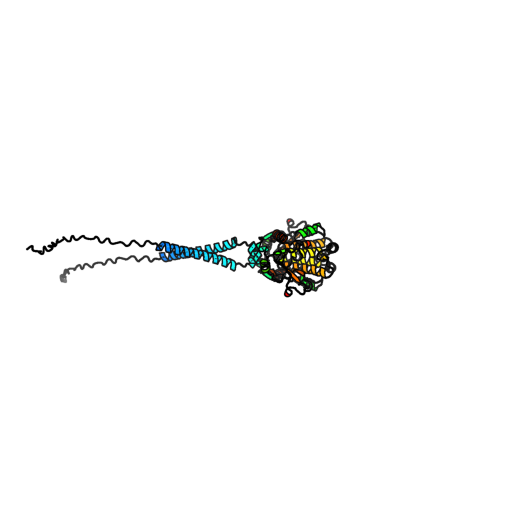
ATOM 2739 N N . ALA B 1 61 ? -0.329 30.141 16.359 1 74.44 61 ALA B N 1
ATOM 2740 C CA . ALA B 1 61 ? 0.238 29.156 15.43 1 74.44 61 ALA B CA 1
ATOM 2741 C C . ALA B 1 61 ? 0.681 27.891 16.172 1 74.44 61 ALA B C 1
ATOM 2743 O O . ALA B 1 61 ? 0.434 26.781 15.719 1 74.44 61 ALA B O 1
ATOM 2744 N N . TRP B 1 62 ? 1.301 28.109 17.281 1 71.44 62 TRP B N 1
ATOM 2745 C CA . TRP B 1 62 ? 1.791 27 18.078 1 71.44 62 TRP B CA 1
ATOM 2746 C C . TRP B 1 62 ? 0.631 26.172 18.641 1 71.44 62 TRP B C 1
ATOM 2748 O O . TRP B 1 62 ? 0.654 24.938 18.594 1 71.44 62 TRP B O 1
ATOM 2758 N N . ILE B 1 63 ? -0.3 26.781 19.188 1 66 63 ILE B N 1
ATOM 2759 C CA . ILE B 1 63 ? -1.478 26.094 19.703 1 66 63 ILE B CA 1
ATOM 2760 C C . ILE B 1 63 ? -2.137 25.281 18.594 1 66 63 ILE B C 1
ATOM 2762 O O . ILE B 1 63 ? -2.523 24.125 18.812 1 66 63 ILE B O 1
ATOM 2766 N N . SER B 1 64 ? -2.229 25.891 17.438 1 64.56 64 SER B N 1
ATOM 2767 C CA . SER B 1 64 ? -2.832 25.172 16.312 1 64.56 64 SER B CA 1
ATOM 2768 C C . SER B 1 64 ? -2.025 23.922 15.969 1 64.56 64 SER B C 1
ATOM 2770 O O . SER B 1 64 ? -2.594 22.859 15.742 1 64.56 64 SER B O 1
ATOM 2772 N N . MET B 1 65 ? -0.796 24.109 16.031 1 63.66 65 MET B N 1
ATOM 2773 C CA . MET B 1 65 ? 0.075 23 15.68 1 63.66 65 MET B CA 1
ATOM 2774 C C . MET B 1 65 ? 0.011 21.891 16.734 1 63.66 65 MET B C 1
ATOM 2776 O O . MET B 1 65 ? 0.045 20.703 16.406 1 63.66 65 MET B O 1
ATOM 2780 N N . VAL B 1 66 ? 0.068 22.406 17.953 1 59.06 66 VAL B N 1
ATOM 2781 C CA . VAL B 1 66 ? 0.102 21.438 19.062 1 59.06 66 VAL B CA 1
ATOM 2782 C C . VAL B 1 66 ? -1.246 20.734 19.172 1 59.06 66 VAL B C 1
ATOM 2784 O O . VAL B 1 66 ? -1.303 19.531 19.453 1 59.06 66 VAL B O 1
ATOM 2787 N N . TYR B 1 67 ? -2.238 21.531 19 1 60.91 67 TYR B N 1
ATOM 2788 C CA . TYR B 1 67 ? -3.541 20.906 19.219 1 60.91 67 TYR B CA 1
ATOM 2789 C C . TYR B 1 67 ? -4.039 20.203 17.969 1 60.91 67 TYR B C 1
ATOM 2791 O O . TYR B 1 67 ? -5.031 19.469 18 1 60.91 67 TYR B O 1
ATOM 2799 N N . VAL B 1 68 ? -3.266 20.578 16.969 1 66.88 68 VAL B N 1
ATOM 2800 C CA . VAL B 1 68 ? -3.656 19.891 15.742 1 66.88 68 VAL B CA 1
ATOM 2801 C C . VAL B 1 68 ? -3.117 18.453 15.766 1 66.88 68 VAL B C 1
ATOM 2803 O O . VAL B 1 68 ? -1.923 18.234 15.984 1 66.88 68 VAL B O 1
ATOM 2806 N N . ASN B 1 69 ? -4.023 17.469 15.945 1 84.81 69 ASN B N 1
ATOM 2807 C CA . ASN B 1 69 ? -3.68 16.047 15.844 1 84.81 69 ASN B CA 1
ATOM 2808 C C . ASN B 1 69 ? -3.164 15.695 14.453 1 84.81 69 ASN B C 1
ATOM 2810 O O . ASN B 1 69 ? -3.951 15.461 13.539 1 84.81 69 ASN B O 1
ATOM 2814 N N . ILE B 1 70 ? -1.821 15.75 14.305 1 89.19 70 ILE B N 1
ATOM 2815 C CA . ILE B 1 70 ? -1.171 15.594 13.008 1 89.19 70 ILE B CA 1
ATOM 2816 C C . ILE B 1 70 ? -1.579 14.266 12.383 1 89.19 70 ILE B C 1
ATOM 2818 O O . ILE B 1 70 ? -1.73 14.164 11.156 1 89.19 70 ILE B O 1
ATOM 2822 N N . ASP B 1 71 ? -1.813 13.305 13.266 1 94.88 71 ASP B N 1
ATOM 2823 C CA . ASP B 1 71 ? -2.256 12.008 12.758 1 94.88 71 ASP B CA 1
ATOM 2824 C C . ASP B 1 71 ? -3.594 12.133 12.031 1 94.88 71 ASP B C 1
ATOM 2826 O O . ASP B 1 71 ? -3.75 11.625 10.922 1 94.88 71 ASP B O 1
ATOM 2830 N N . GLN B 1 72 ? -4.504 12.797 12.609 1 93.81 72 GLN B N 1
ATOM 2831 C CA . GLN B 1 72 ? -5.836 12.914 12.031 1 93.81 72 GLN B CA 1
ATOM 2832 C C . GLN B 1 72 ? -5.816 13.828 10.805 1 93.81 72 GLN B C 1
ATOM 2834 O O . GLN B 1 72 ? -6.492 13.547 9.805 1 93.81 72 GLN B O 1
ATOM 2839 N N . ILE B 1 73 ? -5.02 14.836 10.867 1 90.5 73 ILE B N 1
ATOM 2840 C CA . ILE B 1 73 ? -4.914 15.75 9.734 1 90.5 73 ILE B CA 1
ATOM 2841 C C . ILE B 1 73 ? -4.324 15.016 8.531 1 90.5 73 ILE B C 1
ATOM 2843 O O . ILE B 1 73 ? -4.852 15.102 7.422 1 90.5 73 ILE B O 1
ATOM 2847 N N . CYS B 1 74 ? -3.309 14.32 8.766 1 94.44 74 CYS B N 1
ATOM 2848 C CA . CYS B 1 74 ? -2.643 13.617 7.672 1 94.44 74 CYS B CA 1
ATOM 2849 C C . CYS B 1 74 ? -3.498 12.469 7.156 1 94.44 74 CYS B C 1
ATOM 2851 O O . CYS B 1 74 ? -3.518 12.195 5.953 1 94.44 74 CYS B O 1
ATOM 2853 N N . THR B 1 75 ? -4.188 11.812 8.062 1 96.62 75 THR B N 1
ATOM 2854 C CA . THR B 1 75 ? -5.098 10.766 7.617 1 96.62 75 THR B CA 1
ATOM 2855 C C . THR B 1 75 ? -6.184 11.336 6.707 1 96.62 75 THR B C 1
ATOM 2857 O O . THR B 1 75 ? -6.469 10.773 5.648 1 96.62 75 THR B O 1
ATOM 2860 N N . ALA B 1 76 ? -6.762 12.43 7.105 1 94.38 76 ALA B N 1
ATOM 2861 C CA . ALA B 1 76 ? -7.82 13.055 6.32 1 94.38 76 ALA B CA 1
ATOM 2862 C C . ALA B 1 76 ? -7.297 13.539 4.973 1 94.38 76 ALA B C 1
ATOM 2864 O O . ALA B 1 76 ? -8.008 13.484 3.967 1 94.38 76 ALA B O 1
ATOM 2865 N N . HIS B 1 77 ? -6.055 13.992 5 1 94.12 77 HIS B N 1
ATOM 2866 C CA . HIS B 1 77 ? -5.48 14.586 3.799 1 94.12 77 HIS B CA 1
ATOM 2867 C C . HIS B 1 77 ? -5.031 13.516 2.814 1 94.12 77 HIS B C 1
ATOM 2869 O O . HIS B 1 77 ? -5.066 13.719 1.601 1 94.12 77 HIS B O 1
ATOM 2875 N N . THR B 1 78 ? -4.641 12.328 3.295 1 97.69 78 THR B N 1
ATOM 2876 C CA . THR B 1 78 ? -3.979 11.344 2.443 1 97.69 78 THR B CA 1
ATOM 2877 C C . THR B 1 78 ? -4.895 10.148 2.186 1 97.69 78 THR B C 1
ATOM 2879 O O . THR B 1 78 ? -4.453 9.125 1.658 1 97.69 78 THR B O 1
ATOM 2882 N N . SER B 1 79 ? -6.141 10.195 2.566 1 97.69 79 SER B N 1
ATOM 2883 C CA . SER B 1 79 ? -7.059 9.078 2.365 1 97.69 79 SER B CA 1
ATOM 2884 C C . SER B 1 79 ? -8.438 9.562 1.928 1 97.69 79 SER B C 1
ATOM 2886 O O . SER B 1 79 ? -8.828 10.695 2.238 1 97.69 79 SER B O 1
ATOM 2888 N N . GLN B 1 80 ? -9.125 8.719 1.146 1 97 80 GLN B N 1
ATOM 2889 C CA . GLN B 1 80 ? -10.539 8.953 0.882 1 97 80 GLN B CA 1
ATOM 2890 C C . GLN B 1 80 ? -11.359 8.836 2.16 1 97 80 GLN B C 1
ATOM 2892 O O . GLN B 1 80 ? -11.172 7.906 2.945 1 97 80 GLN B O 1
ATOM 2897 N N . TRP B 1 81 ? -12.234 9.758 2.344 1 96.94 81 TRP B N 1
ATOM 2898 C CA . TRP B 1 81 ? -13.023 9.773 3.572 1 96.94 81 TRP B CA 1
ATOM 2899 C C . TRP B 1 81 ? -13.945 8.562 3.639 1 96.94 81 TRP B C 1
ATOM 2901 O O . TRP B 1 81 ? -14.508 8.141 2.623 1 96.94 81 TRP B O 1
ATOM 2911 N N . SER B 1 82 ? -14.133 8.055 4.746 1 98.06 82 SER B N 1
ATOM 2912 C CA . SER B 1 82 ? -15.133 7.07 5.156 1 98.06 82 SER B CA 1
ATOM 2913 C C . SER B 1 82 ? -15.492 7.234 6.63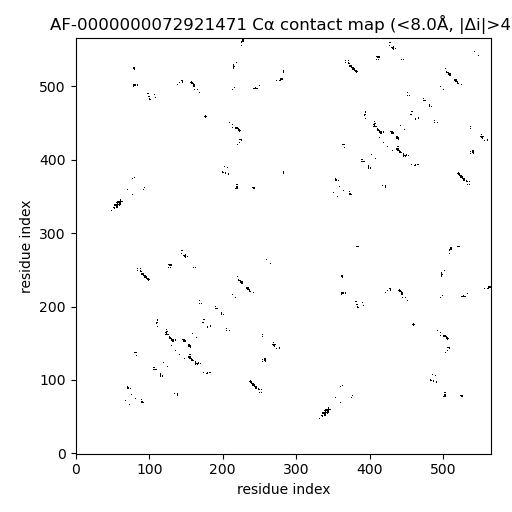3 1 98.06 82 SER B C 1
ATOM 2915 O O . SER B 1 82 ? -14.789 7.926 7.375 1 98.06 82 SER B O 1
ATOM 2917 N N . PRO B 1 83 ? -16.609 6.66 7.039 1 98.25 83 PRO B N 1
ATOM 2918 C CA . PRO B 1 83 ? -16.953 6.809 8.453 1 98.25 83 PRO B CA 1
ATOM 2919 C C . PRO B 1 83 ? -15.938 6.168 9.391 1 98.25 83 PRO B C 1
ATOM 2921 O O . PRO B 1 83 ? -15.922 6.465 10.586 1 98.25 83 PRO B O 1
ATOM 2924 N N . LEU B 1 84 ? -15.117 5.328 8.844 1 98 84 LEU B N 1
ATOM 2925 C CA . LEU B 1 84 ? -14.047 4.734 9.633 1 98 84 LEU B CA 1
ATOM 2926 C C . LEU B 1 84 ? -13.188 5.812 10.281 1 98 84 LEU B C 1
ATOM 2928 O O . LEU B 1 84 ? -12.773 5.672 11.43 1 98 84 LEU B O 1
ATOM 2932 N N . LEU B 1 85 ? -12.953 6.906 9.633 1 96.81 85 LEU B N 1
ATOM 2933 C CA . LEU B 1 85 ? -12.07 7.965 10.102 1 96.81 85 LEU B CA 1
ATOM 2934 C C . LEU B 1 85 ? -12.703 8.727 11.266 1 96.81 85 LEU B C 1
ATOM 2936 O O . LEU B 1 85 ? -12 9.383 12.039 1 96.81 85 LEU B O 1
ATOM 2940 N N . ASP B 1 86 ? -14.023 8.656 11.406 1 95.25 86 ASP B N 1
ATOM 2941 C CA . ASP B 1 86 ? -14.719 9.289 12.523 1 95.25 86 ASP B CA 1
ATOM 2942 C C . ASP B 1 86 ? -14.805 8.336 13.719 1 95.25 86 ASP B C 1
ATOM 2944 O O . ASP B 1 86 ? -15 8.773 14.852 1 95.25 86 ASP B O 1
ATOM 2948 N N . ASN B 1 87 ? -14.672 7.098 13.422 1 96.06 87 ASN B N 1
ATOM 2949 C CA . ASN B 1 87 ? -14.914 6.094 14.445 1 96.06 87 ASN B CA 1
ATOM 2950 C C . ASN B 1 87 ? -13.617 5.633 15.102 1 96.06 87 ASN B C 1
ATOM 2952 O O . ASN B 1 87 ? -13.625 5.145 16.234 1 96.06 87 ASN B O 1
ATOM 2956 N N . ILE B 1 88 ? -12.539 5.758 14.391 1 96.12 88 ILE B N 1
ATOM 2957 C CA . ILE B 1 88 ? -11.25 5.293 14.898 1 96.12 88 ILE B CA 1
ATOM 2958 C C . ILE B 1 88 ? -10.211 6.402 14.758 1 96.12 88 ILE B C 1
ATOM 2960 O O . ILE B 1 88 ? -10.164 7.094 13.734 1 96.12 88 ILE B O 1
ATOM 2964 N N . ALA B 1 89 ? -9.414 6.496 15.82 1 95.56 89 ALA B N 1
ATOM 2965 C CA . ALA B 1 89 ? -8.266 7.391 15.727 1 95.56 89 ALA B CA 1
ATOM 2966 C C . ALA B 1 89 ? -7.094 6.703 15.031 1 95.56 89 ALA B C 1
ATOM 2968 O O . ALA B 1 89 ? -6.434 5.84 15.617 1 95.56 89 ALA B O 1
ATOM 2969 N N . ILE B 1 90 ? -6.844 7.137 13.828 1 97.69 90 ILE B N 1
ATOM 2970 C CA . ILE B 1 90 ? -5.703 6.578 13.109 1 97.69 90 ILE B CA 1
ATOM 2971 C C . ILE B 1 90 ? -4.406 7.16 13.664 1 97.69 90 ILE B C 1
ATOM 2973 O O . ILE B 1 90 ? -4.297 8.375 13.859 1 97.69 90 ILE B O 1
ATOM 2977 N N . LYS B 1 91 ? -3.516 6.32 13.969 1 97.69 91 LYS B N 1
ATOM 2978 C CA . LYS B 1 91 ? -2.197 6.688 14.477 1 97.69 91 LYS B CA 1
ATOM 2979 C C . LYS B 1 91 ? -1.091 6.168 13.562 1 97.69 91 LYS B C 1
ATOM 2981 O O . LYS B 1 91 ? -1.207 5.078 13 1 97.69 91 LYS B O 1
ATOM 2986 N N . TYR B 1 92 ? -0.096 7.012 13.414 1 97.62 92 TYR B N 1
ATOM 2987 C CA . TYR B 1 92 ? 1.085 6.637 12.641 1 97.62 92 TYR B CA 1
ATOM 2988 C C . TYR B 1 92 ? 2.266 6.348 13.562 1 97.62 92 TYR B C 1
ATOM 2990 O O . TYR B 1 92 ? 2.613 7.168 14.414 1 97.62 92 TYR B O 1
ATOM 2998 N N . LYS B 1 93 ? 2.879 5.176 13.375 1 98.12 93 LYS B N 1
ATOM 2999 C CA . LYS B 1 93 ? 4.027 4.781 14.188 1 98.12 93 LYS B CA 1
ATOM 3000 C C . LYS B 1 93 ? 5.082 4.074 13.336 1 98.12 93 LYS B C 1
ATOM 3002 O O . LYS B 1 93 ? 4.75 3.387 12.375 1 98.12 93 LYS B O 1
ATOM 3007 N N . MET B 1 94 ? 6.285 4.258 13.781 1 97.75 94 MET B N 1
ATOM 3008 C CA . MET B 1 94 ? 7.379 3.535 13.141 1 97.75 94 MET B CA 1
ATOM 3009 C C . MET B 1 94 ? 7.305 2.045 13.461 1 97.75 94 MET B C 1
ATOM 3011 O O . MET B 1 94 ? 7.188 1.659 14.625 1 97.75 94 MET B O 1
ATOM 3015 N N . GLN B 1 95 ? 7.316 1.241 12.43 1 98.06 95 GLN B N 1
ATOM 3016 C CA . GLN B 1 95 ? 7.242 -0.208 12.586 1 98.06 95 GLN B CA 1
ATOM 3017 C C . GLN B 1 95 ? 8.305 -0.907 11.742 1 98.06 95 GLN B C 1
ATOM 3019 O O . GLN B 1 95 ? 8.539 -0.527 10.594 1 98.06 95 GLN B O 1
ATOM 3024 N N . PRO B 1 96 ? 8.953 -1.936 12.344 1 97.69 96 PRO B N 1
ATOM 3025 C CA . PRO B 1 96 ? 9.883 -2.738 11.539 1 97.69 96 PRO B CA 1
ATOM 3026 C C . PRO B 1 96 ? 9.156 -3.744 10.641 1 97.69 96 PRO B C 1
ATOM 3028 O O . PRO B 1 96 ? 8.156 -4.332 11.047 1 97.69 96 PRO B O 1
ATOM 3031 N N . PHE B 1 97 ? 9.641 -3.85 9.438 1 98.25 97 PHE B N 1
ATOM 3032 C CA . PHE B 1 97 ? 9.203 -4.945 8.578 1 98.25 97 PHE B CA 1
ATOM 3033 C C . PHE B 1 97 ? 10.055 -6.188 8.812 1 98.25 97 PHE B C 1
ATOM 3035 O O . PHE B 1 97 ? 11.273 -6.086 9 1 98.25 97 PHE B O 1
ATOM 3042 N N . ASP B 1 98 ? 9.391 -7.324 8.852 1 97.94 98 ASP B N 1
ATOM 3043 C CA . ASP B 1 98 ? 10.117 -8.594 8.828 1 97.94 98 ASP B CA 1
ATOM 3044 C C . ASP B 1 98 ? 10.609 -8.922 7.426 1 97.94 98 ASP B C 1
ATOM 3046 O O . ASP B 1 98 ? 9.859 -9.43 6.598 1 97.94 98 ASP B O 1
ATOM 3050 N N . GLY B 1 99 ? 11.883 -8.648 7.191 1 96.56 99 GLY B N 1
ATOM 3051 C CA . GLY B 1 99 ? 12.469 -8.859 5.879 1 96.56 99 GLY B CA 1
ATOM 3052 C C . GLY B 1 99 ? 13.391 -10.07 5.828 1 96.56 99 GLY B C 1
ATOM 3053 O O . GLY B 1 99 ? 14.18 -10.219 4.895 1 96.56 99 GLY B O 1
ATOM 3054 N N . ASN B 1 100 ? 13.32 -10.969 6.844 1 94.69 100 ASN B N 1
ATOM 3055 C CA . ASN B 1 100 ? 14.211 -12.133 6.863 1 94.69 100 ASN B CA 1
ATOM 3056 C C . ASN B 1 100 ? 14.016 -13.008 5.633 1 94.69 100 ASN B C 1
ATOM 3058 O O . ASN B 1 100 ? 12.93 -13.555 5.422 1 94.69 100 ASN B O 1
ATOM 3062 N N . PHE B 1 101 ? 15.07 -13.219 4.984 1 93.12 101 PHE B N 1
ATOM 3063 C CA . PHE B 1 101 ? 14.969 -13.891 3.693 1 93.12 101 PHE B CA 1
ATOM 3064 C C . PHE B 1 101 ? 14.922 -15.398 3.867 1 93.12 101 PHE B C 1
ATOM 3066 O O . PHE B 1 101 ? 14.102 -16.078 3.244 1 93.12 101 PHE B O 1
ATOM 3073 N N . MET B 1 102 ? 15.734 -15.961 4.789 1 90 102 MET B N 1
ATOM 3074 C CA . MET B 1 102 ? 15.914 -17.406 4.863 1 90 102 MET B CA 1
ATOM 3075 C C . MET B 1 102 ? 14.984 -18.016 5.902 1 90 102 MET B C 1
ATOM 3077 O O . MET B 1 102 ? 14.781 -19.234 5.918 1 90 102 MET B O 1
ATOM 3081 N N . ARG B 1 103 ? 14.445 -17.219 6.766 1 91.19 103 ARG B N 1
ATOM 3082 C CA . ARG B 1 103 ? 13.523 -17.703 7.785 1 91.19 103 ARG B CA 1
ATOM 3083 C C . ARG B 1 103 ? 12.094 -17.266 7.48 1 91.19 103 ARG B C 1
ATOM 3085 O O . ARG B 1 103 ? 11.797 -16.062 7.477 1 91.19 103 ARG B O 1
ATOM 3092 N N . GLU B 1 104 ? 11.25 -18.25 7.418 1 94.75 104 GLU B N 1
ATOM 3093 C CA . GLU B 1 104 ? 9.867 -17.953 7.066 1 94.75 104 GLU B CA 1
ATOM 3094 C C . GLU B 1 104 ? 9.008 -17.766 8.312 1 94.75 104 GLU B C 1
ATOM 3096 O O . GLU B 1 104 ? 9.164 -18.5 9.297 1 94.75 104 GLU B O 1
ATOM 3101 N N . ASN B 1 105 ? 8.227 -16.766 8.281 1 97.81 105 ASN B N 1
ATOM 3102 C CA . ASN B 1 105 ? 7.16 -16.656 9.273 1 97.81 105 ASN B CA 1
ATOM 3103 C C . ASN B 1 105 ? 5.895 -17.375 8.812 1 97.81 105 ASN B C 1
ATOM 3105 O O . ASN B 1 105 ? 5.887 -18.016 7.766 1 97.81 105 ASN B O 1
ATOM 3109 N N . ILE B 1 106 ? 4.793 -17.344 9.547 1 98.56 106 ILE B N 1
ATOM 3110 C CA . ILE B 1 106 ? 3.596 -18.141 9.328 1 98.56 106 ILE B CA 1
ATOM 3111 C C . ILE B 1 106 ? 2.951 -17.75 7.996 1 98.56 106 ILE B C 1
ATOM 3113 O O . ILE B 1 106 ? 2.359 -18.594 7.316 1 98.56 106 ILE B O 1
ATOM 3117 N N . PHE B 1 107 ? 3.088 -16.531 7.559 1 98.75 107 PHE B N 1
ATOM 3118 C CA . PHE B 1 107 ? 2.412 -16.031 6.371 1 98.75 107 PHE B CA 1
ATOM 3119 C C . PHE B 1 107 ? 3.119 -16.5 5.105 1 98.75 107 PHE B C 1
ATOM 3121 O O . PHE B 1 107 ? 2.566 -16.406 4.008 1 98.75 107 PHE B O 1
ATOM 3128 N N . ARG B 1 108 ? 4.324 -17.031 5.27 1 98.12 108 ARG B N 1
ATOM 3129 C CA . ARG B 1 108 ? 5.152 -17.469 4.152 1 98.12 108 ARG B CA 1
ATOM 3130 C C . ARG B 1 108 ? 5.082 -18.984 3.979 1 98.12 108 ARG B C 1
ATOM 3132 O O . ARG B 1 108 ? 5.727 -19.547 3.09 1 98.12 108 ARG B O 1
ATOM 3139 N N . GLY B 1 109 ? 4.277 -19.688 4.797 1 97.38 109 GLY B N 1
ATOM 3140 C CA . GLY B 1 109 ? 4.211 -21.141 4.777 1 97.38 109 GLY B CA 1
ATOM 3141 C C . GLY B 1 109 ? 3.457 -21.672 3.578 1 97.38 109 GLY B C 1
ATOM 3142 O O . GLY B 1 109 ? 2.703 -20.953 2.93 1 97.38 109 GLY B O 1
ATOM 3143 N N . ASN B 1 110 ? 3.639 -22.969 3.35 1 96.31 110 ASN B N 1
ATOM 3144 C CA . ASN B 1 110 ? 2.879 -23.656 2.322 1 96.31 110 ASN B CA 1
ATOM 3145 C C . ASN B 1 110 ? 1.396 -23.734 2.674 1 96.31 110 ASN B C 1
ATOM 3147 O O . ASN B 1 110 ? 1.018 -23.547 3.832 1 96.31 110 ASN B O 1
ATOM 3151 N N . ALA B 1 111 ? 0.647 -24.062 1.661 1 97.69 111 ALA B N 1
ATOM 3152 C CA . ALA B 1 111 ? -0.794 -24.203 1.848 1 97.69 111 ALA B CA 1
ATOM 3153 C C . ALA B 1 111 ? -1.105 -25.203 2.961 1 97.69 111 ALA B C 1
ATOM 3155 O O . ALA B 1 111 ? -0.649 -26.344 2.924 1 97.69 111 ALA B O 1
ATOM 3156 N N . SER B 1 112 ? -1.781 -24.828 3.9 1 97.75 112 SER B N 1
ATOM 3157 C CA . SER B 1 112 ? -2.199 -25.641 5.047 1 97.75 112 SER B CA 1
ATOM 3158 C C . SER B 1 112 ? -3.289 -24.938 5.844 1 97.75 112 SER B C 1
ATOM 3160 O O . SER B 1 112 ? -3.451 -23.719 5.746 1 97.75 112 SER B O 1
ATOM 3162 N N . PRO B 1 113 ? -4.016 -25.656 6.645 1 97.69 113 PRO B N 1
ATOM 3163 C CA . PRO B 1 113 ? -5.039 -25.031 7.484 1 97.69 113 PRO B CA 1
ATOM 3164 C C . PRO B 1 113 ? -4.465 -23.984 8.445 1 97.69 113 PRO B C 1
ATOM 3166 O O . PRO B 1 113 ? -5.113 -22.969 8.727 1 97.69 113 PRO B O 1
ATOM 3169 N N . GLU B 1 114 ? -3.291 -24.25 8.93 1 98.44 114 GLU B N 1
ATOM 3170 C CA . GLU B 1 114 ? -2.66 -23.312 9.859 1 98.44 114 GLU B CA 1
ATOM 3171 C C . GLU B 1 114 ? -2.332 -22 9.18 1 98.44 114 GLU B C 1
ATOM 3173 O O . GLU B 1 114 ? -2.578 -20.922 9.742 1 98.44 114 GLU B O 1
ATOM 3178 N N . VAL B 1 115 ? -1.788 -22.078 8.008 1 98.62 115 VAL B N 1
ATOM 3179 C CA . VAL B 1 115 ? -1.454 -20.875 7.246 1 98.62 115 VAL B CA 1
ATOM 3180 C C . VAL B 1 115 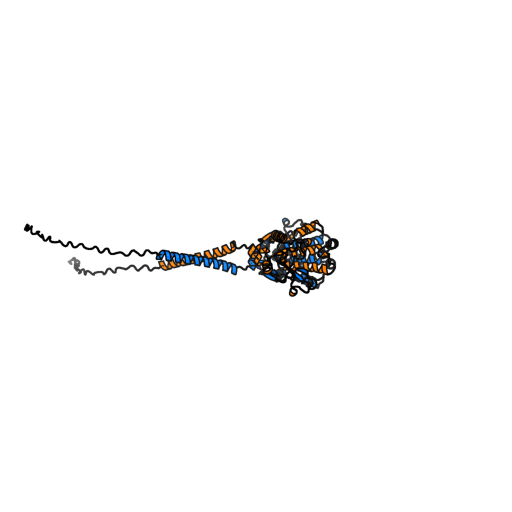? -2.734 -20.141 6.844 1 98.62 115 VAL B C 1
ATOM 3182 O O . VAL B 1 115 ? -2.803 -18.906 6.914 1 98.62 115 VAL B O 1
ATOM 3185 N N . ASP B 1 116 ? -3.738 -20.906 6.52 1 98.38 116 ASP B N 1
ATOM 3186 C CA . ASP B 1 116 ? -5.023 -20.312 6.164 1 98.38 116 ASP B CA 1
ATOM 3187 C C . ASP B 1 116 ? -5.625 -19.562 7.352 1 98.38 116 ASP B C 1
ATOM 3189 O O . ASP B 1 116 ? -6.164 -18.469 7.188 1 98.38 116 ASP B O 1
ATOM 3193 N N . ALA B 1 117 ? -5.504 -20.141 8.484 1 98.62 117 ALA B N 1
ATOM 3194 C CA . ALA B 1 117 ? -6.035 -19.5 9.688 1 98.62 117 ALA B CA 1
ATOM 3195 C C . ALA B 1 117 ? -5.32 -18.172 9.969 1 98.62 117 ALA B C 1
ATOM 3197 O O . ALA B 1 117 ? -5.945 -17.203 10.391 1 98.62 117 ALA B O 1
ATOM 3198 N N . ALA B 1 118 ? -4.035 -18.125 9.773 1 98.81 118 ALA B N 1
ATOM 3199 C CA . ALA B 1 118 ? -3.268 -16.906 9.969 1 98.81 118 ALA B CA 1
ATOM 3200 C C . ALA B 1 118 ? -3.725 -15.812 9.008 1 98.81 118 ALA B C 1
ATOM 3202 O O . ALA B 1 118 ? -3.916 -14.664 9.406 1 98.81 118 ALA B O 1
ATOM 3203 N N . TRP B 1 119 ? -3.912 -16.172 7.773 1 98.75 119 TRP B N 1
ATOM 3204 C CA . TRP B 1 119 ? -4.363 -15.211 6.777 1 98.75 119 TRP B CA 1
ATOM 3205 C C . TRP B 1 119 ? -5.797 -14.766 7.059 1 98.75 119 TRP B C 1
ATOM 3207 O O . TRP B 1 119 ? -6.117 -13.578 6.941 1 98.75 119 TRP B O 1
ATOM 3217 N N . GLU B 1 120 ? -6.641 -15.695 7.457 1 98.31 120 GLU B N 1
ATOM 3218 C CA . GLU B 1 120 ? -8.023 -15.352 7.777 1 98.31 120 GLU B CA 1
ATOM 3219 C C . GLU B 1 120 ? -8.094 -14.375 8.945 1 98.31 120 GLU B C 1
ATOM 3221 O O . GLU B 1 120 ? -8.977 -13.516 8.984 1 98.31 120 GLU B O 1
ATOM 3226 N N . ALA B 1 121 ? -7.176 -14.477 9.805 1 98.62 121 ALA B N 1
ATOM 3227 C CA . ALA B 1 121 ? -7.137 -13.609 10.977 1 98.62 121 ALA B CA 1
ATOM 3228 C C . ALA B 1 121 ? -6.828 -12.164 10.578 1 98.62 121 ALA B C 1
ATOM 3230 O O . ALA B 1 121 ? -7.031 -11.242 11.367 1 98.62 121 ALA B O 1
ATOM 3231 N N . LEU B 1 122 ? -6.375 -11.969 9.367 1 98.81 122 LEU B N 1
ATOM 3232 C CA . LEU B 1 122 ? -6.074 -10.625 8.883 1 98.81 122 LEU B CA 1
ATOM 3233 C C . LEU B 1 122 ? -7.332 -9.945 8.367 1 98.81 122 LEU B C 1
ATOM 3235 O O . LEU B 1 122 ? -7.305 -8.758 8.023 1 98.81 122 LEU B O 1
ATOM 3239 N N . GLY B 1 123 ? -8.445 -10.641 8.242 1 98.62 123 GLY B N 1
ATOM 3240 C CA . GLY B 1 123 ? -9.695 -10.07 7.773 1 98.62 123 GLY B CA 1
ATOM 3241 C C . GLY B 1 123 ? -9.914 -10.25 6.281 1 98.62 123 GLY B C 1
ATOM 3242 O O . GLY B 1 123 ? -10.695 -9.523 5.672 1 98.62 123 GLY B O 1
ATOM 3243 N N . VAL B 1 124 ? -9.25 -11.219 5.66 1 98.25 124 VAL B N 1
ATOM 3244 C CA . VAL B 1 124 ? -9.258 -11.375 4.211 1 98.25 124 VAL B CA 1
ATOM 3245 C C . VAL B 1 124 ? -10.625 -11.867 3.748 1 98.25 124 VAL B C 1
ATOM 3247 O O . VAL B 1 124 ? -10.977 -11.727 2.574 1 98.25 124 VAL B O 1
ATOM 3250 N N . ASP B 1 125 ? -11.43 -12.438 4.668 1 96.69 125 ASP B N 1
ATOM 3251 C CA . ASP B 1 125 ? -12.719 -13 4.277 1 96.69 125 ASP B CA 1
ATOM 3252 C C . ASP B 1 125 ? -13.867 -12.273 4.973 1 96.69 125 ASP B C 1
ATOM 3254 O O . ASP B 1 125 ? -14.953 -12.836 5.145 1 96.69 125 ASP B O 1
ATOM 3258 N N . TYR B 1 126 ? -13.578 -11.062 5.406 1 98 126 TYR B N 1
ATOM 3259 C CA . TYR B 1 126 ? -14.633 -10.297 6.07 1 98 126 TYR B CA 1
ATOM 3260 C C . TYR B 1 126 ? -15.789 -10.023 5.117 1 98 126 TYR B C 1
ATOM 3262 O O . TYR B 1 126 ? -15.578 -9.719 3.943 1 98 126 TYR B O 1
ATOM 3270 N N . ARG B 1 127 ? -16.938 -10.211 5.617 1 97.31 127 ARG B N 1
ATOM 3271 C CA . ARG B 1 127 ? -18.172 -9.969 4.863 1 97.31 127 ARG B CA 1
ATOM 3272 C C . ARG B 1 127 ? -18.453 -8.477 4.734 1 97.31 127 ARG B C 1
ATOM 3274 O O . ARG B 1 127 ? -17.906 -7.668 5.488 1 97.31 127 ARG B O 1
ATOM 3281 N N . PRO B 1 128 ? -19.281 -8.141 3.756 1 97.5 128 PRO B N 1
ATOM 3282 C CA . PRO B 1 128 ? -19.703 -6.738 3.709 1 97.5 128 PRO B CA 1
ATOM 3283 C C . PRO B 1 128 ? -20.484 -6.312 4.953 1 97.5 128 PRO B C 1
ATOM 3285 O O . PRO B 1 128 ? -21.047 -7.16 5.648 1 97.5 128 PRO B O 1
ATOM 3288 N N . GLY B 1 129 ? -20.422 -5.035 5.211 1 97.88 129 GLY B N 1
ATOM 3289 C CA . GLY B 1 129 ? -21.203 -4.426 6.277 1 97.88 129 GLY B CA 1
ATOM 3290 C C . GLY B 1 129 ? -22.094 -3.305 5.789 1 97.88 129 GLY B C 1
ATOM 3291 O O . GLY B 1 129 ? -22.406 -3.221 4.598 1 97.88 129 GLY B O 1
ATOM 3292 N N . VAL B 1 130 ? -22.625 -2.52 6.836 1 98.06 130 VAL B N 1
ATOM 3293 C CA . VAL B 1 130 ? -23.547 -1.446 6.5 1 98.06 130 VAL B CA 1
ATOM 3294 C C . VAL B 1 130 ? -23.062 -0.134 7.113 1 98.06 130 VAL B C 1
ATOM 3296 O O . VAL B 1 130 ? -22.656 -0.1 8.273 1 98.06 130 VAL B O 1
ATOM 3299 N N . ILE B 1 131 ? -23.047 0.857 6.266 1 98.56 131 ILE B N 1
ATOM 3300 C CA . ILE B 1 131 ? -22.859 2.205 6.785 1 98.56 131 ILE B CA 1
ATOM 3301 C C . ILE B 1 131 ? -24.109 3.045 6.527 1 98.56 131 ILE B C 1
ATOM 3303 O O . ILE B 1 131 ? -24.938 2.695 5.684 1 98.56 131 ILE B O 1
ATOM 3307 N N . SER B 1 132 ? -24.266 4.152 7.273 1 98.25 132 SER B N 1
ATOM 3308 C CA . SER B 1 132 ? -25.469 4.969 7.156 1 98.25 132 SER B CA 1
ATOM 3309 C C . SER B 1 132 ? -25.578 5.594 5.77 1 98.25 132 SER B C 1
ATOM 3311 O O . SER B 1 132 ? -24.594 5.68 5.043 1 98.25 132 SER B O 1
ATOM 3313 N N . TYR B 1 133 ? -26.797 6 5.477 1 98.25 133 TYR B N 1
ATOM 3314 C CA . TYR B 1 133 ? -27.062 6.676 4.211 1 98.25 133 TYR B CA 1
ATOM 3315 C C . TYR B 1 133 ? -26.203 7.93 4.082 1 98.25 133 TYR B C 1
ATOM 3317 O O . TYR B 1 133 ? -25.547 8.141 3.055 1 98.25 133 TYR B O 1
ATOM 3325 N N . LYS B 1 134 ? -26.172 8.711 5.086 1 98 134 LYS B N 1
ATOM 3326 C CA . LYS B 1 134 ? -25.391 9.938 5.09 1 98 134 LYS B CA 1
ATOM 3327 C C . LYS B 1 134 ? -23.906 9.641 4.902 1 98 134 LYS B C 1
ATOM 3329 O O . LYS B 1 134 ? -23.234 10.312 4.109 1 98 134 LYS B O 1
ATOM 3334 N N . ASP B 1 135 ? -23.438 8.625 5.539 1 98.19 135 ASP B N 1
ATOM 3335 C CA . ASP B 1 135 ? -22.031 8.258 5.453 1 98.19 135 ASP B CA 1
ATOM 3336 C C . ASP B 1 135 ? -21.688 7.723 4.066 1 98.19 135 ASP B C 1
ATOM 3338 O O . ASP B 1 135 ? -20.578 7.957 3.559 1 98.19 135 ASP B O 1
ATOM 3342 N N . GLY B 1 136 ? -22.594 6.945 3.52 1 98.44 136 GLY B N 1
ATOM 3343 C CA . GLY B 1 136 ? -22.375 6.449 2.172 1 98.44 136 GLY B CA 1
ATOM 3344 C C . GLY B 1 136 ? -22.219 7.559 1.147 1 98.44 136 GLY B C 1
ATOM 3345 O O . GLY B 1 136 ? -21.297 7.52 0.318 1 98.44 136 GLY B O 1
ATOM 3346 N N . LEU B 1 137 ? -23.078 8.539 1.271 1 98 137 LEU B N 1
ATOM 3347 C CA . LEU B 1 137 ? -22.984 9.68 0.367 1 98 137 LEU B CA 1
ATOM 3348 C C . LEU B 1 137 ? -21.656 10.414 0.544 1 98 137 LEU B C 1
ATOM 3350 O O . LEU B 1 137 ? -21 10.766 -0.439 1 98 137 LEU B O 1
ATOM 3354 N N . SER B 1 138 ? -21.281 10.57 1.776 1 96.94 138 SER B N 1
ATOM 3355 C CA . SER B 1 138 ? -20.031 11.266 2.08 1 96.94 138 SER B CA 1
ATOM 3356 C C . SER B 1 138 ? -18.828 10.445 1.634 1 96.94 138 SER B C 1
ATOM 3358 O O . SER B 1 138 ? -17.719 10.984 1.472 1 96.94 138 SER B O 1
ATOM 3360 N N . SER B 1 139 ? -19.031 9.117 1.474 1 97.56 139 SER B N 1
ATOM 3361 C CA . SER B 1 139 ? -17.953 8.234 1.05 1 97.56 139 SER B CA 1
ATOM 3362 C C . SER B 1 139 ? -17.891 8.125 -0.47 1 97.56 139 SER B C 1
ATOM 3364 O O . SER B 1 139 ? -17.094 7.359 -1.012 1 97.56 139 SER B O 1
ATOM 3366 N N . GLY B 1 140 ? -18.688 8.844 -1.146 1 96.19 140 GLY B N 1
ATOM 3367 C CA . GLY B 1 140 ? -18.641 8.898 -2.598 1 96.19 140 GLY B CA 1
ATOM 3368 C C . GLY B 1 140 ? -19.672 7.988 -3.258 1 96.19 140 GLY B C 1
ATOM 3369 O O . GLY B 1 140 ? -19.656 7.82 -4.48 1 96.19 140 GLY B O 1
ATOM 3370 N N . LEU B 1 141 ? -20.578 7.391 -2.477 1 97.94 141 LEU B N 1
ATOM 3371 C CA . LEU B 1 141 ? -21.641 6.566 -3.035 1 97.94 141 LEU B CA 1
ATOM 3372 C C . LEU B 1 141 ? -22.859 7.418 -3.381 1 97.94 141 LEU B C 1
ATOM 3374 O O . LEU B 1 141 ? -22.938 8.586 -2.988 1 97.94 141 LEU B O 1
ATOM 3378 N N . ASP B 1 142 ? -23.719 6.852 -4.168 1 97.25 142 ASP B N 1
ATOM 3379 C CA . ASP B 1 142 ? -24.969 7.543 -4.492 1 97.25 142 ASP B CA 1
ATOM 3380 C C . ASP B 1 142 ? -26.156 6.602 -4.391 1 97.25 142 ASP B C 1
ATOM 3382 O O . ASP B 1 142 ? -26.016 5.43 -4.035 1 97.25 142 ASP B O 1
ATOM 3386 N N . ASP B 1 143 ? -27.297 7.055 -4.762 1 96.56 143 ASP B N 1
ATOM 3387 C CA . ASP B 1 143 ? -28.562 6.367 -4.492 1 96.56 143 ASP B CA 1
ATOM 3388 C C . ASP B 1 143 ? -28.656 5.066 -5.281 1 96.56 143 ASP B C 1
ATOM 3390 O O . ASP B 1 143 ? -29.453 4.191 -4.957 1 96.56 143 ASP B O 1
ATOM 3394 N N . SER B 1 144 ? -27.891 4.922 -6.309 1 97.38 144 SER B N 1
ATOM 3395 C CA . SER B 1 144 ? -28 3.742 -7.164 1 97.38 144 SER B CA 1
ATOM 3396 C C . SER B 1 144 ? -27.312 2.537 -6.535 1 97.38 144 SER B C 1
ATOM 3398 O O . SER B 1 144 ? -27.516 1.401 -6.973 1 97.38 144 SER B O 1
ATOM 3400 N N . PHE B 1 145 ? -26.531 2.771 -5.523 1 98.5 145 PHE B N 1
ATOM 3401 C CA . PHE B 1 145 ? -25.781 1.688 -4.883 1 98.5 145 PHE B CA 1
ATOM 3402 C C . PHE B 1 145 ? -26.703 0.842 -4.016 1 98.5 145 PHE B C 1
ATOM 3404 O O . PHE B 1 145 ? -27.766 1.313 -3.57 1 98.5 145 PHE B O 1
ATOM 3411 N N . VAL B 1 146 ? -26.281 -0.385 -3.793 1 98.31 146 VAL B N 1
ATOM 3412 C CA . VAL B 1 146 ? -27.062 -1.346 -3.021 1 98.31 146 VAL B CA 1
ATOM 3413 C C . VAL B 1 146 ? -27.219 -0.847 -1.587 1 98.31 146 VAL B C 1
ATOM 3415 O O . VAL B 1 146 ? -26.234 -0.458 -0.945 1 98.31 146 VAL B O 1
ATOM 3418 N N . GLN B 1 147 ? -28.453 -0.867 -1.127 1 98.31 147 GLN B N 1
ATOM 3419 C CA . GLN B 1 147 ? -28.781 -0.423 0.221 1 98.31 147 GLN B CA 1
ATOM 3420 C C . GLN B 1 147 ? -29.562 -1.498 0.975 1 98.31 147 GLN B C 1
ATOM 3422 O O . GLN B 1 147 ? -30.234 -2.33 0.362 1 98.31 147 GLN B O 1
ATOM 3427 N N . ARG B 1 148 ? -29.375 -1.504 2.258 1 97.81 148 ARG B N 1
ATOM 3428 C CA . ARG B 1 148 ? -30.266 -2.277 3.111 1 97.81 148 ARG B CA 1
ATOM 3429 C C . ARG B 1 148 ? -31.672 -1.682 3.111 1 97.81 148 ARG B C 1
ATOM 3431 O O . ARG B 1 148 ? -31.828 -0.46 3.086 1 97.81 148 ARG B O 1
ATOM 3438 N N . ALA B 1 149 ? -32.656 -2.562 3.201 1 97.19 149 ALA B N 1
ATOM 3439 C CA . ALA B 1 149 ? -34.031 -2.107 3.209 1 97.19 149 ALA B CA 1
ATOM 3440 C C . ALA B 1 149 ? -34.344 -1.259 4.441 1 97.19 149 ALA B C 1
ATOM 3442 O O . ALA B 1 149 ? -33.812 -1.524 5.527 1 97.19 149 ALA B O 1
ATOM 3443 N N . PRO B 1 150 ? -35.25 -0.265 4.277 1 96.88 150 PRO B N 1
ATOM 3444 C CA . PRO B 1 150 ? -35.562 0.616 5.402 1 96.88 150 PRO B CA 1
ATOM 3445 C C . PRO B 1 150 ? -36.094 -0.146 6.617 1 96.88 150 PRO B C 1
ATOM 3447 O O . PRO B 1 150 ? -35.812 0.242 7.758 1 96.88 150 PRO B O 1
ATOM 3450 N N . GLN B 1 151 ? -36.812 -1.222 6.379 1 96.06 151 GLN B N 1
ATOM 3451 C CA . GLN B 1 151 ? -37.406 -1.989 7.477 1 96.06 151 GLN B CA 1
ATOM 3452 C C . GLN B 1 151 ? -36.312 -2.656 8.312 1 96.06 151 GLN B C 1
ATOM 3454 O O . GLN B 1 151 ? -36.531 -3.014 9.469 1 96.06 151 GLN B O 1
ATOM 3459 N N . HIS B 1 152 ? -35.125 -2.771 7.715 1 95.94 152 HIS B N 1
ATOM 3460 C CA . HIS B 1 152 ? -34 -3.377 8.43 1 95.94 152 HIS B CA 1
ATOM 3461 C C . HIS B 1 152 ? -33 -2.322 8.867 1 95.94 152 HIS B C 1
ATOM 3463 O O . HIS B 1 152 ? -31.875 -2.652 9.242 1 95.94 152 HIS B O 1
ATOM 3469 N N . GLY B 1 153 ? -33.344 -1.043 8.742 1 96 153 GLY B N 1
ATOM 3470 C CA . GLY B 1 153 ? -32.5 0.021 9.289 1 96 153 GLY B CA 1
ATOM 3471 C C . GLY B 1 153 ? -31.859 0.885 8.211 1 96 153 GLY B C 1
ATOM 3472 O O . GLY B 1 153 ? -31.25 1.913 8.516 1 96 153 GLY B O 1
ATOM 3473 N N . GLY B 1 154 ? -31.906 0.493 6.977 1 97.62 154 GLY B N 1
ATOM 3474 C CA . GLY B 1 154 ? -31.359 1.282 5.891 1 97.62 154 GLY B CA 1
ATOM 3475 C C . GLY B 1 154 ? -29.844 1.317 5.898 1 97.62 154 GLY B C 1
ATOM 3476 O O . GLY B 1 154 ? -29.203 0.636 6.703 1 97.62 154 GLY B O 1
ATOM 3477 N N . GLY B 1 155 ? -29.297 2.086 4.836 1 98.38 155 GLY B N 1
ATOM 3478 C CA . GLY B 1 155 ? -27.859 2.223 4.715 1 98.38 155 GLY B CA 1
ATOM 3479 C C . GLY B 1 155 ? -27.281 1.481 3.521 1 98.38 155 GLY B C 1
ATOM 3480 O O . GLY B 1 155 ? -27.984 0.69 2.883 1 98.38 155 GLY B O 1
ATOM 3481 N N . PHE B 1 156 ? -26.031 1.772 3.285 1 98.75 156 PHE B N 1
ATOM 3482 C CA . PHE B 1 156 ? -25.359 1.195 2.129 1 98.75 156 PHE B CA 1
ATOM 3483 C C . PHE B 1 156 ? -24.594 -0.065 2.521 1 98.75 156 PHE B C 1
ATOM 3485 O O . PHE B 1 156 ? -23.969 -0.116 3.586 1 98.75 156 PHE B O 1
ATOM 3492 N N . ILE B 1 157 ? -24.594 -1.069 1.659 1 98.38 157 ILE B N 1
ATOM 3493 C CA . ILE B 1 157 ? -23.75 -2.25 1.804 1 98.38 157 ILE B CA 1
ATOM 3494 C C . ILE B 1 157 ? -22.344 -1.938 1.305 1 98.38 157 ILE B C 1
ATOM 3496 O O . ILE B 1 157 ? -22.156 -1.518 0.159 1 98.38 157 ILE B O 1
ATOM 3500 N N . VAL B 1 158 ? -21.359 -2.137 2.197 1 98.75 158 VAL B N 1
ATOM 3501 C CA . VAL B 1 158 ? -20.016 -1.741 1.799 1 98.75 158 VAL B CA 1
ATOM 3502 C C . VAL B 1 158 ? -19 -2.768 2.305 1 98.75 158 VAL B C 1
ATOM 3504 O O . VAL B 1 158 ? -19.281 -3.52 3.24 1 98.75 158 VAL B O 1
ATOM 3507 N N . ASN B 1 159 ? -17.891 -2.859 1.671 1 98.5 159 ASN B N 1
ATOM 3508 C CA . ASN B 1 159 ? -16.672 -3.486 2.168 1 98.5 159 ASN B CA 1
ATOM 3509 C C . ASN B 1 159 ? -15.602 -2.449 2.496 1 98.5 159 ASN B C 1
ATOM 3511 O O . ASN B 1 159 ? -15.648 -1.325 1.993 1 98.5 159 ASN B O 1
ATOM 3515 N N . VAL B 1 160 ? -14.734 -2.818 3.391 1 98.69 160 VAL B N 1
ATOM 3516 C CA . VAL B 1 160 ? -13.602 -1.954 3.697 1 98.69 160 VAL B CA 1
ATOM 3517 C C . VAL B 1 160 ? -12.469 -2.219 2.707 1 98.69 160 VAL B C 1
ATOM 3519 O O . VAL B 1 160 ? -12.062 -3.367 2.512 1 98.69 160 VAL B O 1
ATOM 3522 N N . GLU B 1 161 ? -11.938 -1.173 2.115 1 98.69 161 GLU B N 1
ATOM 3523 C CA . GLU B 1 161 ? -10.945 -1.277 1.052 1 98.69 161 GLU B CA 1
ATOM 3524 C C . GLU B 1 161 ? -9.703 -2.033 1.525 1 98.69 161 GLU B C 1
ATOM 3526 O O . GLU B 1 161 ? -9.172 -2.877 0.803 1 98.69 161 GLU B O 1
ATOM 3531 N N . GLY B 1 162 ? -9.242 -1.711 2.727 1 98.81 162 GLY B N 1
ATOM 3532 C CA . GLY B 1 162 ? -8.055 -2.377 3.238 1 98.81 162 GLY B CA 1
ATOM 3533 C C . GLY B 1 162 ? -8.203 -3.885 3.314 1 98.81 162 GLY B C 1
ATOM 3534 O O . GLY B 1 162 ? -7.273 -4.625 2.99 1 98.81 162 GLY B O 1
ATOM 3535 N N . MET B 1 163 ? -9.336 -4.375 3.719 1 98.81 163 MET B N 1
ATOM 3536 C CA . MET B 1 163 ? -9.609 -5.812 3.777 1 98.81 163 MET B CA 1
ATOM 3537 C C . MET B 1 163 ? -9.695 -6.406 2.377 1 98.81 163 MET B C 1
ATOM 3539 O O . MET B 1 163 ? -9.219 -7.516 2.139 1 98.81 163 MET B O 1
ATOM 3543 N N . HIS B 1 164 ? -10.273 -5.637 1.506 1 98.75 164 HIS B N 1
ATOM 3544 C CA . HIS B 1 164 ? -10.344 -6.082 0.119 1 98.75 164 HIS B CA 1
ATOM 3545 C C . HIS B 1 164 ? -8.953 -6.277 -0.473 1 98.75 164 HIS B C 1
ATOM 3547 O O . HIS B 1 164 ? -8.703 -7.262 -1.171 1 98.75 164 HIS B O 1
ATOM 3553 N N . HIS B 1 165 ? -8.055 -5.332 -0.219 1 98.88 165 HIS B N 1
ATOM 3554 C CA . HIS B 1 165 ? -6.695 -5.441 -0.732 1 98.88 165 HIS B CA 1
ATOM 3555 C C . HIS B 1 165 ? -6 -6.691 -0.195 1 98.88 165 HIS B C 1
ATOM 3557 O O . HIS B 1 165 ? -5.316 -7.395 -0.94 1 98.88 165 HIS B O 1
ATOM 3563 N N . LEU B 1 166 ? -6.207 -6.961 1.068 1 98.94 166 LEU B N 1
ATOM 3564 C CA . LEU B 1 166 ? -5.617 -8.156 1.661 1 98.94 166 LEU B CA 1
ATOM 3565 C C . LEU B 1 166 ? -6.285 -9.422 1.124 1 98.94 166 LEU B C 1
ATOM 3567 O O . LEU B 1 166 ? -5.629 -10.445 0.952 1 98.94 166 LEU B O 1
ATOM 3571 N N . HIS B 1 167 ? -7.59 -9.375 0.898 1 98.69 167 HIS B N 1
ATOM 3572 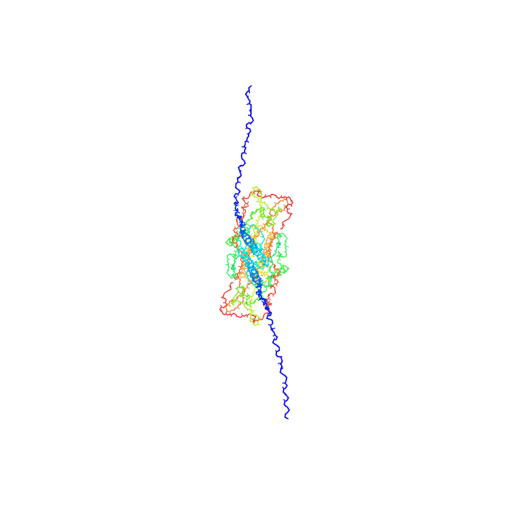C CA . HIS B 1 167 ? -8.305 -10.461 0.227 1 98.69 167 HIS B CA 1
ATOM 3573 C C . HIS B 1 167 ? -7.676 -10.773 -1.128 1 98.69 167 HIS B C 1
ATOM 3575 O O . HIS B 1 167 ? -7.445 -11.938 -1.456 1 98.69 167 HIS B O 1
ATOM 3581 N N . CYS B 1 168 ? -7.406 -9.695 -1.884 1 98.75 168 CYS B N 1
ATOM 3582 C CA . CYS B 1 168 ? -6.781 -9.844 -3.193 1 98.75 168 CYS B CA 1
ATOM 3583 C C . CYS B 1 168 ? -5.414 -10.508 -3.074 1 98.75 168 CYS B C 1
ATOM 3585 O O . CYS B 1 168 ? -5.09 -11.422 -3.836 1 98.75 168 CYS B O 1
ATOM 3587 N N . LEU B 1 169 ? -4.625 -10.07 -2.127 1 98.94 169 LEU B N 1
ATOM 3588 C CA . LEU B 1 169 ? -3.305 -10.664 -1.953 1 98.94 169 LEU B CA 1
ATOM 3589 C C . LEU B 1 169 ? -3.414 -12.141 -1.571 1 98.94 169 LEU B C 1
ATOM 3591 O O . LEU B 1 169 ? -2.621 -12.961 -2.029 1 98.94 169 LEU B O 1
ATOM 3595 N N . ASN B 1 170 ? -4.371 -12.438 -0.726 1 98.81 170 ASN B N 1
ATOM 3596 C CA . ASN B 1 170 ? -4.586 -13.828 -0.331 1 98.81 170 ASN B CA 1
ATOM 3597 C C . ASN B 1 170 ? -4.965 -14.695 -1.525 1 98.81 170 ASN B C 1
ATOM 3599 O O . ASN B 1 170 ? -4.547 -15.852 -1.613 1 98.81 170 ASN B O 1
ATOM 3603 N N . LEU B 1 171 ? -5.758 -14.156 -2.391 1 98.44 171 LEU B N 1
ATOM 3604 C CA . LEU B 1 171 ? -6.102 -14.922 -3.584 1 98.44 171 LEU B CA 1
ATOM 3605 C C . LEU B 1 171 ? -4.875 -15.148 -4.461 1 98.44 171 LEU B C 1
ATOM 3607 O O . LEU B 1 171 ? -4.719 -16.219 -5.055 1 98.44 171 LEU B O 1
ATOM 3611 N N . LEU B 1 172 ? -4.008 -14.156 -4.57 1 98.69 172 LEU B N 1
ATOM 3612 C CA . LEU B 1 172 ? -2.752 -14.352 -5.281 1 98.69 172 LEU B CA 1
ATOM 3613 C C . LEU B 1 172 ? -1.922 -15.453 -4.625 1 98.69 172 LEU B C 1
ATOM 3615 O O . LEU B 1 172 ? -1.385 -16.328 -5.316 1 98.69 172 LEU B O 1
ATOM 3619 N N . ARG B 1 173 ? -1.826 -15.414 -3.295 1 98.81 173 ARG B N 1
ATOM 3620 C CA . ARG B 1 173 ? -1.116 -16.453 -2.551 1 98.81 173 ARG B CA 1
ATOM 3621 C C . ARG B 1 173 ? -1.633 -17.844 -2.914 1 98.81 173 ARG B C 1
ATOM 3623 O O . ARG B 1 173 ? -0.848 -18.734 -3.215 1 98.81 173 ARG B O 1
ATOM 3630 N N . LYS B 1 174 ? -2.904 -17.984 -2.891 1 98.25 174 LYS B N 1
ATOM 3631 C CA . LYS B 1 174 ? -3.535 -19.281 -3.135 1 98.25 174 LYS B CA 1
ATOM 3632 C C . LYS B 1 174 ? -3.344 -19.719 -4.586 1 98.25 174 LYS B C 1
ATOM 3634 O O . LYS B 1 174 ? -3.436 -20.906 -4.895 1 98.25 174 LYS B O 1
ATOM 3639 N N . SER B 1 175 ? -3.02 -18.766 -5.461 1 97.69 175 SER B N 1
ATOM 3640 C CA . SER B 1 175 ? -2.943 -19.031 -6.891 1 97.69 175 SER B CA 1
ATOM 3641 C C . SER B 1 175 ? -1.495 -19.172 -7.352 1 97.69 175 SER B C 1
ATOM 3643 O O . SER B 1 175 ? -1.221 -19.203 -8.555 1 97.69 175 SER B O 1
ATOM 3645 N N . LEU B 1 176 ? -0.58 -19.141 -6.457 1 98.06 176 LEU B N 1
ATOM 3646 C CA . LEU B 1 176 ? 0.819 -19.391 -6.789 1 98.06 176 LEU B CA 1
ATOM 3647 C C . LEU B 1 176 ? 1.023 -20.828 -7.23 1 98.06 176 LEU B C 1
ATOM 3649 O O . LEU B 1 176 ? 0.302 -21.719 -6.793 1 98.06 176 LEU B O 1
ATOM 3653 N N . TRP B 1 177 ? 2.055 -21.031 -8.031 1 95.88 177 TRP B N 1
ATOM 3654 C CA . TRP B 1 177 ? 2.223 -22.297 -8.727 1 95.88 177 TRP B CA 1
ATOM 3655 C C . TRP B 1 177 ? 2.258 -23.469 -7.746 1 95.88 177 TRP B C 1
ATOM 3657 O O . TRP B 1 177 ? 1.731 -24.547 -8.031 1 95.88 177 TRP B O 1
ATOM 3667 N N . TYR B 1 178 ? 2.799 -23.312 -6.547 1 95.69 178 TYR B N 1
ATOM 3668 C CA . TYR B 1 178 ? 2.965 -24.422 -5.609 1 95.69 178 TYR B CA 1
ATOM 3669 C C . TYR B 1 178 ? 1.753 -24.547 -4.691 1 95.69 178 TYR B C 1
ATOM 3671 O O . TYR B 1 178 ? 1.615 -25.531 -3.967 1 95.69 178 TYR B O 1
ATOM 3679 N N . ASN B 1 179 ? 0.867 -23.562 -4.691 1 96.88 179 ASN B N 1
ATOM 3680 C CA . ASN B 1 179 ? -0.313 -23.562 -3.832 1 96.88 179 ASN B CA 1
ATOM 3681 C C . ASN B 1 179 ? -1.578 -23.891 -4.617 1 96.88 179 ASN B C 1
ATOM 3683 O O . ASN B 1 179 ? -2.562 -24.375 -4.047 1 96.88 179 ASN B O 1
ATOM 3687 N N . TYR B 1 180 ? -1.566 -23.688 -5.891 1 95.94 180 TYR B N 1
ATOM 3688 C CA . TYR B 1 180 ? -2.76 -23.641 -6.727 1 95.94 180 TYR B CA 1
ATOM 3689 C C . TYR B 1 180 ? -3.523 -24.953 -6.676 1 95.94 180 TYR B C 1
ATOM 3691 O O . TYR B 1 180 ? -4.738 -24.969 -6.453 1 95.94 180 TYR B O 1
ATOM 3699 N N . GLU B 1 181 ? -2.857 -26.078 -6.824 1 95.12 181 GLU B N 1
ATOM 3700 C CA . GLU B 1 181 ? -3.537 -27.375 -6.867 1 95.12 181 GLU B CA 1
ATOM 3701 C C . GLU B 1 181 ? -4.234 -27.672 -5.543 1 95.12 181 GLU B C 1
ATOM 3703 O O . GLU B 1 181 ? -5.336 -28.234 -5.527 1 95.12 181 GLU B O 1
ATOM 3708 N N . TYR B 1 182 ? -3.596 -27.312 -4.457 1 96.62 182 TYR B N 1
ATOM 3709 C CA . TYR B 1 182 ? -4.176 -27.531 -3.137 1 96.62 182 TYR B CA 1
ATOM 3710 C C . TYR B 1 182 ? -5.516 -26.812 -3.008 1 96.62 182 TYR B C 1
ATOM 3712 O O . TYR B 1 182 ? -6.508 -27.406 -2.588 1 96.62 182 TYR B O 1
ATOM 3720 N N . TYR B 1 183 ? -5.559 -25.609 -3.412 1 96.5 183 TYR B N 1
ATOM 3721 C CA . TYR B 1 183 ? -6.758 -24.812 -3.207 1 96.5 183 TYR B CA 1
ATOM 3722 C C . TYR B 1 183 ? -7.797 -25.094 -4.289 1 96.5 183 TYR B C 1
ATOM 3724 O O . TYR B 1 183 ? -9 -24.984 -4.047 1 96.5 183 TYR B O 1
ATOM 3732 N N . LYS B 1 184 ? -7.312 -25.391 -5.461 1 93.88 184 LYS B N 1
ATOM 3733 C CA . LYS B 1 184 ? -8.242 -25.844 -6.484 1 93.88 184 LYS B CA 1
ATOM 3734 C C . LYS B 1 184 ? -9.023 -27.078 -6.012 1 93.88 184 LYS B C 1
ATOM 3736 O O . LYS B 1 184 ? -10.234 -27.156 -6.195 1 93.88 184 LYS B O 1
ATOM 3741 N N . ASP B 1 185 ? -8.336 -27.984 -5.402 1 94 185 ASP B N 1
ATOM 3742 C CA . ASP B 1 185 ? -8.953 -29.219 -4.891 1 94 185 ASP B CA 1
ATOM 3743 C C . ASP B 1 185 ? -9.898 -28.906 -3.734 1 94 185 ASP B C 1
ATOM 3745 O O . ASP B 1 185 ? -10.945 -29.547 -3.6 1 94 185 ASP B O 1
ATOM 3749 N N . LEU B 1 186 ? -9.461 -27.984 -2.891 1 92.5 186 LEU B N 1
ATOM 3750 C CA . LEU B 1 186 ? -10.297 -27.609 -1.76 1 92.5 186 LEU B CA 1
ATOM 3751 C C . LEU B 1 186 ? -11.578 -26.922 -2.238 1 92.5 186 LEU B C 1
ATOM 3753 O O . LEU B 1 186 ? -12.641 -27.109 -1.645 1 92.5 186 LEU B O 1
ATOM 3757 N N . GLY B 1 187 ? -11.398 -26.062 -3.293 1 89.19 187 GLY B N 1
ATOM 3758 C CA . GLY B 1 187 ? -12.539 -25.344 -3.852 1 89.19 187 GLY B CA 1
ATOM 3759 C C . GLY B 1 187 ? -12.977 -24.172 -3.012 1 89.19 187 GLY B C 1
ATOM 3760 O O . GLY B 1 187 ? -12.164 -23.578 -2.285 1 89.19 187 GLY B O 1
ATOM 3761 N N . GLY B 1 188 ? -14.219 -23.609 -3.375 1 79.75 188 GLY B N 1
ATOM 3762 C CA . GLY B 1 188 ? -14.797 -22.5 -2.623 1 79.75 188 GLY B CA 1
ATOM 3763 C C . GLY B 1 188 ? -14.445 -21.141 -3.199 1 79.75 188 GLY B C 1
ATOM 3764 O O . GLY B 1 188 ? -13.438 -21 -3.893 1 79.75 188 GLY B O 1
ATOM 3765 N N . HIS B 1 189 ? -15.406 -20.266 -2.92 1 77.81 189 HIS B N 1
ATOM 3766 C CA . HIS B 1 189 ? -15.242 -18.875 -3.301 1 77.81 189 HIS B CA 1
ATOM 3767 C C . HIS B 1 189 ? -14.844 -18.734 -4.766 1 77.81 189 HIS B C 1
ATOM 3769 O O . HIS B 1 189 ? -15.57 -19.188 -5.656 1 77.81 189 HIS B O 1
ATOM 3775 N N . ALA B 1 190 ? -13.703 -18.156 -5.051 1 81.62 190 ALA B N 1
ATOM 3776 C CA . ALA B 1 190 ? -13.25 -17.922 -6.422 1 81.62 190 ALA B CA 1
ATOM 3777 C C . ALA B 1 190 ? -12.922 -19.234 -7.117 1 81.62 190 ALA B C 1
ATOM 3779 O O . ALA B 1 190 ? -13.07 -19.359 -8.336 1 81.62 190 ALA B O 1
ATOM 3780 N N . PHE B 1 191 ? -12.531 -20.25 -6.395 1 83.56 191 PHE B N 1
ATOM 3781 C CA . PHE B 1 191 ? -12.07 -21.5 -6.965 1 83.56 191 PHE B CA 1
ATOM 3782 C C . PHE B 1 191 ? -13.25 -22.344 -7.449 1 83.56 191 PHE B C 1
ATOM 3784 O O . PHE B 1 191 ? -13.055 -23.391 -8.078 1 83.56 191 PHE B O 1
ATOM 3791 N N . LYS B 1 192 ? -14.461 -21.859 -7.168 1 81 192 LYS B N 1
ATOM 3792 C CA . LYS B 1 192 ? -15.641 -22.5 -7.75 1 81 192 LYS B CA 1
ATOM 3793 C C . LYS B 1 192 ? -15.727 -22.219 -9.25 1 81 192 LYS B C 1
ATOM 3795 O O . LYS B 1 192 ? -16.406 -22.953 -9.984 1 81 192 LYS B O 1
ATOM 3800 N N . ASN B 1 193 ? -15.094 -21.156 -9.57 1 80.38 193 ASN B N 1
ATOM 3801 C CA . ASN B 1 193 ? -15.031 -20.797 -10.984 1 80.38 193 ASN B CA 1
ATOM 3802 C C . ASN B 1 193 ? -13.891 -21.516 -11.695 1 80.38 193 ASN B C 1
ATOM 3804 O O . ASN B 1 193 ? -12.953 -22 -11.047 1 80.38 193 ASN B O 1
ATOM 3808 N N . ASP B 1 194 ? -14.195 -21.875 -12.969 1 75.44 194 ASP B N 1
ATOM 3809 C CA . ASP B 1 194 ? -13.141 -22.547 -13.703 1 75.44 194 ASP B CA 1
ATOM 3810 C C . ASP B 1 194 ? -12.641 -21.688 -14.859 1 75.44 194 ASP B C 1
ATOM 3812 O O . ASP B 1 194 ? -13.266 -20.688 -15.219 1 75.44 194 ASP B O 1
ATOM 3816 N N . GLY B 1 195 ? -11.422 -22.031 -15.242 1 82 195 GLY B N 1
ATOM 3817 C CA . GLY B 1 195 ? -10.891 -21.484 -16.484 1 82 195 GLY B CA 1
ATOM 3818 C C . GLY B 1 195 ? -10.688 -19.984 -16.438 1 82 195 GLY B C 1
ATOM 3819 O O . GLY B 1 195 ? -10.062 -19.469 -15.523 1 82 195 GLY B O 1
ATOM 3820 N N . GLU B 1 196 ? -11.305 -19.281 -17.359 1 86.44 196 GLU B N 1
ATOM 3821 C CA . GLU B 1 196 ? -11.062 -17.875 -17.656 1 86.44 196 GLU B CA 1
ATOM 3822 C C . GLU B 1 196 ? -11.703 -16.969 -16.594 1 86.44 196 GLU B C 1
ATOM 3824 O O . GLU B 1 196 ? -11.156 -15.93 -16.25 1 86.44 196 GLU B O 1
ATOM 3829 N N . VAL B 1 197 ? -12.773 -17.406 -16.031 1 87.19 197 VAL B N 1
ATOM 3830 C CA . VAL B 1 197 ? -13.438 -16.594 -15.016 1 87.19 197 VAL B CA 1
ATOM 3831 C C . VAL B 1 197 ? -12.578 -16.547 -13.75 1 87.19 197 VAL B C 1
ATOM 3833 O O . VAL B 1 197 ? -12.453 -15.492 -13.117 1 87.19 197 VAL B O 1
ATOM 3836 N N . PHE B 1 198 ? -12 -17.719 -13.391 1 92.75 198 PHE B N 1
ATOM 3837 C CA . PHE B 1 198 ? -11.117 -17.719 -12.227 1 92.75 198 PHE B CA 1
ATOM 3838 C C . PHE B 1 198 ? -9.906 -16.828 -12.469 1 92.75 198 PHE B C 1
ATOM 3840 O O . PHE B 1 198 ? -9.5 -16.078 -11.578 1 92.75 198 PHE B O 1
ATOM 3847 N N . ARG B 1 199 ? -9.391 -16.906 -13.672 1 94.75 199 ARG B N 1
ATOM 3848 C CA . ARG B 1 199 ? -8.25 -16.047 -14 1 94.75 199 ARG B CA 1
ATOM 3849 C C . ARG B 1 199 ? -8.609 -14.578 -13.883 1 94.75 199 ARG B C 1
ATOM 3851 O O . ARG B 1 199 ? -7.789 -13.758 -13.461 1 94.75 199 ARG B O 1
ATOM 3858 N N . MET B 1 200 ? -9.836 -14.234 -14.219 1 93.94 200 MET B N 1
ATOM 3859 C CA . MET B 1 200 ? -10.289 -12.852 -14.117 1 93.94 200 MET B CA 1
ATOM 3860 C C . MET B 1 200 ? -10.289 -12.391 -12.664 1 93.94 200 MET B C 1
ATOM 3862 O O . MET B 1 200 ? -9.977 -11.234 -12.375 1 93.94 200 MET B O 1
ATOM 3866 N N . HIS B 1 201 ? -10.656 -13.336 -11.758 1 95.44 201 HIS B N 1
ATOM 3867 C CA . HIS B 1 201 ? -10.586 -13.016 -10.336 1 95.44 201 HIS B CA 1
ATOM 3868 C C . HIS B 1 201 ? -9.148 -12.742 -9.906 1 95.44 201 HIS B C 1
ATOM 3870 O O . HIS B 1 201 ? -8.875 -11.742 -9.234 1 95.44 201 HIS B O 1
ATOM 3876 N N . VAL B 1 202 ? -8.297 -13.547 -10.375 1 97.62 202 VAL B N 1
ATOM 3877 C CA . VAL B 1 202 ? -6.902 -13.469 -9.953 1 97.62 202 VAL B CA 1
ATOM 3878 C C . VAL B 1 202 ? -6.254 -12.211 -10.539 1 97.62 202 VAL B C 1
ATOM 3880 O O . VAL B 1 202 ? -5.547 -11.492 -9.836 1 97.62 202 VAL B O 1
ATOM 3883 N N . THR B 1 203 ? -6.562 -11.914 -11.789 1 97.94 203 THR B N 1
ATOM 3884 C CA . THR B 1 203 ? -5.93 -10.758 -12.43 1 97.94 203 THR B CA 1
ATOM 3885 C C . THR B 1 203 ? -6.527 -9.453 -11.906 1 97.94 203 THR B C 1
ATOM 3887 O O . THR B 1 203 ? -5.84 -8.438 -11.836 1 97.94 203 THR B O 1
ATOM 3890 N N . HIS B 1 204 ? -7.781 -9.484 -11.57 1 97.56 204 HIS B N 1
ATOM 3891 C CA . HIS B 1 204 ? -8.359 -8.352 -10.852 1 97.56 204 HIS B CA 1
ATOM 3892 C C . HIS B 1 204 ? -7.59 -8.055 -9.57 1 97.56 204 HIS B C 1
ATOM 3894 O O . HIS B 1 204 ? -7.258 -6.898 -9.297 1 97.56 204 HIS B O 1
ATOM 3900 N N . CYS B 1 205 ? -7.344 -9.117 -8.805 1 98.44 205 CYS B N 1
ATOM 3901 C CA . CYS B 1 205 ? -6.625 -8.977 -7.543 1 98.44 205 CYS B CA 1
ATOM 3902 C C . CYS B 1 205 ? -5.207 -8.469 -7.773 1 98.44 205 CYS B C 1
ATOM 3904 O O . CYS B 1 205 ? -4.738 -7.586 -7.055 1 98.44 205 CYS B O 1
ATOM 3906 N N . LEU B 1 206 ? -4.555 -9.016 -8.828 1 98.88 206 LEU B N 1
ATOM 3907 C CA . LEU B 1 206 ? -3.207 -8.578 -9.164 1 98.88 206 LEU B CA 1
ATOM 3908 C C . LEU B 1 206 ? -3.174 -7.086 -9.461 1 98.88 206 LEU B C 1
ATOM 3910 O O . LEU B 1 206 ? -2.35 -6.355 -8.906 1 98.88 206 LEU B O 1
ATOM 3914 N N . ASP B 1 207 ? -4.074 -6.66 -10.25 1 98.88 207 ASP B N 1
ATOM 3915 C CA . ASP B 1 207 ? -4.102 -5.266 -10.68 1 98.88 207 ASP B CA 1
ATOM 3916 C C . ASP B 1 207 ? -4.52 -4.348 -9.531 1 98.88 207 ASP B C 1
ATOM 3918 O O . ASP B 1 207 ? -4.051 -3.213 -9.43 1 98.88 207 ASP B O 1
ATOM 3922 N N . THR B 1 208 ? -5.434 -4.793 -8.703 1 98.81 208 THR B N 1
ATOM 3923 C CA . THR B 1 208 ? -5.828 -4.023 -7.531 1 98.81 208 THR B CA 1
ATOM 3924 C C . THR B 1 208 ? -4.629 -3.76 -6.625 1 98.81 208 THR B C 1
ATOM 3926 O O . THR B 1 208 ? -4.391 -2.623 -6.215 1 98.81 208 THR B O 1
ATOM 3929 N N . VAL B 1 209 ? -3.83 -4.793 -6.371 1 98.94 209 VAL B N 1
ATOM 3930 C CA . VAL B 1 209 ? -2.656 -4.656 -5.512 1 98.94 209 VAL B CA 1
ATOM 3931 C C . VAL B 1 209 ? -1.622 -3.762 -6.195 1 98.94 209 VAL B C 1
ATOM 3933 O O . VAL B 1 209 ? -0.976 -2.939 -5.539 1 98.94 209 VAL B O 1
ATOM 3936 N N . ARG B 1 210 ? -1.481 -3.883 -7.531 1 98.94 210 ARG B N 1
ATOM 3937 C CA . ARG B 1 210 ? -0.577 -3.008 -8.273 1 98.94 210 ARG B CA 1
ATOM 3938 C C . ARG B 1 210 ? -0.945 -1.542 -8.062 1 98.94 210 ARG B C 1
ATOM 3940 O O . ARG B 1 210 ? -0.087 -0.722 -7.734 1 98.94 210 ARG B O 1
ATOM 3947 N N . GLN B 1 211 ? -2.186 -1.243 -8.211 1 98.88 211 GLN B N 1
ATOM 3948 C CA . GLN B 1 211 ? -2.65 0.138 -8.133 1 98.88 211 GLN B CA 1
ATOM 3949 C C . GLN B 1 211 ? -2.488 0.695 -6.723 1 98.88 211 GLN B C 1
ATOM 3951 O O . GLN B 1 211 ? -2.098 1.852 -6.547 1 98.88 211 GLN B O 1
ATOM 3956 N N . VAL B 1 212 ? -2.777 -0.151 -5.723 1 98.88 212 VAL B N 1
ATOM 3957 C CA . VAL B 1 212 ? -2.672 0.364 -4.359 1 98.88 212 VAL B CA 1
ATOM 3958 C C . VAL B 1 212 ? -1.203 0.589 -4.004 1 98.88 212 VAL B C 1
ATOM 3960 O O . VAL B 1 212 ? -0.868 1.54 -3.295 1 98.88 212 VAL B O 1
ATOM 3963 N N . LEU B 1 213 ? -0.257 -0.284 -4.48 1 98.94 213 LEU B N 1
ATOM 3964 C CA . LEU B 1 213 ? 1.168 -0.088 -4.238 1 98.94 213 LEU B CA 1
ATOM 3965 C C . LEU B 1 213 ? 1.665 1.187 -4.91 1 98.94 213 LEU B C 1
ATOM 3967 O O . LEU B 1 213 ? 2.473 1.923 -4.336 1 98.94 213 LEU B O 1
ATOM 3971 N N . MET B 1 214 ? 1.172 1.466 -6.109 1 98.88 214 MET B N 1
ATOM 3972 C CA . MET B 1 214 ? 1.53 2.697 -6.805 1 98.88 214 MET B CA 1
ATOM 3973 C C . MET B 1 214 ? 0.944 3.914 -6.098 1 98.88 214 MET B C 1
ATOM 3975 O O . MET B 1 214 ? 1.617 4.938 -5.953 1 98.88 214 MET B O 1
ATOM 3979 N N . CYS B 1 215 ? -0.311 3.787 -5.668 1 98.88 215 CYS B N 1
ATOM 3980 C CA . CYS B 1 215 ? -1.007 4.875 -4.988 1 98.88 215 CYS B CA 1
ATOM 3981 C C . CYS B 1 215 ? -0.273 5.281 -3.717 1 98.88 215 CYS B C 1
ATOM 3983 O O . CYS B 1 215 ? -0.15 6.469 -3.418 1 98.88 215 CYS B O 1
ATOM 3985 N N . ASN B 1 216 ? 0.208 4.281 -2.969 1 98.69 216 ASN B N 1
ATOM 3986 C CA . ASN B 1 216 ? 0.919 4.488 -1.713 1 98.69 216 ASN B CA 1
ATOM 3987 C C . ASN B 1 216 ? 2.408 4.184 -1.854 1 98.69 216 ASN B C 1
ATOM 3989 O O . ASN B 1 216 ? 3.002 3.555 -0.976 1 98.69 216 ASN B O 1
ATOM 3993 N N . VAL B 1 217 ? 2.969 4.605 -2.982 1 98.81 217 VAL B N 1
ATOM 3994 C CA . VAL B 1 217 ? 4.355 4.262 -3.27 1 98.81 217 VAL B CA 1
ATOM 3995 C C . VAL B 1 217 ? 5.238 4.641 -2.082 1 98.81 217 VAL B C 1
ATOM 3997 O O . VAL B 1 217 ? 5.176 5.77 -1.589 1 98.81 217 VAL B O 1
ATOM 4000 N N . ASP B 1 218 ? 5.977 3.695 -1.566 1 98.75 218 ASP B N 1
ATOM 4001 C CA . ASP B 1 218 ? 6.879 3.896 -0.435 1 98.75 218 ASP B CA 1
ATOM 4002 C C . ASP B 1 218 ? 8.109 4.699 -0.848 1 98.75 218 ASP B C 1
ATOM 4004 O O . ASP B 1 218 ? 8.812 4.328 -1.79 1 98.75 218 ASP B O 1
ATOM 4008 N N . THR B 1 219 ? 8.406 5.738 -0.113 1 98.62 219 THR B N 1
ATOM 4009 C CA . THR B 1 219 ? 9.453 6.672 -0.508 1 98.62 219 THR B CA 1
ATOM 4010 C C . THR B 1 219 ? 10.734 6.402 0.27 1 98.62 219 THR B C 1
ATOM 4012 O O . THR B 1 219 ? 11.711 7.152 0.156 1 98.62 219 THR B O 1
ATOM 4015 N N . GLY B 1 220 ? 10.734 5.383 1.1 1 98.25 220 GLY B N 1
ATOM 4016 C CA . GLY B 1 220 ? 11.945 5.012 1.818 1 98.25 220 GLY B CA 1
ATOM 4017 C C . GLY B 1 220 ? 12.977 4.336 0.937 1 98.25 220 GLY B C 1
ATOM 4018 O O . GLY B 1 220 ? 12.742 4.117 -0.253 1 98.25 220 GLY B O 1
ATOM 4019 N N . VAL B 1 221 ? 14.141 4.078 1.566 1 98.56 221 VAL B N 1
ATOM 4020 C CA . VAL B 1 221 ? 15.195 3.344 0.876 1 98.56 221 VAL B CA 1
ATOM 4021 C C . VAL B 1 221 ? 15.641 2.16 1.729 1 98.56 221 VAL B C 1
ATOM 4023 O O . VAL B 1 221 ? 15.469 2.164 2.951 1 98.56 221 VAL B O 1
ATOM 4026 N N . LEU B 1 222 ? 16.125 1.167 1.081 1 98.38 222 LEU B N 1
ATOM 4027 C CA . LEU B 1 222 ? 16.734 0.04 1.784 1 98.38 222 LEU B CA 1
ATOM 4028 C C . LEU B 1 222 ? 18.172 -0.167 1.34 1 98.38 222 LEU B C 1
ATOM 4030 O O . LEU B 1 222 ? 18.5 0.001 0.161 1 98.38 222 LEU B O 1
ATOM 4034 N N . GLY B 1 223 ? 19.047 -0.367 2.283 1 98.44 223 GLY B N 1
ATOM 4035 C CA . GLY B 1 223 ? 20.469 -0.553 2.033 1 98.44 223 GLY B CA 1
ATOM 4036 C C . GLY B 1 223 ? 20.859 -2.004 1.816 1 98.44 223 GLY B C 1
ATOM 4037 O O . GLY B 1 223 ? 19.984 -2.875 1.738 1 98.44 223 GLY B O 1
ATOM 4038 N N . GLN B 1 224 ? 22.125 -2.188 1.627 1 98.19 224 GLN B N 1
ATOM 4039 C CA . GLN B 1 224 ? 22.703 -3.518 1.502 1 98.19 224 GLN B CA 1
ATOM 4040 C C . GLN B 1 224 ? 23.734 -3.775 2.605 1 98.19 224 GLN B C 1
ATOM 4042 O O . GLN B 1 224 ? 24.359 -2.842 3.102 1 98.19 224 GLN B O 1
ATOM 4047 N N . VAL B 1 225 ? 23.859 -5.035 2.912 1 98 225 VAL B N 1
ATOM 4048 C CA . VAL B 1 225 ? 24.828 -5.43 3.936 1 98 225 VAL B CA 1
ATOM 4049 C C . VAL B 1 225 ? 25.766 -6.492 3.371 1 98 225 VAL B C 1
ATOM 4051 O O . VAL B 1 225 ? 25.469 -7.133 2.365 1 98 225 VAL B O 1
ATOM 4054 N N . TRP B 1 226 ? 26.891 -6.617 4.012 1 97.69 226 TRP B N 1
ATOM 4055 C CA . TRP B 1 226 ? 27.859 -7.645 3.643 1 97.69 226 TRP B CA 1
ATOM 4056 C C . TRP B 1 226 ? 27.547 -8.961 4.344 1 97.69 226 TRP B C 1
ATOM 4058 O O . TRP B 1 226 ? 27.328 -8.992 5.555 1 97.69 226 TRP B O 1
ATOM 4068 N N . VAL B 1 227 ? 27.531 -10 3.537 1 96.56 227 VAL B N 1
ATOM 4069 C CA . VAL B 1 227 ? 27.266 -11.312 4.102 1 96.56 227 VAL B CA 1
ATOM 4070 C C . VAL B 1 227 ? 28.359 -12.297 3.664 1 96.56 227 VAL B C 1
ATOM 4072 O O . VAL B 1 227 ? 29.109 -12.016 2.736 1 96.56 227 VAL B O 1
ATOM 4075 N N . ASN B 1 228 ? 28.469 -13.453 4.363 1 94.12 228 ASN B N 1
ATOM 4076 C CA . ASN B 1 228 ? 29.422 -14.508 4.027 1 94.12 228 ASN B CA 1
ATOM 4077 C C . ASN B 1 228 ? 30.859 -14.07 4.277 1 94.12 228 ASN B C 1
ATOM 4079 O O . ASN B 1 228 ? 31.562 -13.68 3.344 1 94.12 228 ASN B O 1
ATOM 4083 N N . PRO B 1 229 ? 31.406 -14.266 5.383 1 93.75 229 PRO B N 1
ATOM 4084 C CA . PRO B 1 229 ? 32.75 -13.781 5.742 1 93.75 229 PRO B CA 1
ATOM 4085 C C . PRO B 1 229 ? 33.844 -14.383 4.867 1 93.75 229 PRO B C 1
ATOM 4087 O O . PRO B 1 229 ? 34.875 -13.734 4.621 1 93.75 229 PRO B O 1
ATOM 4090 N N . LYS B 1 230 ? 33.719 -15.555 4.406 1 93.5 230 LYS B N 1
ATOM 4091 C CA . LYS B 1 230 ? 34.75 -16.203 3.592 1 93.5 230 LYS B CA 1
ATOM 4092 C C . LYS B 1 230 ? 34.781 -15.602 2.191 1 93.5 230 LYS B C 1
ATOM 4094 O O . LYS B 1 230 ? 35.875 -15.492 1.599 1 93.5 230 LYS B O 1
ATOM 4099 N N . ASN B 1 231 ? 33.625 -15.227 1.675 1 93.31 231 ASN B N 1
ATOM 4100 C CA . ASN B 1 231 ? 33.5 -14.57 0.377 1 93.31 231 ASN B CA 1
ATOM 4101 C C . ASN B 1 231 ? 32.438 -13.477 0.406 1 93.31 231 ASN B C 1
ATOM 4103 O O . ASN B 1 231 ? 31.328 -13.664 -0.115 1 93.31 231 ASN B O 1
ATOM 4107 N N . PRO B 1 232 ? 32.812 -12.391 0.938 1 94.12 232 PRO B N 1
ATOM 4108 C CA . PRO B 1 232 ? 31.828 -11.352 1.203 1 94.12 232 PRO B CA 1
ATOM 4109 C C . PRO B 1 232 ? 31.109 -10.883 -0.061 1 94.12 232 PRO B C 1
ATOM 4111 O O . PRO B 1 232 ? 31.75 -10.68 -1.098 1 94.12 232 PRO B O 1
ATOM 4114 N N . ASN B 1 233 ? 29.828 -10.82 0.023 1 94 233 ASN B N 1
ATOM 4115 C CA . ASN B 1 233 ? 29.016 -10.273 -1.052 1 94 233 ASN B CA 1
ATOM 4116 C C . ASN B 1 233 ? 27.906 -9.367 -0.511 1 94 233 ASN B C 1
ATOM 4118 O O . ASN B 1 233 ? 27.453 -9.539 0.619 1 94 233 ASN B O 1
ATOM 4122 N N . ALA B 1 234 ? 27.547 -8.406 -1.303 1 95.38 234 ALA B N 1
ATOM 4123 C CA . ALA B 1 234 ? 26.5 -7.449 -0.939 1 95.38 234 ALA B CA 1
ATOM 4124 C C . ALA B 1 234 ? 25.109 -8.078 -1.084 1 95.38 234 ALA B C 1
ATOM 4126 O O . ALA B 1 234 ? 24.844 -8.797 -2.049 1 95.38 234 ALA B O 1
ATOM 4127 N N . PHE B 1 235 ? 24.266 -7.844 -0.078 1 96.06 235 PHE B N 1
ATOM 4128 C CA . PHE B 1 235 ? 22.906 -8.352 -0.076 1 96.06 235 PHE B CA 1
ATOM 4129 C C . PHE B 1 235 ? 21.938 -7.301 0.47 1 96.06 235 PHE B C 1
ATOM 4131 O O . PHE B 1 235 ? 22.203 -6.688 1.506 1 96.06 235 PHE B O 1
ATOM 4138 N N . PRO B 1 236 ? 20.828 -7.133 -0.248 1 96.88 236 PRO B N 1
ATOM 4139 C CA . PRO B 1 236 ? 19.859 -6.172 0.277 1 96.88 236 PRO B CA 1
ATOM 4140 C C . PRO B 1 236 ? 19.344 -6.547 1.669 1 96.88 236 PRO B C 1
ATOM 4142 O O . PRO B 1 236 ? 19.062 -7.719 1.931 1 96.88 236 PRO B O 1
ATOM 4145 N N . ASP B 1 237 ? 19.344 -5.605 2.572 1 97.25 237 ASP B N 1
ATOM 4146 C CA . ASP B 1 237 ? 18.734 -5.789 3.887 1 97.25 237 ASP B CA 1
ATOM 4147 C C . ASP B 1 237 ? 17.266 -5.398 3.871 1 97.25 237 ASP B C 1
ATOM 4149 O O . ASP B 1 237 ? 16.938 -4.215 3.936 1 97.25 237 ASP B O 1
ATOM 4153 N N . PHE B 1 238 ? 16.422 -6.387 3.91 1 97.62 238 PHE B N 1
ATOM 4154 C CA . PHE B 1 238 ? 14.984 -6.152 3.768 1 97.62 238 PHE B CA 1
ATOM 4155 C C . PHE B 1 238 ? 14.352 -5.855 5.121 1 97.62 238 PHE B C 1
ATOM 4157 O O . PHE B 1 238 ? 13.133 -5.652 5.211 1 97.62 238 PHE B O 1
ATOM 4164 N N . ASN B 1 239 ? 15.18 -5.941 6.184 1 97.12 239 ASN B N 1
ATOM 4165 C CA . ASN B 1 239 ? 14.703 -5.508 7.492 1 97.12 239 ASN B CA 1
ATOM 4166 C C . ASN B 1 239 ? 14.727 -3.988 7.621 1 97.12 239 ASN B C 1
ATOM 4168 O O . ASN B 1 239 ? 15.68 -3.416 8.148 1 97.12 239 ASN B O 1
ATOM 4172 N N . THR B 1 240 ? 13.609 -3.398 7.18 1 97.44 240 THR B N 1
ATOM 4173 C CA . THR B 1 240 ? 13.516 -1.944 7.109 1 97.44 240 THR B CA 1
ATOM 4174 C C . THR B 1 240 ? 12.43 -1.431 8.062 1 97.44 240 THR B C 1
ATOM 4176 O O . THR B 1 240 ? 11.648 -2.215 8.602 1 97.44 240 THR B O 1
ATOM 4179 N N . ARG B 1 241 ? 12.484 -0.14 8.336 1 97.06 241 ARG B N 1
ATOM 4180 C CA . ARG B 1 241 ? 11.477 0.51 9.164 1 97.06 241 ARG B CA 1
ATOM 4181 C C . ARG B 1 241 ? 10.555 1.384 8.328 1 97.06 241 ARG B C 1
ATOM 4183 O O . ARG B 1 241 ? 10.992 2.01 7.359 1 97.06 241 ARG B O 1
ATOM 4190 N N . HIS B 1 242 ? 9.312 1.42 8.711 1 98.31 242 HIS B N 1
ATOM 4191 C CA . HIS B 1 242 ? 8.273 2.166 8.016 1 98.31 242 HIS B CA 1
ATOM 4192 C C . HIS B 1 242 ? 7.32 2.838 9 1 98.31 242 HIS B C 1
ATOM 4194 O O . HIS B 1 242 ? 7.184 2.389 10.141 1 98.31 242 HIS B O 1
ATOM 4200 N N . VAL B 1 243 ? 6.707 3.928 8.586 1 98.56 243 VAL B N 1
ATOM 4201 C CA . VAL B 1 243 ? 5.637 4.543 9.359 1 98.56 243 VAL B CA 1
ATOM 4202 C C . VAL B 1 243 ? 4.289 3.965 8.938 1 98.56 243 VAL B C 1
ATOM 4204 O O . VAL B 1 243 ? 3.895 4.086 7.773 1 98.56 243 VAL B O 1
ATOM 4207 N N . CYS B 1 244 ? 3.639 3.336 9.914 1 98.81 244 CYS B N 1
ATOM 4208 C CA . CYS B 1 244 ? 2.449 2.572 9.562 1 98.81 244 CYS B CA 1
ATOM 4209 C C . CYS B 1 244 ? 1.231 3.07 10.328 1 98.81 244 CYS B C 1
ATOM 4211 O O . CYS B 1 244 ? 1.36 3.576 11.445 1 98.81 244 CYS B O 1
ATOM 4213 N N . LYS B 1 245 ? 0.073 2.943 9.711 1 98.75 245 LYS B N 1
ATOM 4214 C CA . LYS B 1 245 ? -1.198 3.107 10.406 1 98.75 245 LYS B CA 1
ATOM 4215 C C . LYS B 1 245 ? -1.419 1.983 11.414 1 98.75 245 LYS B C 1
ATOM 4217 O O . LYS B 1 245 ? -0.816 0.915 11.305 1 98.75 245 LYS B O 1
ATOM 4222 N N . ASN B 1 246 ? -2.281 2.314 12.438 1 98.69 246 ASN B N 1
ATOM 4223 C CA . ASN B 1 246 ? -2.662 1.276 13.391 1 98.69 246 ASN B CA 1
ATOM 4224 C C . ASN B 1 246 ? -3.635 0.278 12.766 1 98.69 246 ASN B C 1
ATOM 4226 O O . ASN B 1 246 ? -4.832 0.316 13.047 1 98.69 246 ASN B O 1
ATOM 4230 N N . TYR B 1 247 ? -3.125 -0.729 12.07 1 98.81 247 TYR B N 1
ATOM 4231 C CA . TYR B 1 247 ? -3.842 -1.723 11.273 1 98.81 247 TYR B CA 1
ATOM 4232 C C . TYR B 1 247 ? -4.879 -2.447 12.125 1 98.81 247 TYR B C 1
ATOM 4234 O O . TYR B 1 247 ? -6.02 -2.645 11.695 1 98.81 247 TYR B O 1
ATOM 4242 N N . ASN B 1 248 ? -4.488 -2.844 13.289 1 98.69 248 ASN B N 1
ATOM 4243 C CA . ASN B 1 248 ? -5.367 -3.664 14.117 1 98.69 248 ASN B CA 1
ATOM 4244 C C . ASN B 1 248 ? -6.66 -2.932 14.461 1 98.69 248 ASN B C 1
ATOM 4246 O O . ASN B 1 248 ? -7.73 -3.541 14.508 1 98.69 248 ASN B O 1
ATOM 4250 N N . ASP B 1 249 ? -6.602 -1.654 14.711 1 98.69 249 ASP B N 1
ATOM 4251 C CA . ASP B 1 249 ? -7.805 -0.877 14.992 1 98.69 249 ASP B CA 1
ATOM 4252 C C . ASP B 1 249 ? -8.727 -0.835 13.773 1 98.69 249 ASP B C 1
ATOM 4254 O O . ASP B 1 249 ? -9.945 -0.934 13.914 1 98.69 249 ASP B O 1
ATOM 4258 N N . VAL B 1 250 ? -8.156 -0.684 12.594 1 98.69 250 VAL B N 1
ATOM 4259 C CA . VAL B 1 250 ? -8.922 -0.663 11.352 1 98.69 250 VAL B CA 1
ATOM 4260 C C . VAL B 1 250 ? -9.586 -2.021 11.133 1 98.69 250 VAL B C 1
ATOM 4262 O O . VAL B 1 250 ? -10.781 -2.096 10.82 1 98.69 250 VAL B O 1
ATOM 4265 N N . ARG B 1 251 ? -8.812 -3.059 11.336 1 98.81 251 ARG B N 1
ATOM 4266 C CA . ARG B 1 251 ? -9.312 -4.418 11.172 1 98.81 251 ARG B CA 1
ATOM 4267 C C . ARG B 1 251 ? -10.461 -4.695 12.141 1 98.81 251 ARG B C 1
ATOM 4269 O O . ARG B 1 251 ? -11.477 -5.289 11.758 1 98.81 251 ARG B O 1
ATOM 4276 N N . GLU B 1 252 ? -10.305 -4.285 13.352 1 98.62 252 GLU B N 1
ATOM 4277 C CA . GLU B 1 252 ? -11.344 -4.5 14.352 1 98.62 252 GLU B CA 1
ATOM 4278 C C . GLU B 1 252 ? -12.625 -3.758 13.984 1 98.62 252 GLU B C 1
ATOM 4280 O O . GLU B 1 252 ? -13.727 -4.289 14.156 1 98.62 252 GLU B O 1
ATOM 4285 N N . TRP B 1 253 ? -12.5 -2.541 13.57 1 98.62 253 TRP B N 1
ATOM 4286 C CA . TRP B 1 253 ? -13.664 -1.796 13.109 1 98.62 253 TRP B CA 1
ATOM 4287 C C . TRP B 1 253 ? -14.352 -2.518 11.953 1 98.62 253 TRP B C 1
ATOM 4289 O O . TRP B 1 253 ? -15.578 -2.635 11.93 1 98.62 253 TRP B O 1
ATOM 4299 N N . ALA B 1 254 ? -13.57 -3.029 11 1 98.75 254 ALA B N 1
ATOM 4300 C CA . ALA B 1 254 ? -14.109 -3.768 9.859 1 98.75 254 ALA B CA 1
ATOM 4301 C C . ALA B 1 254 ? -14.812 -5.039 10.32 1 98.75 254 ALA B C 1
ATOM 4303 O O . ALA B 1 254 ? -15.844 -5.422 9.75 1 98.75 254 ALA B O 1
ATOM 4304 N N . GLU B 1 255 ? -14.242 -5.656 11.297 1 98.56 255 GLU B N 1
ATOM 4305 C CA . GLU B 1 255 ? -14.844 -6.871 11.836 1 98.56 255 GLU B CA 1
ATOM 4306 C C . GLU B 1 255 ? -16.219 -6.59 12.422 1 98.56 255 GLU B C 1
ATOM 4308 O O . GLU B 1 255 ? -17.172 -7.332 12.164 1 98.56 255 GLU B O 1
ATOM 4313 N N . LYS B 1 256 ? -16.328 -5.543 13.156 1 97.81 256 LYS B N 1
ATOM 4314 C CA . LYS B 1 256 ? -17.594 -5.176 13.812 1 97.81 256 LYS B CA 1
ATOM 4315 C C . LYS B 1 256 ? -18.625 -4.703 12.797 1 97.81 256 LYS B C 1
ATOM 4317 O O . LYS B 1 256 ? -19.828 -4.836 13.016 1 97.81 256 LYS B O 1
ATOM 4322 N N . LEU B 1 257 ? -18.188 -4.215 11.719 1 97.88 257 LEU B N 1
ATOM 4323 C CA . LEU B 1 257 ? -19.047 -3.648 10.688 1 97.88 257 LEU B CA 1
ATOM 4324 C C . LEU B 1 257 ? -19.828 -4.746 9.961 1 97.88 257 LEU B C 1
ATOM 4326 O O . LEU B 1 257 ? -20.875 -4.484 9.367 1 97.88 257 LEU B O 1
ATOM 4330 N N . GLN B 1 258 ? -19.375 -5.98 10.016 1 97.19 258 GLN B N 1
ATOM 4331 C CA . GLN B 1 258 ? -19.875 -7.07 9.172 1 97.19 258 GLN B CA 1
ATOM 4332 C C . GLN B 1 258 ? -21.359 -7.328 9.406 1 97.19 258 GLN B C 1
ATOM 4334 O O . GLN B 1 258 ? -21.812 -7.344 10.555 1 97.19 258 GLN B O 1
ATOM 4339 N N . ALA B 1 259 ? -22.047 -7.484 8.305 1 93.94 259 ALA B N 1
ATOM 4340 C CA . ALA B 1 259 ? -23.422 -7.98 8.383 1 93.94 259 ALA B CA 1
ATOM 4341 C C . ALA B 1 259 ? -23.453 -9.445 8.797 1 93.94 259 ALA B C 1
ATOM 4343 O O . ALA B 1 259 ? -22.453 -10.148 8.711 1 93.94 259 ALA B O 1
ATOM 4344 N N . PRO B 1 260 ? -24.609 -9.867 9.234 1 91.25 260 PRO B N 1
ATOM 4345 C CA . PRO B 1 260 ? -24.719 -11.297 9.555 1 91.25 260 PRO B CA 1
ATOM 4346 C C . PRO B 1 260 ? -24.453 -12.195 8.352 1 91.25 260 PRO B C 1
ATOM 4348 O O . PRO B 1 260 ? -24.484 -11.727 7.207 1 91.25 260 PRO B O 1
ATOM 4351 N N . PRO B 1 261 ? -24.109 -13.43 8.703 1 92.56 261 PRO B N 1
ATOM 4352 C CA . PRO B 1 261 ? -23.906 -14.359 7.586 1 92.56 261 PRO B CA 1
ATOM 4353 C C . PRO B 1 261 ? -25.109 -14.438 6.652 1 92.56 261 PRO B C 1
ATOM 4355 O O . PRO B 1 261 ? -26.25 -14.227 7.086 1 92.56 261 PRO B O 1
ATOM 4358 N N . THR B 1 262 ? -24.781 -14.75 5.477 1 87.12 262 THR B N 1
ATOM 4359 C CA . THR B 1 262 ? -25.797 -14.766 4.426 1 87.12 262 THR B CA 1
ATOM 4360 C C . THR B 1 262 ? -26.953 -15.68 4.809 1 87.12 262 THR B C 1
ATOM 4362 O O . THR B 1 262 ? -28.109 -15.391 4.492 1 87.12 262 THR B O 1
ATOM 4365 N N . SER B 1 263 ? -26.672 -16.734 5.477 1 89.88 263 SER B N 1
ATOM 4366 C CA . SER B 1 263 ? -27.688 -17.703 5.871 1 89.88 263 SER B CA 1
ATOM 4367 C C . SER B 1 263 ? -28.656 -17.109 6.887 1 89.88 263 SER B C 1
ATOM 4369 O O . SER B 1 263 ? -29.781 -17.594 7.051 1 89.88 263 SER B O 1
ATOM 4371 N N . GLU B 1 264 ? -28.297 -16.047 7.434 1 92.75 264 GLU B N 1
ATOM 4372 C CA . GLU B 1 264 ? -29.094 -15.461 8.5 1 92.75 264 GLU B CA 1
ATOM 4373 C C . GLU B 1 264 ? -29.75 -14.164 8.039 1 92.75 264 GLU B C 1
ATOM 4375 O O . GLU B 1 264 ? -30.469 -13.523 8.805 1 92.75 264 GLU B O 1
ATOM 4380 N N . ILE B 1 265 ? -29.5 -13.828 6.84 1 92 265 ILE B N 1
ATOM 4381 C CA . ILE B 1 265 ? -30.047 -12.594 6.305 1 92 265 ILE B CA 1
ATOM 4382 C C . ILE B 1 265 ? -31.391 -12.867 5.637 1 92 265 ILE B C 1
ATOM 4384 O O . ILE B 1 265 ? -31.516 -13.781 4.812 1 92 265 ILE B O 1
ATOM 4388 N N . PRO B 1 266 ? -32.469 -12.172 6.043 1 92.88 266 PRO B N 1
ATOM 4389 C CA . PRO B 1 266 ? -33.781 -12.375 5.418 1 92.88 266 PRO B CA 1
ATOM 4390 C C . PRO B 1 266 ? -33.812 -12.031 3.93 1 92.88 266 PRO B C 1
ATOM 4392 O O . PRO B 1 266 ? -32.969 -11.25 3.469 1 92.88 266 PRO B O 1
ATOM 4395 N N . ASP B 1 267 ? -34.75 -12.508 3.191 1 91.25 267 ASP B N 1
ATOM 4396 C CA . ASP B 1 267 ? -34.844 -12.336 1.744 1 91.25 267 ASP B CA 1
ATOM 4397 C C . ASP B 1 267 ? -35.094 -10.875 1.374 1 91.25 267 ASP B C 1
ATOM 4399 O O . ASP B 1 267 ? -34.688 -10.43 0.297 1 91.25 267 ASP B O 1
ATOM 4403 N N . ASP B 1 268 ? -35.719 -10.227 2.289 1 94.5 268 ASP B N 1
ATOM 4404 C CA . ASP B 1 268 ? -36.062 -8.844 1.987 1 94.5 268 ASP B CA 1
ATOM 4405 C C . ASP B 1 268 ? -35.062 -7.871 2.602 1 94.5 268 ASP B C 1
ATOM 4407 O O . ASP B 1 268 ? -35.406 -6.723 2.9 1 94.5 268 ASP B O 1
ATOM 4411 N N . TYR B 1 269 ? -33.844 -8.312 2.85 1 96.19 269 TYR B N 1
ATOM 4412 C CA . TYR B 1 269 ? -32.844 -7.543 3.547 1 96.19 269 TYR B CA 1
ATOM 4413 C C . TYR B 1 269 ? -32.375 -6.348 2.711 1 96.19 269 TYR B C 1
ATOM 4415 O O . TYR B 1 269 ? -32.094 -5.281 3.252 1 96.19 269 TYR B O 1
ATOM 4423 N N . LEU B 1 270 ? -32.375 -6.48 1.399 1 96.62 270 LEU B N 1
ATOM 4424 C CA . LEU B 1 270 ? -31.891 -5.438 0.509 1 96.62 270 LEU B CA 1
ATOM 4425 C C . LEU B 1 270 ? -33.031 -4.637 -0.087 1 96.62 270 LEU B C 1
ATOM 4427 O O . LEU B 1 270 ? -34.125 -5.191 -0.365 1 96.62 270 LEU B O 1
ATOM 4431 N N . LEU B 1 271 ? -32.781 -3.389 -0.215 1 96.75 271 LEU B N 1
ATOM 4432 C CA . LEU B 1 271 ? -33.719 -2.527 -0.931 1 96.75 271 LEU B CA 1
ATOM 4433 C C . LEU B 1 271 ? -33.719 -2.848 -2.422 1 96.75 271 LEU B C 1
ATOM 4435 O O . LEU B 1 271 ? -32.656 -2.844 -3.064 1 96.75 271 LEU B O 1
ATOM 4439 N N . LEU B 1 272 ? -34.812 -3.141 -2.973 1 94.38 272 LEU B N 1
ATOM 4440 C CA . LEU B 1 272 ? -34.906 -3.465 -4.391 1 94.38 272 LEU B CA 1
ATOM 4441 C C . LEU B 1 272 ? -34.531 -2.262 -5.25 1 94.38 272 LEU B C 1
ATOM 4443 O O . LEU B 1 272 ? -34.906 -1.127 -4.934 1 94.38 272 LEU B O 1
ATOM 4447 N N . PRO B 1 273 ? -33.844 -2.529 -6.285 1 95.5 273 PRO B N 1
ATOM 4448 C CA . PRO B 1 273 ? -33.375 -1.428 -7.133 1 95.5 273 PRO B CA 1
ATOM 4449 C C . PRO B 1 273 ? -34.469 -0.899 -8.055 1 95.5 273 PRO B C 1
ATOM 4451 O O . PRO B 1 273 ? -35.406 -1.634 -8.406 1 95.5 273 PRO B O 1
ATOM 4454 N N . LYS B 1 274 ? -34.312 0.406 -8.391 1 94.56 274 LYS B N 1
ATOM 4455 C CA . LYS B 1 274 ? -35.062 0.916 -9.539 1 94.56 274 LYS B CA 1
ATOM 4456 C C . LYS B 1 274 ? -34.469 0.397 -10.844 1 94.56 274 LYS B C 1
ATOM 4458 O O . LYS B 1 274 ? -33.25 0.182 -10.945 1 94.56 274 LYS B O 1
ATOM 4463 N N . ASN B 1 275 ? -35.312 0.257 -11.852 1 94.19 275 ASN B N 1
ATOM 4464 C CA . ASN B 1 275 ? -34.875 -0.286 -13.133 1 94.19 275 ASN B CA 1
ATOM 4465 C C . ASN B 1 275 ? -33.688 0.519 -13.703 1 94.19 275 ASN B C 1
ATOM 4467 O O . ASN B 1 275 ? -32.75 -0.051 -14.258 1 94.19 275 ASN B O 1
ATOM 4471 N N . LYS B 1 276 ? -33.75 1.79 -13.516 1 94.44 276 LYS B N 1
ATOM 4472 C CA . LYS B 1 276 ? -32.75 2.674 -14.086 1 94.44 276 LYS B CA 1
ATOM 4473 C C . LYS B 1 276 ? -31.406 2.504 -13.375 1 94.44 276 LYS B C 1
ATOM 4475 O O . LYS B 1 276 ? -30.359 2.918 -13.891 1 94.44 276 LYS B O 1
ATOM 4480 N N . ASP B 1 277 ? -31.406 1.86 -12.195 1 95.56 277 ASP B N 1
ATOM 4481 C CA . ASP B 1 277 ? -30.203 1.766 -11.375 1 95.56 277 ASP B CA 1
ATOM 4482 C C . ASP B 1 277 ? -29.516 0.412 -11.562 1 95.56 277 ASP B C 1
ATOM 4484 O O . ASP B 1 277 ? -28.5 0.129 -10.906 1 95.56 277 ASP B O 1
ATOM 4488 N N . ILE B 1 278 ? -30.062 -0.438 -12.398 1 97.12 278 ILE B N 1
ATOM 4489 C CA . ILE B 1 278 ? -29.469 -1.75 -12.641 1 97.12 278 ILE B CA 1
ATOM 4490 C C . ILE B 1 278 ? -28.547 -1.685 -13.867 1 97.12 278 ILE B C 1
ATOM 4492 O O . ILE B 1 278 ? -29 -1.372 -14.969 1 97.12 278 ILE B O 1
ATOM 4496 N N . LEU B 1 279 ? -27.312 -1.995 -13.695 1 95.44 279 LEU B N 1
ATOM 4497 C CA . LEU B 1 279 ? -26.344 -1.97 -14.789 1 95.44 279 LEU B CA 1
ATOM 4498 C C . LEU B 1 279 ? -26.547 -3.164 -15.719 1 95.44 279 LEU B C 1
ATOM 4500 O O . LEU B 1 279 ? -26.844 -4.27 -15.258 1 95.44 279 LEU B O 1
ATOM 4504 N N . GLU B 1 280 ? -26.281 -2.979 -16.938 1 91.94 280 GLU B N 1
ATOM 4505 C CA . GLU B 1 280 ? -26.438 -4.039 -17.938 1 91.94 280 GLU B CA 1
ATOM 4506 C C . GLU B 1 280 ? -25.375 -5.121 -17.75 1 91.94 280 GLU B C 1
ATOM 4508 O O . GLU B 1 280 ? -25.656 -6.305 -17.969 1 91.94 280 GLU B O 1
ATOM 4513 N N . SER B 1 281 ? -24.156 -4.613 -17.344 1 89.56 281 SER B N 1
ATOM 4514 C CA . SER B 1 281 ? -23.062 -5.566 -17.188 1 89.56 281 SER B CA 1
ATOM 4515 C C . SER B 1 281 ? -22.266 -5.301 -15.914 1 89.56 281 SER B C 1
ATOM 4517 O O . SER B 1 281 ? -22.344 -4.211 -15.344 1 89.56 281 SER B O 1
ATOM 4519 N N . THR B 1 282 ? -21.547 -6.324 -15.469 1 88.56 282 THR B N 1
ATOM 4520 C CA . THR B 1 282 ? -20.641 -6.211 -14.328 1 88.56 282 THR B CA 1
ATOM 4521 C C . THR B 1 282 ? -19.578 -5.148 -14.578 1 88.56 282 THR B C 1
ATOM 4523 O O . THR B 1 282 ? -18.953 -5.129 -15.641 1 88.56 282 THR B O 1
ATOM 4526 N N . PRO B 1 283 ? -19.562 -4.32 -13.711 1 88.25 283 PRO B N 1
ATOM 4527 C CA . PRO B 1 283 ? -18.594 -3.252 -13.922 1 88.25 283 PRO B CA 1
ATOM 4528 C C . PRO B 1 283 ? -17.141 -3.734 -13.773 1 88.25 283 PRO B C 1
ATOM 4530 O O . PRO B 1 283 ? -16.891 -4.719 -13.07 1 88.25 283 PRO B O 1
#

InterPro domains:
  IPR021765 Mycotoxin biosynthesis protein UstYa-like [PF11807] (32-256)
  IPR021765 Mycotoxin biosynthesis protein UstYa-like [PTHR33365] (18-261)

Nearest PDB structures (foldseek):
  6wb9-assembly1_5  TM=3.288E-01  e=4.907E+00  Saccharomyces cerevisiae W303

Radius of gyration: 46.07 Å; Cα contacts (8 Å, |Δi|>4): 849; chains: 2; bounding box: 146×152×109 Å

Organism: Fusarium oxysporum f. sp. lycopersici (strain 4287 / CBS 123668 / FGSC 9935 / NRRL 34936) (NCBI:txid426428)

pLDDT: mean 85.65, std 21.62, range [20.5, 98.94]

Solvent-accessible surface area (backbone atoms only — not comparable to full-atom values): 31546 Å² total; per-residue (Å²): 138,85,74,82,77,79,82,83,77,81,76,76,79,76,82,77,80,77,78,80,76,80,76,75,76,76,77,79,71,71,76,76,81,72,71,59,65,56,57,52,50,48,50,52,51,49,51,51,49,52,50,46,27,52,51,27,10,50,49,31,29,46,50,49,57,68,70,40,55,61,45,53,52,32,49,60,67,53,36,41,58,31,63,54,67,78,74,44,87,61,41,68,42,80,39,77,46,89,29,49,48,83,59,77,57,67,86,44,51,67,86,45,73,69,33,48,50,58,49,48,71,66,36,38,76,63,54,50,17,65,43,48,56,71,44,32,46,69,40,72,47,61,87,56,39,39,28,35,14,69,92,76,69,38,20,28,39,28,37,49,39,31,34,50,50,47,25,25,50,50,49,48,57,44,34,20,53,90,24,25,66,62,41,52,71,70,39,54,81,66,46,68,42,60,73,68,62,30,48,37,54,46,29,43,24,53,45,49,51,51,50,53,48,42,30,61,47,43,62,29,61,33,46,23,31,32,22,34,73,91,65,68,42,81,38,76,43,51,65,42,70,37,37,19,46,51,41,67,62,55,47,50,52,52,61,70,40,35,49,73,56,74,92,72,50,60,91,69,43,53,44,80,76,54,77,89,42,37,32,81,56,77,82,132,95,78,82,76,81,83,76,82,83,76,80,82,77,82,76,83,81,77,82,76,81,75,76,74,77,75,77,71,71,77,76,79,70,71,60,65,55,57,52,50,49,50,50,51,49,52,51,50,50,49,44,27,51,51,27,11,51,48,31,28,46,47,47,56,68,67,40,56,61,44,54,52,34,49,60,67,54,37,41,58,31,64,54,67,78,75,44,87,61,41,68,42,81,40,76,47,88,29,47,48,81,58,78,56,68,85,46,52,68,85,43,71,68,34,48,51,57,50,49,72,67,38,38,74,63,55,51,18,65,43,49,55,69,44,33,45,69,41,72,46,59,88,54,40,39,28,35,13,68,94,76,70,39,21,27,37,28,37,50,40,31,35,50,50,45,26,25,51,49,49,46,57,44,34,20,55,91,26,25,66,62,41,53,73,71,38,54,81,66,45,67,41,61,72,70,62,29,48,37,54,47,29,45,24,52,45,48,48,51,49,52,49,41,29,61,49,43,63,29,59,34,46,20,31,35,21,34,73,92,64,67,43,82,39,75,43,53,64,41,69,36,36,18,47,51,42,69,62,56,48,51,52,51,60,69,39,34,49,75,57,73,92,72,51,60,92,71,45,52,44,79,78,55,78,90,41,37,32,80,56,78,81